Protein AF-A0AA88Y6I9-F1 (afdb_monomer)

Radius of gyration: 28.67 Å; Cα contacts (8 Å, |Δi|>4): 746; chains: 1; bounding box: 65×60×71 Å

InterPro domains:
  IPR000477 Reverse transcriptase domain [PS50878] (1-216)
  IPR001073 C1q domain [PF00386] (267-392)
  IPR001073 C1q domain [PR00007] (279-305)
  IPR001073 C1q domain [PR00007] (306-325)
  IPR001073 C1q domain [PR00007] (352-373)
  IPR001073 C1q domain [PR00007] (384-393)
  IPR001073 C1q domain [PS50871] (260-393)
  IPR001073 C1q domain [SM00110] (258-390)
  IPR008983 Tumour necrosis factor-like domain superfamily [G3DSA:2.60.120.40] (257-393)
  IPR008983 Tumour necrosis factor-like domain superfamily [SSF49842] (263-393)

Organism: Pinctada imbricata (NCBI:txid66713)

Foldseek 3Di:
DAEDPDVLVLLVLCPDPVNDFFDFKWKKFFPCLFPAAALVLLLVLVLVVLLPVQADPVRHGQFAWWADDPVDIDTHRDDDPGPRIDGSVRVSVVVSCQQFPAWDDDDPDIDTDRGGFRPDDPCRLVSSVSSLVSLVVVVLVVCVVVVVVVVNVQCSQWYDYRGMIMGTNNPCVVVCCCVRDPPSTDMDIQAPDRAWRDDHQWIWGADPRRDIDIDGHDVVVVDPDDDDQADDPPDPDDPVVRVVSVVVVVVSCVSRPPPVVPQWAKWKFFFAAKDFPVNADAFAFDQRQHTPDGRLNQADNVRQKGFAQAWDKKKKKWKWKFDAQWWWKKFKDKQSHGDDIWIWHRHNHGITMIIDMDMDTDHGGIMITMGTHDIGGMIGGPPRRGMMMMTGD

Structure (mmCIF, N/CA/C/O backbone):
data_AF-A0AA88Y6I9-F1
#
_entry.id   AF-A0AA88Y6I9-F1
#
loop_
_atom_site.group_PDB
_atom_site.id
_atom_site.type_symbol
_atom_site.label_atom_id
_atom_site.label_alt_id
_atom_site.label_comp_id
_atom_site.label_asym_id
_atom_site.label_entity_id
_atom_site.label_seq_id
_atom_site.pdbx_PDB_ins_code
_atom_site.Cartn_x
_atom_site.Cartn_y
_atom_site.Cartn_z
_atom_site.occupancy
_atom_site.B_iso_or_equiv
_atom_site.auth_seq_id
_atom_site.auth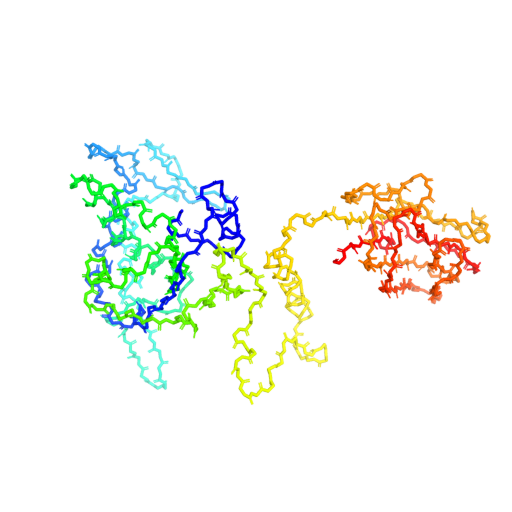_comp_id
_atom_site.auth_asym_id
_atom_site.auth_atom_id
_atom_site.pdbx_PDB_model_num
ATOM 1 N N . MET A 1 1 ? -3.203 -10.300 11.255 1.00 57.41 1 MET A N 1
ATOM 2 C CA . MET A 1 1 ? -3.041 -8.916 11.762 1.00 57.41 1 MET A CA 1
ATOM 3 C C . MET A 1 1 ? -4.293 -8.168 11.346 1.00 57.41 1 MET A C 1
ATOM 5 O O . MET A 1 1 ? -4.628 -8.262 10.177 1.00 57.41 1 MET A O 1
ATOM 9 N N . TRP A 1 2 ? -5.002 -7.513 12.271 1.00 81.56 2 TRP A N 1
ATOM 10 C CA . TRP A 1 2 ? -6.313 -6.924 11.954 1.00 81.56 2 TRP A CA 1
ATOM 11 C C . TRP A 1 2 ? -6.217 -5.627 11.144 1.00 81.56 2 TRP A C 1
ATOM 13 O O . TRP A 1 2 ? -7.098 -5.350 10.350 1.00 81.56 2 TRP A O 1
ATOM 23 N N . ILE A 1 3 ? -5.143 -4.847 11.299 1.00 89.62 3 ILE A N 1
ATOM 24 C CA . ILE A 1 3 ? -4.959 -3.562 10.604 1.00 89.62 3 ILE A CA 1
ATOM 25 C C . ILE A 1 3 ? -3.791 -3.677 9.637 1.00 89.62 3 ILE A C 1
ATOM 27 O O . ILE A 1 3 ? -2.698 -4.075 10.037 1.00 89.62 3 ILE A O 1
ATOM 31 N N . LEU A 1 4 ? -4.021 -3.310 8.383 1.00 88.94 4 LEU A N 1
ATOM 32 C CA . LEU A 1 4 ? -3.018 -3.303 7.327 1.00 88.94 4 LEU A CA 1
ATOM 33 C C . LEU A 1 4 ? -2.543 -1.880 7.045 1.00 88.94 4 LEU A C 1
ATOM 35 O O . LEU A 1 4 ? -3.308 -0.925 7.134 1.00 88.94 4 LEU A O 1
ATOM 39 N N . LYS A 1 5 ? -1.285 -1.731 6.628 1.00 85.88 5 LYS A N 1
ATOM 40 C CA . LYS A 1 5 ? -0.752 -0.448 6.137 1.00 85.88 5 LYS A CA 1
ATOM 41 C C . LYS A 1 5 ? -0.837 -0.290 4.629 1.00 85.88 5 LYS A C 1
ATOM 43 O O . LYS A 1 5 ? -0.697 0.825 4.134 1.00 85.88 5 LYS A O 1
ATOM 48 N N . ASN A 1 6 ? -0.911 -1.393 3.892 1.00 84.69 6 ASN A N 1
ATOM 49 C CA . ASN A 1 6 ? -0.972 -1.421 2.432 1.00 84.69 6 ASN A CA 1
ATOM 50 C C . ASN A 1 6 ? -1.236 -2.850 1.931 1.00 84.69 6 ASN A C 1
ATOM 52 O O . ASN A 1 6 ? -1.149 -3.824 2.679 1.00 84.69 6 ASN A O 1
ATOM 56 N N . SER A 1 7 ? -1.470 -2.969 0.629 1.00 84.44 7 SER A N 1
ATOM 57 C CA . SER A 1 7 ? -1.720 -4.226 -0.072 1.00 84.44 7 SER A CA 1
ATOM 58 C C . SER A 1 7 ? -0.565 -5.231 -0.044 1.00 84.44 7 SER A C 1
ATOM 60 O O . SER A 1 7 ? -0.796 -6.436 -0.129 1.00 84.44 7 SER A O 1
ATOM 62 N N . LYS A 1 8 ? 0.685 -4.787 0.152 1.00 84.00 8 LYS A N 1
ATOM 63 C CA . LYS A 1 8 ? 1.824 -5.706 0.295 1.00 84.00 8 LYS A CA 1
ATOM 64 C C . LYS A 1 8 ? 1.717 -6.528 1.581 1.00 84.00 8 LYS A C 1
ATOM 66 O O . LYS A 1 8 ? 1.984 -7.724 1.545 1.00 84.00 8 LYS A O 1
ATOM 71 N N . GLU A 1 9 ? 1.314 -5.909 2.691 1.00 86.12 9 GLU A N 1
ATOM 72 C CA . GLU A 1 9 ? 1.106 -6.620 3.962 1.00 86.12 9 GLU A CA 1
ATOM 73 C C . GLU A 1 9 ? -0.027 -7.648 3.847 1.00 86.12 9 GLU A C 1
ATOM 75 O O . GLU A 1 9 ? 0.106 -8.753 4.371 1.00 86.12 9 GLU A O 1
ATOM 80 N N . LEU A 1 10 ? -1.091 -7.334 3.094 1.00 87.75 10 LEU A N 1
ATOM 81 C CA . LEU A 1 10 ? -2.144 -8.303 2.777 1.00 87.75 10 LEU A CA 1
ATOM 82 C C . LEU A 1 10 ? -1.572 -9.512 2.030 1.00 87.75 10 LEU A C 1
ATOM 84 O O . LEU A 1 10 ? -1.754 -10.646 2.461 1.00 87.75 10 LEU A O 1
ATOM 88 N N . LEU A 1 11 ? -0.840 -9.283 0.937 1.00 85.06 11 LEU A N 1
ATOM 89 C CA . LEU A 1 11 ? -0.245 -10.363 0.145 1.00 85.06 11 LEU A CA 1
ATOM 90 C C . LEU A 1 11 ? 0.763 -11.202 0.947 1.00 85.06 11 LEU A C 1
ATOM 92 O O . LEU A 1 11 ? 0.875 -12.404 0.718 1.00 85.06 11 LEU A O 1
ATOM 96 N N . GLU A 1 12 ? 1.506 -10.597 1.876 1.00 83.88 12 GLU A N 1
ATOM 97 C CA . GLU A 1 12 ? 2.389 -11.319 2.801 1.00 83.88 12 GLU A CA 1
ATOM 98 C C . GLU A 1 12 ? 1.585 -12.170 3.802 1.00 83.88 12 GLU A C 1
ATOM 100 O O . GLU A 1 12 ? 1.941 -13.327 4.032 1.00 83.88 12 GLU A O 1
ATOM 105 N N . HIS A 1 13 ? 0.471 -11.650 4.332 1.00 82.62 13 HIS A N 1
ATOM 106 C CA . HIS A 1 13 ? -0.433 -12.381 5.234 1.00 82.62 13 HIS A CA 1
ATOM 107 C C . HIS A 1 13 ? -1.085 -13.592 4.546 1.00 82.62 13 HIS A C 1
ATOM 109 O O . HIS A 1 13 ? -1.125 -14.687 5.114 1.00 82.62 13 HIS A O 1
ATOM 115 N N . LEU A 1 14 ? -1.507 -13.430 3.289 1.00 80.50 14 LEU A N 1
ATOM 116 C CA . LEU A 1 14 ? -2.096 -14.493 2.461 1.00 80.50 14 LEU A CA 1
ATOM 117 C C . LEU A 1 14 ? -1.098 -15.596 2.083 1.00 80.50 14 LEU A C 1
ATOM 119 O O . LEU A 1 14 ? -1.492 -16.734 1.857 1.00 80.50 14 LEU A O 1
ATOM 123 N N . LYS A 1 15 ? 0.204 -15.289 2.046 1.00 77.44 15 LYS A N 1
ATOM 124 C CA . LYS A 1 15 ? 1.274 -16.273 1.792 1.00 77.44 15 LYS A CA 1
ATOM 125 C C . LYS A 1 15 ? 1.641 -17.113 3.021 1.00 77.44 15 LYS A C 1
ATOM 127 O O . LYS A 1 15 ? 2.515 -17.974 2.919 1.00 77.44 15 LYS A O 1
ATOM 132 N N . SER A 1 16 ? 1.042 -16.852 4.184 1.00 70.19 16 SER A N 1
ATOM 133 C CA . SER A 1 16 ? 1.348 -17.596 5.407 1.00 70.19 16 SER A CA 1
ATOM 134 C C . SER A 1 16 ? 0.954 -19.075 5.284 1.00 70.19 16 SER A C 1
ATOM 136 O O . SER A 1 16 ? -0.062 -19.425 4.692 1.00 70.19 16 SER A O 1
ATOM 138 N N . THR A 1 17 ? 1.749 -19.970 5.880 1.00 52.97 17 THR A N 1
ATOM 139 C CA . THR A 1 17 ? 1.607 -21.439 5.769 1.00 52.97 17 THR A CA 1
ATOM 140 C C . THR A 1 17 ? 0.289 -22.003 6.315 1.00 52.97 17 THR A C 1
ATOM 142 O O . THR A 1 17 ? 0.010 -23.184 6.136 1.00 52.97 17 THR A O 1
ATOM 145 N N . HIS A 1 18 ? -0.520 -21.183 6.991 1.00 61.56 18 HIS A N 1
ATOM 146 C CA . HIS A 1 18 ? -1.841 -21.555 7.503 1.00 61.56 18 HIS A CA 1
ATOM 147 C C . HIS A 1 18 ? -2.975 -21.293 6.503 1.00 61.56 18 HIS A C 1
ATOM 149 O O . HIS A 1 18 ? -4.098 -21.748 6.717 1.00 61.56 18 HIS A O 1
ATOM 155 N N . PHE A 1 19 ? -2.695 -20.586 5.409 1.00 69.06 19 PHE A N 1
ATOM 156 C CA . PHE A 1 19 ? -3.672 -20.245 4.389 1.00 69.06 19 PHE A CA 1
ATOM 157 C C . PHE A 1 19 ? -3.706 -21.339 3.312 1.00 69.06 19 PHE A C 1
ATOM 159 O O . PHE A 1 19 ? -2.934 -21.314 2.358 1.00 69.06 19 PHE A O 1
ATOM 166 N N . SER A 1 20 ? -4.531 -22.371 3.517 1.00 68.12 20 SER A N 1
ATOM 167 C CA . SER A 1 20 ? -4.510 -23.581 2.676 1.00 68.12 20 SER A CA 1
ATOM 168 C C . SER A 1 20 ? -5.623 -23.629 1.630 1.00 68.12 20 SER A C 1
ATOM 170 O O . SER A 1 20 ? -5.348 -23.991 0.489 1.00 68.12 20 SER A O 1
ATOM 172 N N . ARG A 1 21 ? -6.860 -23.257 1.983 1.00 84.69 21 ARG A N 1
ATOM 173 C CA . ARG A 1 21 ? -7.994 -23.187 1.047 1.00 84.69 21 ARG A CA 1
ATOM 174 C C . ARG A 1 21 ? -8.945 -22.059 1.399 1.00 84.69 21 ARG A C 1
ATOM 176 O O . ARG A 1 21 ? -9.199 -21.806 2.577 1.00 84.69 21 ARG A O 1
ATOM 183 N N . VAL A 1 22 ? -9.478 -21.422 0.366 1.00 88.38 22 VAL A N 1
ATOM 184 C CA . VAL A 1 22 ? -10.474 -20.362 0.465 1.00 88.38 22 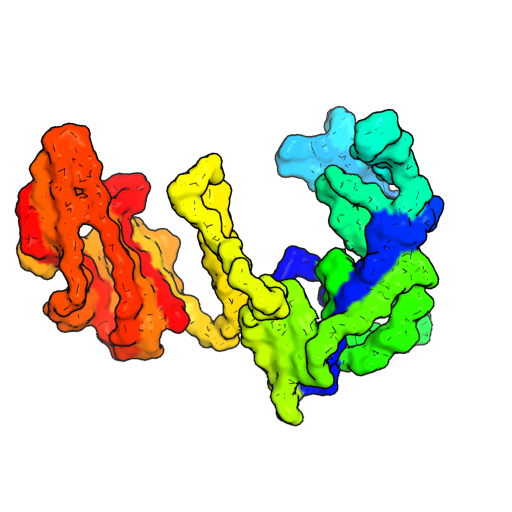VAL A CA 1
ATOM 185 C C . VAL A 1 22 ? -11.841 -20.910 0.108 1.00 88.38 22 VAL A C 1
ATOM 187 O O . VAL A 1 22 ? -12.002 -21.542 -0.927 1.00 88.38 22 VAL A O 1
ATOM 190 N N . HIS A 1 23 ? -12.826 -20.662 0.961 1.00 89.88 23 HIS A N 1
ATOM 191 C CA . HIS A 1 23 ? -14.219 -21.041 0.710 1.00 89.88 23 HIS A CA 1
ATOM 192 C C . HIS A 1 23 ? -15.189 -19.862 0.827 1.00 89.88 23 HIS A C 1
ATOM 194 O O . HIS A 1 23 ? -16.382 -20.017 0.584 1.00 89.88 23 HIS A O 1
ATOM 200 N N . SER A 1 24 ? -14.712 -18.690 1.247 1.00 92.62 24 SER A N 1
ATOM 201 C CA . SER A 1 24 ? -15.506 -17.463 1.250 1.00 92.62 24 SER A CA 1
ATOM 202 C C . SER A 1 24 ? -14.603 -16.240 1.238 1.00 92.62 24 SER A C 1
ATOM 204 O O . SER A 1 24 ? -13.604 -16.207 1.958 1.00 92.62 24 SER A O 1
ATOM 206 N N . ILE A 1 25 ? -15.006 -15.215 0.496 1.00 94.31 25 ILE A N 1
ATOM 207 C CA . ILE A 1 25 ? -14.425 -13.874 0.544 1.00 94.31 25 ILE A CA 1
ATOM 208 C C . ILE A 1 25 ? -15.583 -12.898 0.715 1.00 94.31 25 ILE A C 1
ATOM 210 O O . ILE A 1 25 ? -16.596 -13.022 0.027 1.00 94.31 25 ILE A O 1
ATOM 214 N N . LYS A 1 26 ? -15.442 -11.960 1.648 1.00 95.00 26 LYS A N 1
ATOM 215 C CA . LYS A 1 26 ? -16.406 -10.887 1.881 1.00 95.00 26 LYS A CA 1
ATOM 216 C C . LYS A 1 26 ? -15.659 -9.576 2.089 1.00 95.00 26 LYS A C 1
ATOM 218 O O . LYS A 1 26 ? -14.645 -9.557 2.790 1.00 95.00 26 LYS A O 1
ATOM 223 N N . ALA A 1 27 ? -16.159 -8.507 1.485 1.00 95.50 27 ALA A N 1
ATOM 224 C CA . ALA A 1 27 ? -15.644 -7.157 1.673 1.00 95.50 27 ALA A CA 1
ATOM 225 C C . ALA A 1 27 ? -16.741 -6.249 2.225 1.00 95.50 27 ALA A C 1
ATOM 227 O O . ALA A 1 27 ? -17.923 -6.443 1.934 1.00 95.50 27 ALA A O 1
ATOM 228 N N . PHE A 1 28 ? -16.342 -5.285 3.046 1.00 95.25 28 PHE A N 1
ATOM 229 C CA . PHE A 1 28 ? -17.234 -4.323 3.668 1.00 95.25 28 PHE A CA 1
ATOM 230 C C . PHE A 1 28 ? -16.609 -2.929 3.691 1.00 95.25 28 PHE A C 1
ATOM 232 O O . PHE A 1 28 ? -15.388 -2.801 3.711 1.00 95.25 28 PHE A O 1
ATOM 239 N N . ASP A 1 29 ? -17.458 -1.908 3.748 1.00 94.31 29 ASP A N 1
ATOM 240 C CA . ASP A 1 29 ? -17.089 -0.492 3.807 1.00 94.31 29 ASP A CA 1
ATOM 241 C C . ASP A 1 29 ? -17.876 0.238 4.908 1.00 94.31 29 ASP A C 1
ATOM 243 O O . ASP A 1 29 ? -19.082 0.015 5.081 1.00 94.31 29 ASP A O 1
ATOM 247 N N . PHE A 1 30 ? -17.211 1.135 5.642 1.00 93.69 30 PHE A N 1
ATOM 248 C CA . PHE A 1 30 ? -17.866 2.016 6.613 1.00 93.69 30 PHE A CA 1
ATOM 249 C C . PHE A 1 30 ? -18.394 3.296 5.951 1.00 93.69 30 PHE A C 1
ATOM 251 O O . PHE A 1 30 ? -17.733 4.336 5.940 1.00 93.69 30 PHE A O 1
ATOM 258 N N . SER A 1 31 ? -19.663 3.286 5.541 1.00 88.62 31 SER A N 1
ATOM 259 C CA . SER A 1 31 ? -20.293 4.431 4.865 1.00 88.62 31 SER A CA 1
ATOM 260 C C . SER A 1 31 ? -20.395 5.703 5.719 1.00 88.62 31 SER A C 1
ATOM 262 O O . SER A 1 31 ? -20.536 6.804 5.184 1.00 88.62 31 SER A O 1
ATOM 264 N N . THR A 1 32 ? -20.367 5.578 7.049 1.00 90.56 32 THR A N 1
ATOM 265 C CA . THR A 1 32 ? -20.648 6.691 7.971 1.00 90.56 32 THR A CA 1
ATOM 266 C C . THR A 1 32 ? -19.517 7.000 8.955 1.00 90.56 32 THR A C 1
ATOM 268 O O . THR A 1 32 ? -19.702 7.796 9.882 1.00 90.56 32 THR A O 1
ATOM 271 N N . LEU A 1 33 ? -18.325 6.427 8.733 1.00 91.44 33 LEU A N 1
ATOM 272 C CA . LEU A 1 33 ? -17.173 6.516 9.641 1.00 91.44 33 LEU A CA 1
ATOM 273 C C . LEU A 1 33 ? -16.838 7.951 10.061 1.00 91.44 33 LEU A C 1
ATOM 275 O O . LEU A 1 33 ? -16.549 8.217 11.224 1.00 91.44 33 LEU A O 1
ATOM 279 N N . TYR A 1 34 ? -16.899 8.893 9.124 1.00 91.06 34 TYR A N 1
ATOM 280 C CA . TYR A 1 34 ? -16.480 10.272 9.371 1.00 91.06 34 TYR A CA 1
ATOM 281 C C . TYR A 1 34 ? -17.620 11.215 9.763 1.00 91.06 34 TYR A C 1
ATOM 283 O O . TYR A 1 34 ? -17.342 12.328 10.203 1.00 91.06 34 TYR A O 1
ATOM 291 N N . SER A 1 35 ? -18.886 10.813 9.623 1.00 89.56 35 SER A N 1
ATOM 292 C CA . SER A 1 35 ? -20.010 11.759 9.601 1.00 89.56 35 SER A CA 1
ATOM 293 C C . SER A 1 35 ? -20.898 11.736 10.842 1.00 89.56 35 SER A C 1
ATOM 295 O O . SER A 1 35 ? -21.352 12.799 11.260 1.00 89.56 35 SER A O 1
ATOM 297 N N . ILE A 1 36 ? -21.152 10.570 11.446 1.00 92.50 36 ILE A N 1
ATOM 298 C CA . ILE A 1 36 ? -22.222 10.445 12.461 1.00 92.50 36 ILE A CA 1
ATOM 299 C C . ILE A 1 36 ? -21.757 10.025 13.857 1.00 92.50 36 ILE A C 1
ATOM 301 O O . ILE A 1 36 ? -22.571 9.944 14.774 1.00 92.50 36 ILE A O 1
ATOM 305 N N . ILE A 1 37 ? -20.454 9.826 14.066 1.00 93.75 37 ILE A N 1
ATOM 306 C CA . ILE A 1 37 ? -19.913 9.450 15.379 1.00 93.75 37 ILE A CA 1
ATOM 307 C C . ILE A 1 37 ? -20.047 10.618 16.375 1.00 93.75 37 ILE A C 1
ATOM 309 O O . ILE A 1 37 ? -19.462 11.679 16.151 1.00 93.75 37 ILE A O 1
ATOM 313 N N . PRO A 1 38 ? -20.726 10.451 17.524 1.00 95.00 38 PRO A N 1
ATOM 314 C CA . PRO A 1 38 ? -20.783 11.496 18.542 1.00 95.00 38 PRO A CA 1
ATOM 315 C C . PRO A 1 38 ? -19.393 11.814 19.111 1.00 95.00 38 PRO A C 1
ATOM 317 O O . PRO A 1 38 ? -18.663 10.906 19.521 1.00 95.00 38 PRO A O 1
ATOM 320 N N . HIS A 1 39 ? -19.042 13.100 19.225 1.00 94.31 39 HIS A N 1
ATOM 321 C CA . HIS A 1 39 ? -17.738 13.523 19.759 1.00 94.31 39 HIS A CA 1
ATOM 322 C C . HIS A 1 39 ? -17.473 12.981 21.172 1.00 94.31 39 HIS A C 1
ATOM 324 O O . HIS A 1 39 ? -16.341 12.625 21.489 1.00 94.31 39 HIS A O 1
ATOM 330 N N . SER A 1 40 ? -18.500 12.874 22.021 1.00 94.56 40 SER A N 1
ATOM 331 C CA . SER A 1 40 ? -18.372 12.292 23.365 1.00 94.56 40 SER A CA 1
ATOM 332 C C . SER A 1 40 ? -17.861 10.849 23.312 1.00 94.56 40 SER A C 1
ATOM 334 O O . SER A 1 40 ? -16.904 10.505 24.004 1.00 94.56 40 SER A O 1
ATOM 336 N N . LYS A 1 41 ? -18.442 10.024 22.436 1.00 94.81 41 LYS A N 1
ATOM 337 C CA . LYS A 1 41 ? -18.050 8.626 22.219 1.00 94.81 41 LYS A CA 1
ATOM 338 C C . LYS A 1 41 ? -16.649 8.525 21.614 1.00 94.81 41 LYS A C 1
ATOM 340 O O . LYS A 1 41 ? -15.843 7.731 22.098 1.00 94.81 41 LYS A O 1
ATOM 345 N N . LEU A 1 42 ? -16.342 9.354 20.613 1.00 94.69 42 LEU A N 1
ATOM 346 C CA . LEU A 1 42 ? -15.018 9.423 19.986 1.00 94.69 42 LEU A CA 1
ATOM 347 C C . LEU A 1 42 ? -13.924 9.739 21.016 1.00 94.69 42 LEU A C 1
ATOM 349 O O . LEU A 1 42 ? -12.960 8.987 21.149 1.00 94.69 42 LEU A O 1
ATOM 353 N N . LYS A 1 43 ? -14.106 10.813 21.793 1.00 95.44 43 LYS A N 1
ATOM 354 C CA . LYS A 1 43 ? -13.147 11.254 22.815 1.00 95.44 43 LYS A CA 1
ATOM 355 C C . LYS A 1 43 ? -12.924 10.201 23.890 1.00 95.44 43 LYS A C 1
ATOM 357 O O . LYS A 1 43 ? -11.776 9.923 24.219 1.00 95.44 43 LYS A O 1
ATOM 362 N N . VAL A 1 44 ? -13.996 9.595 24.410 1.00 96.00 44 VAL A N 1
ATOM 363 C CA . VAL A 1 44 ? -13.894 8.547 25.439 1.00 96.00 44 VAL A CA 1
ATOM 364 C C . VAL A 1 44 ? -13.087 7.362 24.915 1.00 96.00 44 VAL A C 1
ATOM 366 O O . VAL A 1 44 ? -12.105 6.977 25.544 1.00 96.00 44 VAL A O 1
ATOM 369 N N . ARG A 1 45 ? -13.435 6.829 23.736 1.00 95.31 45 ARG A N 1
ATOM 370 C CA . ARG A 1 45 ? -12.740 5.671 23.151 1.00 95.31 45 ARG A CA 1
ATOM 371 C C . ARG A 1 45 ? -11.259 5.948 22.902 1.00 95.31 45 ARG A C 1
ATOM 373 O O . ARG A 1 45 ? -10.409 5.149 23.293 1.00 95.31 45 ARG A O 1
ATOM 380 N N . LEU A 1 46 ? -10.935 7.094 22.306 1.00 95.25 46 LEU A N 1
ATOM 381 C CA . LEU A 1 46 ? -9.548 7.467 22.035 1.00 95.25 46 LEU A CA 1
ATOM 382 C C . LEU A 1 46 ? -8.754 7.716 23.325 1.00 95.25 46 LEU A C 1
ATOM 384 O O . LEU A 1 46 ? -7.620 7.250 23.437 1.00 95.25 46 LEU A O 1
ATOM 388 N N . ALA A 1 47 ? -9.346 8.383 24.320 1.00 95.56 47 ALA A N 1
ATOM 389 C CA . ALA A 1 47 ? -8.710 8.602 25.617 1.00 95.56 47 ALA A CA 1
ATOM 390 C C . ALA A 1 47 ? -8.404 7.278 26.333 1.00 95.56 47 ALA A C 1
ATOM 392 O O . ALA A 1 47 ? -7.310 7.122 26.870 1.00 95.56 47 ALA A O 1
ATOM 393 N N . THR A 1 48 ? -9.311 6.295 26.278 1.00 94.38 48 THR A N 1
ATOM 394 C CA . THR A 1 48 ? -9.068 4.951 26.824 1.00 94.38 48 THR A CA 1
ATOM 395 C C . THR A 1 48 ? -7.879 4.270 26.147 1.00 94.38 48 THR A C 1
ATOM 397 O O . THR A 1 48 ? -7.020 3.722 26.835 1.00 94.38 48 THR A O 1
ATOM 400 N N . ILE A 1 49 ? -7.767 4.334 24.815 1.00 93.88 49 ILE A N 1
ATOM 401 C CA . ILE A 1 49 ? -6.620 3.745 24.104 1.00 93.88 49 ILE A CA 1
ATOM 402 C C . ILE A 1 49 ? -5.311 4.453 24.457 1.00 93.88 49 ILE A C 1
ATOM 404 O O . ILE A 1 49 ? -4.301 3.785 24.694 1.00 93.88 49 ILE A O 1
ATOM 408 N N . ILE A 1 50 ? -5.327 5.785 24.541 1.00 93.75 50 ILE A N 1
ATOM 409 C CA . ILE A 1 50 ? -4.166 6.557 24.990 1.00 93.75 50 ILE A CA 1
ATOM 410 C C . ILE A 1 50 ? -3.773 6.095 26.400 1.00 93.75 50 ILE A C 1
ATOM 412 O O . ILE A 1 50 ? -2.617 5.742 26.614 1.00 93.75 50 ILE A O 1
ATOM 416 N N . SER A 1 51 ? -4.725 5.977 27.327 1.00 93.06 51 SER A N 1
ATOM 417 C CA . SER A 1 51 ? -4.473 5.500 28.693 1.00 93.06 51 SER A CA 1
ATOM 418 C C . SER A 1 51 ? -3.861 4.099 28.744 1.00 93.06 51 SER A C 1
ATOM 420 O O . SER A 1 51 ? -2.858 3.860 29.428 1.00 93.06 51 SER A O 1
ATOM 422 N N . ASN A 1 52 ? -4.389 3.181 27.934 1.00 92.06 52 ASN A N 1
ATOM 423 C CA . ASN A 1 52 ? -3.885 1.815 27.811 1.00 92.06 52 ASN A CA 1
ATOM 424 C C . ASN A 1 52 ? -2.438 1.768 27.291 1.00 92.06 52 ASN A C 1
ATOM 426 O O . ASN A 1 52 ? -1.680 0.869 27.651 1.00 92.06 52 ASN A O 1
ATOM 430 N N . ALA A 1 53 ? -2.009 2.745 26.486 1.00 92.38 53 ALA A N 1
ATOM 431 C CA . ALA A 1 53 ? -0.622 2.834 26.032 1.00 92.38 53 ALA A CA 1
ATOM 432 C C . ALA A 1 53 ? 0.353 3.228 27.161 1.00 92.38 53 ALA A C 1
ATOM 434 O O . ALA A 1 53 ? 1.520 2.822 27.137 1.00 92.38 53 ALA A O 1
ATOM 435 N N . PHE A 1 54 ? -0.108 3.990 28.161 1.00 94.06 54 PHE A N 1
ATOM 436 C CA . PHE A 1 54 ? 0.693 4.432 29.312 1.00 94.06 54 PHE A CA 1
ATOM 437 C C . PHE A 1 54 ? 0.641 3.481 30.511 1.00 94.06 54 PHE A C 1
ATOM 439 O O . PHE A 1 54 ? 1.464 3.607 31.426 1.00 94.06 54 PHE A O 1
ATOM 446 N N . THR A 1 55 ? -0.281 2.523 30.517 1.00 93.25 55 THR A N 1
ATOM 447 C CA . THR A 1 55 ? -0.483 1.555 31.599 1.00 93.25 55 THR A CA 1
ATOM 448 C C . THR A 1 55 ? -0.053 0.144 31.185 1.00 93.25 55 THR A C 1
ATOM 450 O O . THR A 1 55 ? 0.197 -0.168 30.022 1.00 93.25 55 THR A O 1
ATOM 453 N N . SER A 1 56 ? 0.180 -0.711 32.175 1.00 87.12 56 SER A N 1
ATOM 454 C CA . SER A 1 56 ? 0.455 -2.136 31.984 1.00 87.12 56 SER A CA 1
ATOM 455 C C . SER A 1 56 ? -0.828 -2.946 32.164 1.00 87.12 56 SER A C 1
ATOM 457 O O . SER A 1 56 ? -1.780 -2.461 32.770 1.00 87.12 56 SER A O 1
ATOM 459 N N . LYS A 1 57 ? -0.830 -4.212 31.721 1.00 81.19 57 LYS A N 1
ATOM 460 C CA . LYS A 1 57 ? -1.974 -5.125 31.907 1.00 81.19 57 LYS A CA 1
ATOM 461 C C . LYS A 1 57 ? -2.412 -5.268 33.374 1.00 81.19 57 LYS A C 1
ATOM 463 O O . LYS A 1 57 ? -3.577 -5.526 33.630 1.00 81.19 57 LYS A O 1
ATOM 468 N N . ASN A 1 58 ? -1.501 -5.051 34.326 1.00 81.62 58 ASN A N 1
ATOM 469 C CA . ASN A 1 58 ? -1.773 -5.151 35.763 1.00 81.62 58 ASN A CA 1
ATOM 470 C C . ASN A 1 58 ? -2.255 -3.816 36.370 1.00 81.62 58 ASN A C 1
ATOM 472 O O . ASN A 1 58 ? -2.246 -3.663 37.586 1.00 81.62 58 ASN A O 1
ATOM 476 N N . GLY A 1 59 ? -2.571 -2.809 35.547 1.00 82.25 59 GLY A N 1
ATOM 477 C CA . GLY A 1 59 ? -2.993 -1.471 35.983 1.00 82.25 59 GLY A CA 1
ATOM 478 C C . GLY A 1 59 ? -1.853 -0.532 36.399 1.00 82.25 59 GLY A C 1
ATOM 479 O O . GLY A 1 59 ? -2.052 0.674 36.514 1.00 82.25 59 GLY A O 1
ATOM 480 N N . ASN A 1 60 ? -0.626 -1.037 36.565 1.00 88.25 60 ASN A N 1
ATOM 481 C CA . ASN A 1 60 ? 0.520 -0.205 36.943 1.00 88.25 60 ASN A CA 1
ATOM 482 C C . ASN A 1 60 ? 0.953 0.727 35.806 1.00 88.25 60 ASN A C 1
ATOM 484 O O . ASN A 1 60 ? 0.947 0.332 34.636 1.00 88.25 60 ASN A O 1
ATOM 488 N N . ARG A 1 61 ? 1.415 1.935 36.152 1.00 89.38 61 ARG A N 1
ATOM 489 C CA . ARG A 1 61 ? 1.961 2.909 35.195 1.00 89.38 61 ARG A CA 1
ATOM 490 C C . ARG A 1 61 ? 3.189 2.334 34.482 1.00 89.38 61 ARG A C 1
ATOM 492 O O . ARG A 1 61 ? 4.204 2.053 35.114 1.00 89.38 61 ARG A O 1
ATOM 499 N N . LYS A 1 62 ? 3.110 2.190 33.158 1.00 92.38 62 LYS A N 1
ATOM 500 C CA . LYS A 1 62 ? 4.195 1.682 32.307 1.00 92.38 62 LYS A CA 1
ATOM 501 C C . LYS A 1 62 ? 5.125 2.800 31.841 1.00 92.38 62 LYS A C 1
ATOM 503 O O . LYS A 1 62 ? 6.339 2.610 31.824 1.00 92.38 62 LYS A O 1
ATOM 508 N N . TYR A 1 63 ? 4.564 3.953 31.481 1.00 94.06 63 TYR A N 1
ATOM 509 C CA . TYR A 1 63 ? 5.307 5.118 30.994 1.00 94.06 63 TYR A CA 1
ATOM 510 C C . TYR A 1 63 ? 4.807 6.396 31.660 1.00 94.06 63 TYR A C 1
ATOM 512 O O . TYR A 1 63 ? 3.620 6.523 31.931 1.00 94.06 63 TYR A O 1
ATOM 520 N N . LYS A 1 64 ? 5.686 7.362 31.925 1.00 92.12 64 LYS A N 1
ATOM 521 C CA . LYS A 1 64 ? 5.305 8.667 32.487 1.00 92.12 64 LYS A CA 1
ATOM 522 C C . LYS A 1 64 ? 4.969 9.681 31.397 1.00 92.12 64 LYS A C 1
ATOM 524 O O . LYS A 1 64 ? 3.979 10.394 31.533 1.00 92.12 64 LYS A O 1
ATOM 529 N N . SER A 1 65 ? 5.740 9.703 30.313 1.00 93.94 65 SER A N 1
ATOM 530 C CA . SER A 1 65 ? 5.572 10.656 29.212 1.00 93.94 65 SER A CA 1
ATOM 531 C C . SER A 1 65 ? 6.042 10.088 27.870 1.00 93.94 65 SER A C 1
ATOM 533 O O . SER A 1 65 ? 6.708 9.051 27.811 1.00 93.94 65 SER A O 1
ATOM 535 N N . ILE A 1 66 ? 5.691 10.777 26.788 1.00 95.25 66 ILE A N 1
ATOM 536 C CA . ILE A 1 66 ? 6.276 10.622 25.456 1.00 95.25 66 ILE A CA 1
ATOM 537 C C . ILE A 1 66 ? 7.152 11.838 25.188 1.00 95.25 66 ILE A C 1
ATOM 539 O O . ILE A 1 66 ? 6.733 12.966 25.434 1.00 95.25 66 ILE A O 1
ATOM 543 N N . VAL A 1 67 ? 8.355 11.608 24.672 1.00 94.31 67 VAL A N 1
ATOM 544 C CA . VAL A 1 67 ? 9.242 12.669 24.190 1.00 94.31 67 VAL A CA 1
ATOM 545 C C . VAL A 1 67 ? 9.171 12.719 22.673 1.00 94.31 67 VAL A C 1
ATOM 547 O O . VAL A 1 67 ? 9.351 11.688 22.019 1.00 94.31 67 VAL A O 1
ATOM 550 N N . VAL A 1 68 ? 8.943 13.914 22.128 1.00 93.00 68 VAL A N 1
ATOM 551 C CA . VAL A 1 68 ? 8.870 14.174 20.686 1.00 93.00 68 VAL A CA 1
ATOM 552 C C . VAL A 1 68 ? 10.027 15.087 20.290 1.00 93.00 68 VAL A C 1
ATOM 554 O O . VAL A 1 68 ? 10.043 16.272 20.603 1.00 93.00 68 VAL A O 1
ATOM 557 N N . ASN A 1 69 ? 11.009 14.536 19.582 1.00 88.50 69 ASN A N 1
ATOM 558 C CA . ASN A 1 69 ? 12.125 15.291 19.016 1.00 88.50 69 ASN A CA 1
ATOM 559 C C . ASN A 1 69 ? 12.050 15.275 17.489 1.00 88.50 69 ASN A C 1
ATOM 561 O O . ASN A 1 69 ? 11.473 14.363 16.903 1.00 88.50 69 ASN A O 1
ATOM 565 N N . TYR A 1 70 ? 12.759 16.204 16.841 1.00 86.25 70 TYR A N 1
ATOM 566 C CA . TYR A 1 70 ? 12.806 16.318 15.377 1.00 86.25 70 TYR A CA 1
ATOM 567 C C . TYR A 1 70 ? 13.110 14.993 14.647 1.00 86.25 70 TYR A C 1
ATOM 569 O O . TYR A 1 70 ? 12.580 14.743 13.572 1.00 86.25 70 TYR A O 1
ATOM 577 N N . LYS A 1 71 ? 13.955 14.128 15.233 1.00 87.31 71 LYS A N 1
ATOM 578 C CA . LYS A 1 71 ? 14.361 12.845 14.626 1.00 87.31 71 LYS A CA 1
ATOM 579 C C . LYS A 1 71 ? 13.708 11.602 15.232 1.00 87.31 71 LYS A C 1
ATOM 581 O O . LYS A 1 71 ? 13.765 10.548 14.608 1.00 87.31 71 LYS A O 1
ATOM 586 N N . LYS A 1 72 ? 13.174 11.669 16.458 1.00 88.25 72 LYS A N 1
ATOM 587 C CA . LYS A 1 72 ? 12.597 10.487 17.118 1.00 88.25 72 LYS A CA 1
ATOM 588 C C . LYS A 1 72 ? 11.505 10.831 18.115 1.00 88.25 72 LYS A C 1
ATOM 590 O O . LYS A 1 72 ? 11.615 11.808 18.853 1.00 88.25 72 LYS A O 1
ATOM 595 N N . THR A 1 73 ? 10.561 9.907 18.223 1.00 92.75 73 THR A N 1
ATOM 596 C CA . THR A 1 73 ? 9.527 9.887 19.255 1.00 92.75 73 THR A CA 1
ATOM 597 C C . THR A 1 73 ? 9.627 8.583 20.031 1.00 92.75 73 THR A C 1
ATOM 599 O O . THR A 1 73 ? 9.793 7.521 19.432 1.00 92.75 73 THR A O 1
ATOM 602 N N . TYR A 1 74 ? 9.589 8.647 21.361 1.00 93.12 74 TYR A N 1
ATOM 603 C CA . TYR A 1 74 ? 9.704 7.459 22.211 1.00 93.12 74 TYR A CA 1
ATOM 604 C C . TYR A 1 74 ? 9.026 7.656 23.567 1.00 93.12 74 TYR A C 1
ATOM 606 O O . TYR A 1 74 ? 8.957 8.765 24.097 1.00 93.12 74 TYR A O 1
ATOM 614 N N . PHE A 1 75 ? 8.549 6.551 24.138 1.00 94.38 75 PHE A N 1
ATOM 615 C CA . PHE A 1 75 ? 7.988 6.518 25.484 1.00 94.38 75 PHE A CA 1
ATOM 616 C C . PHE A 1 75 ? 9.091 6.527 26.548 1.00 94.38 75 PHE A C 1
ATOM 618 O O . PHE A 1 75 ? 10.124 5.869 26.398 1.00 94.38 75 PHE A O 1
ATOM 625 N N . VAL A 1 76 ? 8.848 7.226 27.656 1.00 93.12 76 VAL A N 1
ATOM 626 C CA . VAL A 1 76 ? 9.771 7.358 28.787 1.00 93.12 76 VAL A CA 1
ATOM 627 C C . VAL A 1 76 ? 9.142 6.752 30.039 1.00 93.12 76 VAL A C 1
ATOM 629 O O . VAL A 1 76 ? 8.026 7.103 30.420 1.00 93.12 76 VAL A O 1
ATOM 632 N N . LYS A 1 77 ? 9.854 5.825 30.692 1.00 89.62 77 LYS A N 1
ATOM 633 C CA . LYS A 1 77 ? 9.414 5.203 31.957 1.00 89.62 77 LYS A CA 1
ATOM 634 C C . LYS A 1 77 ? 9.641 6.112 33.165 1.00 89.62 77 LYS A C 1
ATOM 636 O O . LYS A 1 77 ? 8.792 6.199 34.046 1.00 89.62 77 LYS A O 1
ATOM 641 N N . GLU A 1 78 ? 10.781 6.793 33.189 1.00 85.12 78 GLU A N 1
ATOM 642 C CA . GLU A 1 78 ? 11.198 7.659 34.291 1.00 85.12 78 GLU A CA 1
ATOM 643 C C . GLU A 1 78 ? 11.249 9.133 33.870 1.00 85.12 78 GLU A C 1
ATOM 645 O O . GLU A 1 78 ? 10.393 9.590 33.114 1.00 85.12 78 GLU A O 1
ATOM 650 N N . LYS A 1 79 ? 12.196 9.911 34.404 1.00 80.50 79 LYS A N 1
ATOM 651 C CA . LYS A 1 79 ? 12.382 11.313 34.033 1.00 80.50 79 LYS A CA 1
ATOM 652 C C . LYS A 1 79 ? 13.169 11.418 32.727 1.00 80.50 79 LYS A C 1
ATOM 654 O O . LYS A 1 79 ? 14.003 10.576 32.409 1.00 80.50 79 LYS A O 1
ATOM 659 N N . SER A 1 80 ? 12.884 12.473 31.974 1.00 82.88 80 SER A N 1
ATOM 660 C CA . SER A 1 80 ? 13.680 12.897 30.829 1.00 82.88 80 SER A CA 1
ATOM 661 C C . SER A 1 80 ? 13.868 14.406 30.895 1.00 82.88 80 SER A C 1
ATOM 663 O O . SER A 1 80 ? 12.913 15.141 31.178 1.00 82.88 80 SER A O 1
ATOM 665 N N . ASP A 1 81 ? 15.085 14.839 30.584 1.00 84.38 81 ASP A N 1
ATOM 666 C CA . ASP A 1 81 ? 15.482 16.250 30.539 1.00 84.38 81 ASP A CA 1
ATOM 667 C C . ASP A 1 81 ? 15.038 16.950 29.248 1.00 84.38 81 ASP A C 1
ATOM 669 O O . ASP A 1 81 ? 15.293 18.132 29.061 1.00 84.38 81 ASP A O 1
ATOM 673 N N . SER A 1 82 ? 14.343 16.241 28.351 1.00 86.38 82 SER A N 1
ATOM 674 C CA . SER A 1 82 ? 13.767 16.853 27.156 1.00 86.38 82 SER A CA 1
ATOM 675 C C . SER A 1 82 ? 12.664 17.852 27.523 1.00 86.38 82 SER A C 1
ATOM 677 O O . SER A 1 82 ? 11.840 17.601 28.416 1.00 86.38 82 SER A O 1
ATOM 679 N N . GLU A 1 83 ? 12.655 18.972 26.801 1.00 84.81 83 GLU A N 1
ATOM 680 C CA . GLU A 1 83 ? 11.646 20.030 26.900 1.00 84.81 83 GLU A CA 1
ATOM 681 C C . GLU A 1 83 ? 10.317 19.605 26.256 1.00 84.81 83 GLU A C 1
ATOM 683 O O . GLU A 1 83 ? 9.253 19.827 26.828 1.00 84.81 83 GLU A O 1
ATOM 688 N N . ASN A 1 84 ? 10.366 18.888 25.129 1.00 91.56 84 ASN A N 1
ATOM 689 C CA . ASN A 1 84 ? 9.185 18.441 24.381 1.00 91.56 84 ASN A CA 1
ATOM 690 C C . ASN A 1 84 ? 8.681 17.081 24.879 1.00 91.56 84 ASN A C 1
ATOM 692 O O . ASN A 1 84 ? 8.745 16.068 24.171 1.00 91.56 84 ASN A O 1
ATOM 696 N N . LYS A 1 85 ? 8.210 17.051 26.128 1.00 93.12 85 LYS A N 1
ATOM 697 C CA . LYS A 1 85 ? 7.610 15.864 26.746 1.00 93.12 85 LYS A CA 1
ATOM 698 C C . LYS A 1 85 ? 6.137 16.082 27.061 1.00 93.12 85 LYS A C 1
ATOM 700 O O . LYS A 1 85 ? 5.767 17.114 27.605 1.00 93.12 85 LYS A O 1
ATOM 705 N N . TYR A 1 86 ? 5.330 15.066 26.786 1.00 95.12 86 TYR A N 1
ATOM 706 C CA . TYR A 1 86 ? 3.885 15.103 26.983 1.00 95.12 86 TYR A CA 1
ATOM 707 C C . TYR A 1 86 ? 3.438 13.900 27.801 1.00 95.12 86 TYR A C 1
ATOM 709 O O . TYR A 1 86 ? 3.822 12.759 27.527 1.00 95.12 86 TYR A O 1
ATOM 717 N N . THR A 1 87 ? 2.656 14.156 28.838 1.00 94.50 87 THR A N 1
ATOM 718 C CA . THR A 1 87 ? 1.981 13.124 29.619 1.00 94.50 87 THR A CA 1
ATOM 719 C C . THR A 1 87 ? 0.751 12.610 28.874 1.00 94.50 87 THR A C 1
ATOM 721 O O . THR A 1 87 ? 0.312 13.174 27.875 1.00 94.50 87 THR A O 1
ATOM 724 N N . GLU A 1 88 ? 0.167 11.530 29.382 1.00 94.75 88 GLU A N 1
ATOM 725 C CA . GLU A 1 88 ? -1.132 11.041 28.912 1.00 94.75 88 GLU A CA 1
ATOM 726 C C . GLU A 1 88 ? -2.211 12.133 28.949 1.00 94.75 88 GLU A C 1
ATOM 728 O O . GLU A 1 88 ? -2.973 12.271 27.997 1.00 94.75 88 GLU A O 1
ATOM 733 N N . ILE A 1 89 ? -2.238 12.930 30.023 1.00 95.38 89 ILE A N 1
ATOM 734 C CA . ILE A 1 89 ? -3.230 13.992 30.221 1.00 95.38 89 ILE A CA 1
ATOM 735 C C . ILE A 1 89 ? -3.061 15.066 29.146 1.00 95.38 89 ILE A C 1
ATOM 737 O O . ILE A 1 89 ? -4.046 15.460 28.525 1.00 95.38 89 ILE A O 1
ATOM 741 N N . ASP A 1 90 ? -1.820 15.476 28.872 1.00 95.88 90 ASP A N 1
ATOM 742 C CA . ASP A 1 90 ? -1.526 16.482 27.845 1.00 95.88 90 ASP A CA 1
ATOM 743 C C . ASP A 1 90 ? -1.992 16.004 26.462 1.00 95.88 90 ASP A C 1
ATOM 745 O O . ASP A 1 90 ? -2.604 16.756 25.707 1.00 95.88 90 ASP A O 1
ATOM 749 N N . ILE A 1 91 ? -1.753 14.729 26.133 1.00 94.75 91 ILE A N 1
ATOM 750 C CA . ILE A 1 91 ? -2.161 14.132 24.851 1.00 94.75 91 ILE A CA 1
ATOM 751 C C . ILE A 1 91 ? -3.684 14.080 24.727 1.00 94.75 91 ILE A C 1
ATOM 753 O O . ILE A 1 91 ? -4.219 14.436 23.678 1.00 94.75 91 ILE A O 1
ATOM 757 N N . VAL A 1 92 ? -4.394 13.688 25.787 1.00 95.88 92 VAL A N 1
ATOM 758 C CA . VAL A 1 92 ? -5.865 13.676 25.791 1.00 95.88 92 VAL A CA 1
ATOM 759 C C . VAL A 1 92 ? -6.428 15.094 25.657 1.00 95.88 92 VAL A C 1
ATOM 761 O O . VAL A 1 92 ? -7.389 15.301 24.918 1.00 95.88 92 VAL A O 1
ATOM 764 N N . GLN A 1 93 ? -5.823 16.091 26.307 1.00 96.50 93 GLN A N 1
ATOM 765 C CA . GLN A 1 93 ? -6.231 17.492 26.163 1.00 96.50 93 GLN A CA 1
ATOM 766 C C . GLN A 1 93 ? -6.014 18.010 24.738 1.00 96.50 93 GLN A C 1
ATOM 768 O O . GLN A 1 93 ? -6.927 18.605 24.166 1.00 96.50 93 GLN A O 1
ATOM 773 N N . MET A 1 94 ? -4.850 17.737 24.140 1.00 93.50 94 MET A N 1
ATOM 774 C CA . MET A 1 94 ? -4.564 18.085 22.744 1.00 93.50 94 MET A CA 1
ATOM 775 C C . MET A 1 94 ? -5.544 17.413 21.777 1.00 93.50 94 MET A C 1
ATOM 777 O O . MET A 1 94 ? -6.036 18.054 20.850 1.00 93.50 94 MET A O 1
ATOM 781 N N . LEU A 1 95 ? -5.872 16.140 22.006 1.00 93.31 95 LEU A N 1
ATOM 782 C CA . LEU A 1 95 ? -6.860 15.420 21.209 1.00 93.31 95 LEU A CA 1
ATOM 783 C C . LEU A 1 95 ? -8.252 16.056 21.322 1.00 93.31 95 LEU A C 1
ATOM 785 O O . LEU A 1 95 ? -8.906 16.284 20.307 1.00 93.31 95 LEU A O 1
ATOM 789 N N . ASN A 1 96 ? -8.701 16.353 22.543 1.00 94.56 96 ASN A N 1
ATOM 790 C CA . ASN A 1 96 ? -10.001 16.980 22.771 1.00 94.56 96 ASN A CA 1
ATOM 791 C C . ASN A 1 96 ? -10.083 18.340 22.082 1.00 94.56 96 ASN A C 1
ATOM 793 O O . ASN A 1 96 ? -11.065 18.605 21.396 1.00 94.56 96 ASN A O 1
ATOM 797 N N . PHE A 1 97 ? -9.027 19.148 22.190 1.00 92.94 97 PHE A N 1
ATOM 798 C CA . PHE A 1 97 ? -8.918 20.424 21.492 1.00 92.94 97 PHE A CA 1
ATOM 799 C C . PHE A 1 97 ? -9.052 20.256 19.973 1.00 92.94 97 PHE A C 1
ATOM 801 O O . PHE A 1 97 ? -9.838 20.962 19.349 1.00 92.94 97 PHE A O 1
ATOM 808 N N . LEU A 1 98 ? -8.348 19.289 19.375 1.00 91.12 98 LEU A N 1
ATOM 809 C CA . LEU A 1 98 ? -8.444 19.020 17.935 1.00 91.12 98 LEU A CA 1
ATOM 810 C C . LEU A 1 98 ? -9.848 18.585 17.498 1.00 91.12 98 LEU A C 1
ATOM 812 O O . LEU A 1 98 ? -10.269 18.940 16.403 1.00 91.12 98 LEU A O 1
ATOM 816 N N . ILE A 1 99 ? -10.562 17.823 18.329 1.00 91.81 99 ILE A N 1
ATOM 817 C CA . ILE A 1 99 ? -11.935 17.379 18.044 1.00 91.81 99 ILE A CA 1
ATOM 818 C C . ILE A 1 99 ? -12.948 18.516 18.254 1.00 91.81 99 ILE A C 1
ATOM 820 O O . ILE A 1 99 ? -13.969 18.558 17.579 1.00 91.81 99 ILE A O 1
ATOM 824 N N . ASP A 1 100 ? -12.694 19.442 19.178 1.00 91.75 100 ASP A N 1
ATOM 825 C CA . ASP A 1 100 ? -13.612 20.550 19.464 1.00 91.75 100 ASP A CA 1
ATOM 826 C C . ASP A 1 100 ? -13.458 21.726 18.498 1.00 91.75 100 ASP A C 1
ATOM 828 O O . ASP A 1 100 ? -14.432 22.421 18.204 1.00 91.75 100 ASP A O 1
ATOM 832 N N . ILE A 1 101 ? -12.246 21.965 17.999 1.00 88.81 101 ILE A N 1
ATOM 833 C CA . ILE A 1 101 ? -11.909 23.164 17.222 1.00 88.81 101 ILE A CA 1
ATOM 834 C C . ILE A 1 101 ? -11.806 22.813 15.737 1.00 88.81 101 ILE A C 1
ATOM 836 O O . ILE A 1 101 ? -10.749 22.905 15.114 1.00 88.81 101 ILE A O 1
ATOM 840 N N . ILE A 1 102 ? -12.940 22.420 15.156 1.00 88.25 102 ILE A N 1
ATOM 841 C CA . ILE A 1 102 ? -13.067 22.180 13.715 1.00 88.25 102 ILE A CA 1
ATOM 842 C C . ILE A 1 102 ? -14.130 23.111 13.171 1.00 88.25 102 ILE A C 1
ATOM 844 O O . ILE A 1 102 ? -15.326 22.943 13.417 1.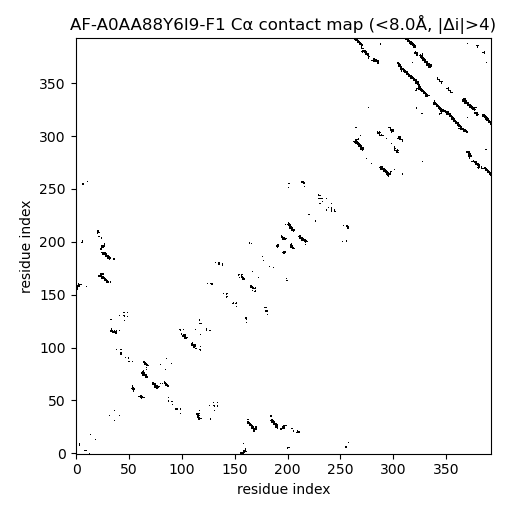00 88.25 102 ILE A O 1
ATOM 848 N N . PHE A 1 103 ? -13.669 24.096 12.413 1.00 90.06 103 PHE A N 1
ATOM 849 C CA . PHE A 1 103 ? -14.524 25.084 11.787 1.00 90.06 103 PHE A CA 1
ATOM 850 C C . PHE A 1 103 ? -14.390 24.994 10.273 1.00 90.06 103 PHE A C 1
ATOM 852 O O . PHE A 1 103 ? -13.284 24.981 9.735 1.00 90.06 103 PHE A O 1
ATOM 859 N N . VAL A 1 104 ? -15.527 24.961 9.589 1.00 89.31 104 VAL A N 1
ATOM 860 C CA . VAL A 1 104 ? -15.614 24.982 8.131 1.00 89.31 104 VAL A CA 1
ATOM 861 C C . VAL A 1 104 ? -16.270 26.287 7.712 1.00 89.31 104 VAL A C 1
ATOM 863 O O . VAL A 1 104 ? -17.323 26.671 8.227 1.00 89.31 104 VAL A O 1
ATOM 866 N N . VAL A 1 105 ? -15.645 26.982 6.766 1.00 92.75 105 VAL A N 1
ATOM 867 C CA . VAL A 1 105 ? -16.207 28.190 6.162 1.00 92.75 105 VAL A CA 1
ATOM 868 C C . VAL A 1 105 ? -16.896 27.801 4.863 1.00 92.75 105 VAL A C 1
ATOM 870 O O . VAL A 1 105 ? -16.265 27.252 3.964 1.00 92.75 105 VAL A O 1
ATOM 873 N N . PHE A 1 106 ? -18.187 28.105 4.752 1.00 92.62 106 PHE A N 1
ATOM 874 C CA . PHE A 1 106 ? -18.946 27.911 3.520 1.00 92.62 106 PHE A CA 1
ATOM 875 C C . PHE A 1 106 ? -19.683 29.199 3.152 1.00 92.62 106 PHE A C 1
ATOM 877 O O . PHE A 1 106 ? -20.566 29.680 3.873 1.00 92.62 106 PHE A O 1
ATOM 884 N N . GLY A 1 107 ? -19.278 29.799 2.030 1.00 94.44 107 GLY A N 1
ATOM 885 C CA . GLY A 1 107 ? -19.711 31.139 1.644 1.00 94.44 107 GLY A CA 1
ATOM 886 C C . GLY A 1 107 ? -19.291 32.177 2.689 1.00 94.44 107 GLY A C 1
ATOM 887 O O . GLY A 1 107 ? -18.108 32.354 2.955 1.00 94.44 107 GLY A O 1
ATOM 888 N N . ARG A 1 108 ? -20.269 32.866 3.288 1.00 95.12 108 ARG A N 1
ATOM 889 C CA . ARG A 1 108 ? -20.052 33.870 4.351 1.00 95.12 108 ARG A CA 1
ATOM 890 C C . ARG A 1 108 ? -20.383 33.354 5.757 1.00 95.12 108 ARG A C 1
ATOM 892 O O . ARG A 1 108 ? -20.541 34.154 6.673 1.00 95.12 108 ARG A O 1
ATOM 899 N N . LYS A 1 109 ? -20.562 32.042 5.924 1.00 96.75 109 LYS A N 1
ATOM 900 C CA . LYS A 1 109 ? -20.933 31.418 7.200 1.00 96.75 109 LYS A CA 1
ATOM 901 C C . LYS A 1 109 ? -19.797 30.541 7.719 1.00 96.75 109 LYS A C 1
ATOM 903 O O . LYS A 1 109 ? -19.092 29.908 6.935 1.00 96.75 109 LYS A O 1
ATOM 908 N N . VAL A 1 110 ? -19.663 30.500 9.041 1.00 95.25 110 VAL A N 1
ATOM 909 C CA . VAL A 1 110 ? -18.741 29.620 9.763 1.00 95.25 110 VAL A CA 1
ATOM 910 C C . VAL A 1 110 ? -19.572 28.562 10.476 1.00 95.25 110 VAL A C 1
ATOM 912 O O . VAL A 1 110 ? -20.517 28.899 11.188 1.00 95.25 110 VAL A O 1
ATOM 915 N N . PHE A 1 111 ? -19.229 27.297 10.270 1.00 93.06 111 PHE A N 1
ATOM 916 C CA . PHE A 1 111 ? -19.879 26.151 10.893 1.00 93.06 111 PHE A CA 1
ATOM 917 C C . PHE A 1 111 ? -18.868 25.424 11.766 1.00 93.06 111 PHE A C 1
ATOM 919 O O . PHE A 1 111 ? -17.746 25.190 11.327 1.00 93.06 111 PHE A O 1
ATOM 926 N N . GLN A 1 112 ? -19.263 25.057 12.981 1.00 92.62 112 GLN A N 1
ATOM 927 C CA . GLN A 1 112 ? -18.476 24.168 13.827 1.00 92.62 112 GLN A CA 1
ATOM 928 C C . GLN A 1 112 ? -18.964 22.735 13.627 1.00 92.62 112 GLN A C 1
ATOM 930 O O . GLN A 1 112 ? -20.169 22.479 13.685 1.00 92.62 112 GLN A O 1
ATOM 935 N N . GLN A 1 113 ? -18.043 21.804 13.402 1.00 91.38 113 GLN A N 1
ATOM 936 C CA . GLN A 1 113 ? -18.378 20.386 13.386 1.00 91.38 113 GLN A CA 1
ATOM 937 C C . GLN A 1 113 ? -18.622 19.914 14.827 1.00 91.38 113 GLN A C 1
ATOM 939 O O . GLN A 1 113 ? -17.759 20.063 15.687 1.00 91.38 113 GLN A O 1
ATOM 944 N N . ILE A 1 114 ? -19.809 19.362 15.090 1.00 92.31 114 ILE A N 1
ATOM 945 C CA . ILE A 1 114 ? -20.223 18.876 16.423 1.00 92.31 114 ILE A CA 1
ATOM 946 C C . ILE A 1 114 ? -20.409 17.349 16.482 1.00 92.31 114 ILE A C 1
ATOM 948 O O . ILE A 1 114 ? -20.695 16.791 17.542 1.00 92.31 114 ILE A O 1
ATOM 952 N N . VAL A 1 115 ? -20.291 16.681 15.333 1.00 93.31 115 VAL A N 1
ATOM 953 C CA . VAL A 1 115 ? -20.461 15.239 15.149 1.00 93.31 115 VAL A CA 1
ATOM 954 C C . VAL A 1 115 ? -19.551 14.760 14.017 1.00 93.31 115 VAL A C 1
ATOM 956 O O . VAL A 1 115 ? -19.248 15.512 13.086 1.00 93.31 115 VAL A O 1
ATOM 959 N N . GLY A 1 116 ? -19.126 13.506 14.099 1.00 91.44 116 GLY A N 1
ATOM 960 C CA . GLY A 1 116 ? -18.197 12.881 13.175 1.00 91.44 116 GLY A CA 1
ATOM 961 C C . GLY A 1 116 ? -16.753 12.944 13.662 1.00 91.44 116 GLY A C 1
ATOM 962 O O . GLY A 1 116 ? -16.447 13.414 14.756 1.00 91.44 116 GLY A O 1
ATOM 963 N N . ILE A 1 117 ? -15.851 12.437 12.833 1.00 91.12 117 ILE A N 1
ATOM 964 C CA . ILE A 1 117 ? -14.416 12.611 13.046 1.00 91.12 117 ILE A CA 1
ATOM 965 C C . ILE A 1 117 ? -14.023 13.909 12.328 1.00 91.12 117 ILE A C 1
ATOM 967 O O . ILE A 1 117 ? -14.508 14.126 11.212 1.00 91.12 117 ILE A O 1
ATOM 971 N N . PRO A 1 118 ? -13.173 14.774 12.924 1.00 87.19 118 PRO A N 1
ATOM 972 C CA . PRO A 1 118 ? -12.600 15.922 12.227 1.00 87.19 118 PRO A CA 1
ATOM 973 C C . PRO A 1 118 ? -12.180 15.545 10.823 1.00 87.19 118 PRO A C 1
ATOM 975 O O . PRO A 1 118 ? -11.427 14.600 10.687 1.00 87.19 118 PRO A O 1
ATOM 978 N N . MET A 1 119 ? -12.616 16.250 9.787 1.00 83.44 119 MET A N 1
ATOM 979 C CA . MET A 1 119 ? -12.076 16.054 8.439 1.00 83.44 119 MET A CA 1
ATOM 980 C C . MET A 1 119 ? -11.155 17.221 8.082 1.00 83.44 119 MET A C 1
ATOM 982 O O . MET A 1 119 ? -11.403 18.361 8.468 1.00 83.44 119 MET A O 1
ATOM 986 N N . GLY A 1 120 ? -10.076 16.942 7.345 1.00 77.44 120 GLY A N 1
ATOM 987 C CA . GLY A 1 120 ? -9.173 17.975 6.820 1.00 77.44 120 GLY A CA 1
ATOM 988 C C . GLY A 1 120 ? -7.873 18.203 7.599 1.00 77.44 120 GLY A C 1
ATOM 989 O O . GLY A 1 120 ? -7.064 19.024 7.173 1.00 77.44 120 GLY A O 1
ATOM 990 N N . THR A 1 121 ? -7.616 17.466 8.685 1.00 81.94 121 THR A N 1
ATOM 991 C CA . THR A 1 121 ? -6.293 17.443 9.336 1.00 81.94 121 THR A CA 1
ATOM 992 C C . THR A 1 121 ? -5.554 16.134 9.042 1.00 81.94 121 THR A C 1
ATOM 994 O O . THR A 1 121 ? -6.156 15.103 8.741 1.00 81.94 121 THR A O 1
ATOM 997 N N . SER A 1 122 ? -4.221 16.155 9.090 1.00 84.06 122 SER A N 1
ATOM 998 C CA . SER A 1 122 ? -3.387 15.011 8.685 1.00 84.06 122 SER A CA 1
ATOM 999 C C . SER A 1 122 ? -3.477 13.799 9.621 1.00 84.06 122 SER A C 1
ATOM 1001 O O . SER A 1 122 ? -3.126 12.693 9.218 1.00 84.06 122 SER A O 1
ATOM 1003 N N . CYS A 1 123 ? -3.943 13.976 10.861 1.00 86.25 123 CYS A N 1
ATOM 1004 C CA . CYS A 1 123 ? -4.059 12.896 11.845 1.00 86.25 123 CYS A CA 1
ATOM 1005 C C . CYS A 1 123 ? -5.380 12.116 11.758 1.00 86.25 123 CYS A C 1
ATOM 1007 O O . CYS A 1 123 ? -5.512 11.070 12.385 1.00 86.25 123 CYS A O 1
ATOM 1009 N N . VAL A 1 124 ? -6.346 12.593 10.976 1.00 88.00 124 VAL A N 1
ATOM 1010 C CA . VAL A 1 124 ? -7.719 12.070 10.917 1.00 88.00 124 VAL A CA 1
ATOM 1011 C C . VAL A 1 124 ? -7.803 10.594 10.540 1.00 88.00 124 VAL A C 1
ATOM 1013 O O . VAL A 1 124 ? -8.502 9.865 11.246 1.00 88.00 124 VAL A O 1
ATOM 1016 N N . PRO A 1 125 ? -7.079 10.103 9.511 1.00 89.25 125 PRO A N 1
ATOM 1017 C CA . PRO A 1 125 ? -7.092 8.677 9.194 1.00 89.25 125 PRO A CA 1
ATOM 1018 C C . PRO A 1 125 ? -6.631 7.816 10.374 1.00 89.25 125 PRO A C 1
ATOM 1020 O O . PRO A 1 125 ? -7.217 6.772 10.636 1.00 89.25 125 PRO A O 1
ATOM 1023 N N . LEU A 1 126 ? -5.640 8.287 11.143 1.00 89.56 126 LEU A N 1
ATOM 1024 C CA . LEU A 1 126 ? -5.159 7.588 12.337 1.00 89.56 126 LEU A CA 1
ATOM 1025 C C . LEU A 1 126 ? -6.194 7.613 13.466 1.00 89.56 126 LEU A C 1
ATOM 1027 O O . LEU A 1 126 ? -6.336 6.623 14.174 1.00 89.56 126 LEU A O 1
ATOM 1031 N N . LEU A 1 127 ? -6.925 8.719 13.645 1.00 91.62 127 LEU A N 1
ATOM 1032 C CA . LEU A 1 127 ? -7.992 8.790 14.649 1.00 91.62 127 LEU A CA 1
ATOM 1033 C C . LEU A 1 127 ? -9.124 7.810 14.332 1.00 91.62 127 LEU A C 1
ATOM 1035 O O . LEU A 1 127 ? -9.589 7.120 15.236 1.00 91.62 127 LEU A O 1
ATOM 1039 N N . ALA A 1 128 ? -9.530 7.724 13.065 1.00 92.50 128 ALA A N 1
ATOM 1040 C CA . ALA A 1 128 ? -10.535 6.766 12.612 1.00 92.50 128 ALA A CA 1
ATOM 1041 C C . ALA A 1 128 ? -10.069 5.319 12.816 1.00 92.50 128 ALA A C 1
ATOM 1043 O O . ALA A 1 128 ? -10.789 4.510 13.399 1.00 92.50 128 ALA A O 1
ATOM 1044 N N . ASP A 1 129 ? -8.827 5.025 12.429 1.00 92.19 129 ASP A N 1
ATOM 1045 C CA . ASP A 1 129 ? -8.230 3.701 12.573 1.00 92.19 129 ASP A CA 1
ATOM 1046 C C . ASP A 1 129 ? -8.128 3.257 14.045 1.00 92.19 129 ASP A C 1
ATOM 1048 O O . ASP A 1 129 ? -8.523 2.143 14.393 1.00 92.19 129 ASP A O 1
ATOM 1052 N N . ILE A 1 130 ? -7.681 4.148 14.939 1.00 92.31 130 ILE A N 1
ATOM 1053 C CA . ILE A 1 130 ? -7.596 3.878 16.385 1.00 92.31 130 ILE A CA 1
ATOM 1054 C C . ILE A 1 130 ? -8.991 3.746 17.012 1.00 92.31 130 ILE A C 1
ATOM 1056 O O . ILE A 1 130 ? -9.191 2.922 17.908 1.00 92.31 130 ILE A O 1
ATOM 1060 N N . PHE A 1 131 ? -9.959 4.550 16.565 1.00 94.56 131 PHE A N 1
ATOM 1061 C CA . PHE A 1 131 ? -11.332 4.460 17.049 1.00 94.56 131 PHE A CA 1
ATOM 1062 C C . PHE A 1 131 ? -11.936 3.089 16.733 1.00 94.56 131 PHE A C 1
ATOM 1064 O O . PHE A 1 131 ? -12.434 2.431 17.647 1.00 94.56 131 PHE A O 1
ATOM 1071 N N . LEU A 1 132 ? -11.831 2.621 15.487 1.00 94.62 132 LEU A N 1
ATOM 1072 C CA . LEU A 1 132 ? -12.304 1.293 15.088 1.00 94.62 132 LEU A CA 1
ATOM 1073 C C . LEU A 1 132 ? -11.544 0.179 15.813 1.00 94.62 132 LEU A C 1
ATOM 1075 O O . LEU A 1 132 ? -12.171 -0.713 16.385 1.00 94.62 132 LEU A O 1
ATOM 1079 N N . TYR A 1 133 ? -10.215 0.294 15.907 1.00 94.06 133 TYR A N 1
ATOM 1080 C CA . TYR A 1 133 ? -9.382 -0.641 16.664 1.00 94.06 133 TYR A CA 1
ATOM 1081 C C . TYR A 1 133 ? -9.859 -0.822 18.108 1.00 94.06 133 TYR A C 1
ATOM 1083 O O . TYR A 1 133 ? -9.793 -1.927 18.641 1.00 94.06 133 TYR A O 1
ATOM 1091 N N . SER A 1 134 ? -10.345 0.242 18.756 1.00 94.12 134 SER A N 1
ATOM 1092 C CA . SER A 1 134 ? -10.804 0.156 20.145 1.00 94.12 134 SER A CA 1
ATOM 1093 C C . SER A 1 134 ? -11.969 -0.821 20.336 1.00 94.12 134 SER A C 1
ATOM 1095 O O . SER A 1 134 ? -12.002 -1.524 21.343 1.00 94.12 134 SER A O 1
ATOM 1097 N N . TYR A 1 135 ? -12.870 -0.909 19.356 1.00 94.50 135 TYR A N 1
ATOM 1098 C CA . TYR A 1 135 ? -13.990 -1.850 19.347 1.00 94.50 135 TYR A CA 1
ATOM 1099 C C . TYR A 1 135 ? -13.544 -3.260 18.953 1.00 94.50 135 TYR A C 1
ATOM 1101 O O . TYR A 1 135 ? -13.902 -4.241 19.599 1.00 94.50 135 TYR A O 1
ATOM 1109 N N . GLU A 1 136 ? -12.702 -3.361 17.927 1.00 93.81 136 GLU A N 1
ATOM 1110 C CA . GLU A 1 136 ? -12.183 -4.635 17.419 1.00 93.81 136 GLU A CA 1
ATOM 1111 C C . GLU A 1 136 ? -11.343 -5.362 18.475 1.00 93.81 136 GLU A C 1
ATOM 1113 O O . GLU A 1 136 ? -11.503 -6.560 18.702 1.00 93.81 136 GLU A O 1
ATOM 1118 N N . ALA A 1 137 ? -10.478 -4.626 19.176 1.00 91.50 137 ALA A N 1
ATOM 1119 C CA . ALA A 1 137 ? -9.657 -5.168 20.248 1.00 91.50 137 ALA A CA 1
ATOM 1120 C C . ALA A 1 137 ? -10.502 -5.634 21.442 1.00 91.50 137 ALA A C 1
ATOM 1122 O O . ALA A 1 137 ? -10.186 -6.668 22.030 1.00 91.50 137 ALA A O 1
ATOM 1123 N N . GLU A 1 138 ? -11.558 -4.896 21.795 1.00 92.69 138 GLU A N 1
ATOM 1124 C CA . GLU A 1 138 ? -12.494 -5.273 22.859 1.00 92.69 138 GLU A CA 1
ATOM 1125 C C . GLU A 1 138 ? -13.255 -6.556 22.496 1.00 92.69 138 GLU A C 1
ATOM 1127 O O . GLU A 1 138 ? -13.328 -7.474 23.311 1.00 92.69 138 GLU A O 1
ATOM 1132 N N . PHE A 1 139 ? -13.729 -6.670 21.253 1.00 92.94 139 PHE A N 1
ATOM 1133 C CA . PHE A 1 139 ? -14.399 -7.870 20.751 1.00 92.94 139 PHE A CA 1
ATOM 1134 C C . PHE A 1 139 ? -13.490 -9.108 20.757 1.00 92.94 139 PHE A C 1
ATOM 1136 O O . PHE A 1 139 ? -13.886 -10.179 21.206 1.00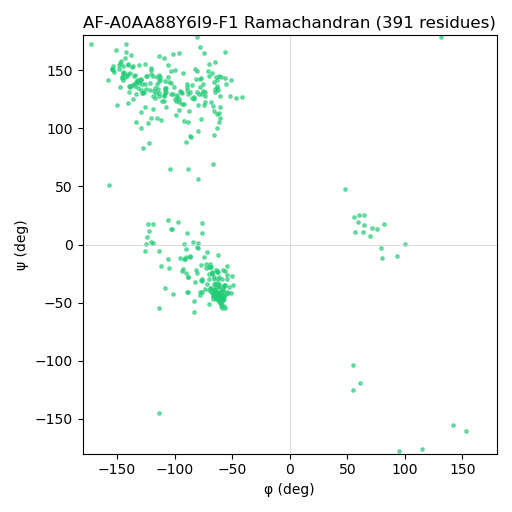 92.94 139 PHE A O 1
ATOM 1143 N N . ILE A 1 140 ? -12.242 -8.987 20.301 1.00 90.81 140 ILE A N 1
ATOM 1144 C CA . ILE A 1 140 ? -11.311 -10.127 20.314 1.00 90.81 140 ILE A CA 1
ATOM 1145 C C . ILE A 1 140 ? -10.987 -10.547 21.757 1.00 90.81 140 ILE A C 1
ATOM 1147 O O . ILE A 1 140 ? -10.933 -11.740 22.059 1.00 90.81 140 ILE A O 1
ATOM 1151 N N . GLN A 1 141 ? -10.799 -9.579 22.661 1.00 90.50 141 GLN A N 1
ATOM 1152 C CA . GLN A 1 141 ? -10.548 -9.855 24.079 1.00 90.50 141 GLN A CA 1
ATOM 1153 C C . GLN A 1 141 ? -11.750 -10.520 24.757 1.00 90.50 141 GLN A C 1
ATOM 1155 O O . GLN A 1 141 ? -11.556 -11.438 25.558 1.00 90.50 141 GLN A O 1
ATOM 1160 N N . SER A 1 142 ? -12.980 -10.110 24.426 1.00 92.81 142 SER A N 1
ATOM 1161 C CA . SER A 1 142 ? -14.184 -10.752 24.958 1.00 92.81 142 SER A CA 1
ATOM 1162 C C . SER A 1 142 ? -14.276 -12.212 24.505 1.00 92.81 142 SER A C 1
ATOM 1164 O O . SER A 1 142 ? -14.424 -13.090 25.355 1.00 92.81 142 SER A O 1
ATOM 1166 N N . LEU A 1 143 ? -14.038 -12.507 23.219 1.00 91.25 143 LEU A N 1
ATOM 1167 C CA . LEU A 1 143 ? -13.992 -13.881 22.702 1.00 91.25 143 LEU A CA 1
ATOM 1168 C C . LEU A 1 143 ? -12.945 -14.753 23.412 1.00 91.25 143 LEU A C 1
ATOM 1170 O O . LEU A 1 143 ? -13.214 -15.922 23.705 1.00 91.25 143 LEU A O 1
ATOM 1174 N N . GLU A 1 144 ? -11.762 -14.202 23.697 1.00 89.62 144 GLU A N 1
ATOM 1175 C CA . GLU A 1 144 ? -10.705 -14.912 24.423 1.00 89.62 144 GLU A CA 1
ATOM 1176 C C . GLU A 1 144 ? -11.119 -15.201 25.873 1.00 89.62 144 GLU A C 1
ATOM 1178 O O . GLU A 1 144 ? -10.999 -16.341 26.328 1.00 89.62 144 GLU A O 1
ATOM 1183 N N . SER A 1 145 ? -11.658 -14.199 26.578 1.00 91.06 145 SER A N 1
ATOM 1184 C CA . SER A 1 145 ? -12.104 -14.340 27.972 1.00 91.06 145 SER A CA 1
ATOM 1185 C C . SER A 1 145 ? -13.277 -15.310 28.144 1.00 91.06 145 SER A C 1
ATOM 1187 O O . SER A 1 145 ? -13.328 -16.044 29.129 1.00 91.06 145 SER A O 1
ATOM 1189 N N . GLU A 1 146 ? -14.177 -15.380 27.161 1.00 93.19 146 GLU A N 1
ATOM 1190 C CA . GLU A 1 146 ? -15.303 -16.318 27.132 1.00 93.19 146 GLU A CA 1
ATOM 1191 C C . GLU A 1 146 ? -14.896 -17.727 26.662 1.00 93.19 146 GLU A C 1
ATOM 1193 O O . GLU A 1 146 ? -15.726 -18.634 26.596 1.00 93.19 146 GLU A O 1
ATOM 1198 N N . GLY A 1 147 ? -13.624 -17.934 26.300 1.00 90.69 147 GLY A N 1
ATOM 1199 C CA . GLY A 1 147 ? -13.106 -19.218 25.827 1.00 90.69 147 GLY A CA 1
ATOM 1200 C C . GLY A 1 147 ? -13.579 -19.613 24.422 1.00 90.69 147 GLY A C 1
ATOM 1201 O O . GLY A 1 147 ? -13.384 -20.758 24.007 1.00 90.69 147 GLY A O 1
ATOM 1202 N N . LYS A 1 148 ? -14.155 -18.683 23.650 1.00 90.44 148 LYS A N 1
ATOM 1203 C CA . LYS A 1 148 ? -14.688 -18.900 22.292 1.00 90.44 148 LYS A CA 1
ATOM 1204 C C . LYS A 1 148 ? -13.575 -18.899 21.235 1.00 90.44 148 LYS A C 1
ATOM 1206 O O . LYS A 1 148 ? -13.609 -18.156 20.257 1.00 90.44 148 LYS A O 1
ATOM 1211 N N . ARG A 1 149 ? -12.577 -19.773 21.413 1.00 86.38 149 ARG A N 1
ATOM 1212 C CA . ARG A 1 149 ? -11.372 -19.845 20.560 1.00 86.38 149 ARG A CA 1
ATOM 1213 C C . ARG A 1 149 ? -11.666 -20.114 19.083 1.00 86.38 149 ARG A C 1
ATOM 1215 O O . ARG A 1 149 ? -10.902 -19.660 18.243 1.00 86.38 149 ARG A O 1
ATOM 1222 N N . TYR A 1 150 ? -12.752 -20.824 18.775 1.00 85.94 150 TYR A N 1
ATOM 1223 C CA . TYR A 1 150 ? -13.151 -21.107 17.393 1.00 85.94 150 TYR A CA 1
ATOM 1224 C C . TYR A 1 150 ? -13.564 -19.827 16.641 1.00 85.94 150 TYR A C 1
ATOM 1226 O O . TYR A 1 150 ? -13.075 -19.571 15.548 1.00 85.94 150 TYR A O 1
ATOM 1234 N N . LEU A 1 151 ? -14.351 -18.946 17.271 1.00 85.75 151 LEU A N 1
ATOM 1235 C CA . LEU A 1 151 ? -14.705 -17.648 16.682 1.00 85.75 151 LEU A CA 1
ATOM 1236 C C . LEU A 1 151 ? -13.482 -16.747 16.540 1.00 85.75 151 LEU A C 1
ATOM 1238 O O . LEU A 1 151 ? -13.330 -16.051 15.541 1.00 85.75 151 LEU A O 1
ATOM 1242 N N . ALA A 1 152 ? -12.584 -16.788 17.529 1.00 85.19 152 ALA A N 1
ATOM 1243 C CA . ALA A 1 152 ? -11.328 -16.053 17.460 1.00 85.19 152 ALA A CA 1
ATOM 1244 C C . ALA A 1 152 ? -10.439 -16.543 16.299 1.00 85.19 152 ALA A C 1
ATOM 1246 O O . ALA A 1 152 ? -9.742 -15.737 15.687 1.00 85.19 152 ALA A O 1
ATOM 1247 N N . SER A 1 153 ? -10.475 -17.838 15.953 1.00 84.88 153 SER A N 1
ATOM 1248 C CA . SER A 1 153 ? -9.759 -18.336 14.775 1.00 84.88 153 SER A CA 1
ATOM 1249 C C . SER A 1 153 ? -10.395 -17.907 13.455 1.00 84.88 153 SER A C 1
ATOM 1251 O O . SER A 1 153 ? -9.653 -17.624 12.515 1.00 84.88 153 SER A O 1
ATOM 1253 N N . ASP A 1 154 ? -11.723 -17.787 13.394 1.00 86.00 154 ASP A N 1
ATOM 1254 C CA . ASP A 1 154 ? -12.444 -17.394 12.173 1.00 86.00 154 ASP A CA 1
ATOM 1255 C C . ASP A 1 154 ? -12.156 -15.941 11.766 1.00 86.00 154 ASP A C 1
ATOM 1257 O O . ASP A 1 154 ? -12.246 -15.578 10.596 1.00 86.00 154 ASP A O 1
ATOM 1261 N N . VAL A 1 155 ? -11.761 -15.090 12.714 1.00 88.12 155 VAL A N 1
ATOM 1262 C CA . VAL A 1 155 ? -11.408 -13.688 12.445 1.00 88.12 155 VAL A CA 1
ATOM 1263 C C . VAL A 1 155 ? -9.917 -13.464 12.151 1.00 88.12 155 VAL A C 1
ATOM 1265 O O . VAL A 1 155 ? -9.503 -12.341 11.873 1.00 88.12 155 VAL A O 1
ATOM 1268 N N . ASN A 1 156 ? -9.084 -14.514 12.150 1.00 86.44 156 ASN A N 1
ATOM 1269 C CA . ASN A 1 156 ? -7.640 -14.392 11.877 1.00 86.44 156 ASN A CA 1
ATOM 1270 C C . ASN A 1 156 ? -7.316 -13.853 10.475 1.00 86.44 156 ASN A C 1
ATOM 1272 O O . ASN A 1 156 ? -6.253 -13.253 10.264 1.00 86.44 156 ASN A O 1
ATOM 1276 N N . PHE A 1 157 ? -8.215 -14.092 9.520 1.00 88.19 157 PHE A N 1
ATOM 1277 C CA . PHE A 1 157 ? -8.120 -13.601 8.146 1.00 88.19 157 PHE A CA 1
ATOM 1278 C C . PHE A 1 157 ? -9.100 -12.455 7.869 1.00 88.19 157 PHE A C 1
ATOM 1280 O O . PHE A 1 157 ? -9.397 -12.166 6.712 1.00 88.19 157 PHE A O 1
ATOM 1287 N N . THR A 1 158 ? -9.563 -11.782 8.926 1.00 92.12 158 THR A N 1
ATOM 1288 C CA . THR A 1 158 ? -10.173 -10.457 8.833 1.00 92.12 158 THR A CA 1
ATOM 1289 C C . THR A 1 158 ? -9.082 -9.399 8.935 1.00 92.12 158 THR A C 1
ATOM 1291 O O . THR A 1 158 ? -8.230 -9.425 9.828 1.00 92.12 158 THR A O 1
ATOM 1294 N N . CYS A 1 159 ? -9.097 -8.470 7.993 1.00 92.50 159 CYS A N 1
ATOM 1295 C CA . CYS A 1 159 ? -8.159 -7.371 7.911 1.00 92.50 159 CYS A CA 1
ATOM 1296 C C . CYS A 1 159 ? -8.880 -6.096 7.479 1.00 92.50 159 CYS A C 1
ATOM 1298 O O . CYS A 1 159 ? -9.851 -6.143 6.732 1.00 92.50 159 CYS A O 1
ATOM 1300 N N . ARG A 1 160 ? -8.405 -4.961 7.980 1.00 93.94 160 ARG A N 1
ATOM 1301 C CA . ARG A 1 160 ? -8.977 -3.642 7.752 1.00 93.94 160 ARG A CA 1
ATOM 1302 C C . ARG A 1 160 ? -7.900 -2.675 7.295 1.00 93.94 160 ARG A C 1
ATOM 1304 O O . ARG A 1 160 ? -6.764 -2.714 7.776 1.00 93.94 160 ARG A O 1
ATOM 1311 N N . TYR A 1 161 ? -8.269 -1.794 6.383 1.00 92.19 161 TYR A N 1
ATOM 1312 C CA . TYR A 1 161 ? -7.490 -0.648 5.963 1.00 92.19 161 TYR A CA 1
ATOM 1313 C C . TYR A 1 161 ? -8.400 0.566 6.055 1.00 92.19 161 TYR A C 1
ATOM 1315 O O . TYR A 1 161 ? -9.221 0.791 5.178 1.00 92.19 161 TYR A O 1
ATOM 1323 N N . ILE A 1 162 ? -8.254 1.331 7.138 1.00 89.88 162 ILE A N 1
ATOM 1324 C CA . ILE A 1 162 ? -9.120 2.478 7.434 1.00 89.88 162 ILE A CA 1
ATOM 1325 C C . ILE A 1 162 ? -10.600 2.045 7.452 1.00 89.88 162 ILE A C 1
ATOM 1327 O O . ILE A 1 162 ? -11.009 1.430 8.439 1.00 89.88 162 ILE A O 1
ATOM 1331 N N . ASP A 1 163 ? -11.352 2.363 6.400 1.00 90.75 163 ASP A N 1
ATOM 1332 C CA . ASP A 1 163 ? -12.778 2.147 6.164 1.00 90.75 163 ASP A CA 1
ATOM 1333 C C . ASP A 1 163 ? -13.096 0.841 5.415 1.00 90.75 163 ASP A C 1
ATOM 1335 O O . ASP A 1 163 ? -14.196 0.312 5.558 1.00 90.75 163 ASP A O 1
ATOM 1339 N N . ASP A 1 164 ? -12.133 0.263 4.700 1.00 93.12 164 ASP A N 1
ATOM 1340 C CA . ASP A 1 164 ? -12.319 -1.011 4.007 1.00 93.12 164 ASP A CA 1
ATOM 1341 C C . ASP A 1 164 ? -12.019 -2.193 4.941 1.00 93.12 164 ASP A C 1
ATOM 1343 O O . ASP A 1 164 ? -10.946 -2.268 5.549 1.00 93.12 164 ASP A O 1
ATOM 1347 N N . VAL A 1 165 ? -12.917 -3.178 5.001 1.00 95.00 165 VAL A N 1
ATOM 1348 C CA . VAL A 1 165 ? -12.732 -4.450 5.718 1.00 95.00 165 VAL A CA 1
ATOM 1349 C C . VAL A 1 165 ? -12.803 -5.609 4.734 1.00 95.00 165 VAL A C 1
ATOM 1351 O O . VAL A 1 165 ? -13.777 -5.768 4.009 1.00 95.00 165 VAL A O 1
ATOM 1354 N N . LEU A 1 166 ? -11.802 -6.479 4.758 1.00 95.19 166 LEU A N 1
ATOM 1355 C CA . LEU A 1 166 ? -11.768 -7.735 4.019 1.00 95.19 166 LEU A CA 1
ATOM 1356 C C . LEU A 1 166 ? -11.738 -8.896 5.003 1.00 95.19 166 LEU A C 1
ATOM 1358 O O . LEU A 1 166 ? -10.894 -8.944 5.898 1.00 95.19 166 LEU A O 1
ATOM 1362 N N . THR A 1 167 ? -12.614 -9.871 4.800 1.00 93.69 167 THR A N 1
ATOM 1363 C CA . THR A 1 167 ? -12.609 -11.115 5.565 1.00 93.69 167 THR A CA 1
ATOM 1364 C C . THR A 1 167 ? -12.624 -12.326 4.648 1.00 93.69 167 THR A C 1
ATOM 1366 O O . THR A 1 167 ? -13.309 -12.371 3.622 1.00 93.69 167 THR A O 1
ATOM 1369 N N . ILE A 1 168 ? -11.815 -13.314 5.013 1.00 91.44 168 ILE A N 1
ATOM 1370 C CA . ILE A 1 168 ? -11.604 -14.526 4.234 1.00 91.44 168 ILE A CA 1
ATOM 1371 C C . ILE A 1 168 ? -11.873 -15.725 5.126 1.00 91.44 168 ILE A C 1
ATOM 1373 O O . ILE A 1 168 ? -11.479 -15.742 6.288 1.00 91.44 168 ILE A O 1
ATOM 1377 N N . ASN A 1 169 ? -12.556 -16.727 4.577 1.00 91.44 169 ASN A N 1
ATOM 1378 C CA . ASN A 1 169 ? -13.007 -17.920 5.296 1.00 91.44 169 ASN A CA 1
ATOM 1379 C C . ASN A 1 169 ? -13.949 -17.649 6.482 1.00 91.44 169 ASN A C 1
ATOM 1381 O O . ASN A 1 169 ? -14.151 -18.524 7.317 1.00 91.44 169 ASN A O 1
ATOM 1385 N N . ASN A 1 170 ? -14.588 -16.477 6.524 1.00 91.50 170 ASN A N 1
ATOM 1386 C CA . ASN A 1 170 ? -15.604 -16.146 7.515 1.00 91.50 170 ASN A CA 1
ATOM 1387 C C . ASN A 1 170 ? -16.899 -15.652 6.841 1.00 91.50 170 ASN A C 1
ATOM 1389 O O . ASN A 1 170 ? -17.126 -14.446 6.718 1.00 91.50 170 ASN A O 1
ATOM 1393 N N . PRO A 1 171 ? -17.779 -16.565 6.391 1.00 90.69 171 PRO A N 1
ATOM 1394 C CA . PRO A 1 171 ? -19.015 -16.189 5.704 1.00 90.69 171 PRO A CA 1
ATOM 1395 C C . PRO A 1 171 ? -20.041 -15.517 6.629 1.00 90.69 171 PRO A C 1
ATOM 1397 O O . PRO A 1 171 ? -20.976 -14.894 6.137 1.00 90.69 171 PRO A O 1
ATOM 1400 N N . LYS A 1 172 ? -19.876 -15.643 7.952 1.00 91.38 172 LYS A N 1
ATOM 1401 C CA . LYS A 1 172 ? -20.794 -15.119 8.975 1.00 91.38 172 LYS A CA 1
ATOM 1402 C C . LYS A 1 172 ? -20.296 -13.833 9.626 1.00 91.38 172 LYS A C 1
ATOM 1404 O O . LYS A 1 172 ? -20.837 -13.411 10.640 1.00 91.38 172 LYS A O 1
ATOM 1409 N N . PHE A 1 173 ? -19.279 -13.185 9.055 1.00 92.44 173 PHE A N 1
ATOM 1410 C CA . PHE A 1 173 ? -18.727 -11.962 9.634 1.00 92.44 173 PHE A CA 1
ATOM 1411 C C . PHE A 1 173 ? -19.782 -10.859 9.820 1.00 92.44 173 PHE A C 1
ATOM 1413 O O . PHE A 1 173 ? -19.757 -10.151 10.826 1.00 92.44 173 PHE A O 1
ATOM 1420 N N . ALA A 1 174 ? -20.747 -10.777 8.897 1.00 93.19 174 ALA A N 1
ATOM 1421 C CA . ALA A 1 174 ? -21.864 -9.838 8.964 1.00 93.19 174 ALA A CA 1
ATOM 1422 C C . ALA A 1 174 ? -22.680 -9.960 10.268 1.00 93.19 174 ALA A C 1
ATOM 1424 O O . ALA A 1 174 ? -23.103 -8.945 10.818 1.00 93.19 174 ALA A O 1
ATOM 1425 N N . ASP A 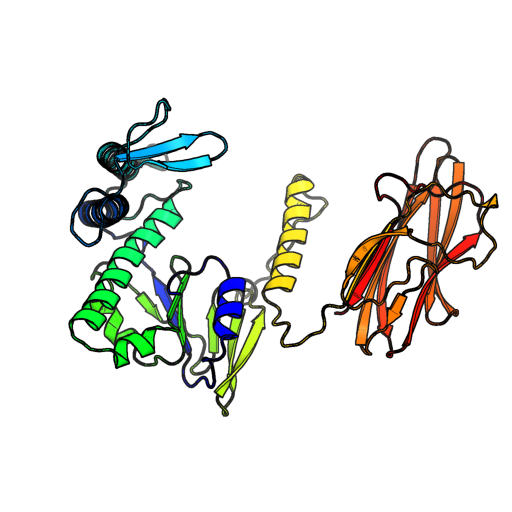1 175 ? -22.824 -11.176 10.809 1.00 93.00 175 ASP A N 1
ATOM 1426 C CA . ASP A 1 175 ? -23.582 -11.444 12.038 1.00 93.00 175 ASP A CA 1
ATOM 1427 C C . ASP A 1 175 ? -22.913 -10.822 13.277 1.00 93.00 175 ASP A C 1
ATOM 1429 O O . ASP A 1 175 ? -23.571 -10.559 14.283 1.00 93.00 175 ASP A O 1
ATOM 1433 N N . TYR A 1 176 ? -21.600 -10.571 13.216 1.00 90.94 176 TYR A N 1
ATOM 1434 C CA . TYR A 1 176 ? -20.832 -9.993 14.320 1.00 90.94 176 TYR A CA 1
ATOM 1435 C C . TYR A 1 176 ? -20.740 -8.467 14.257 1.00 90.94 176 TYR A C 1
ATOM 1437 O O . TYR A 1 176 ? -20.344 -7.854 15.247 1.00 90.94 176 TYR A O 1
ATOM 1445 N N . LEU A 1 177 ? -21.118 -7.827 13.143 1.00 93.06 177 LEU A N 1
ATOM 1446 C CA . LEU A 1 177 ? -20.916 -6.386 12.942 1.00 93.06 177 LEU A CA 1
ATOM 1447 C C . LEU A 1 177 ? -21.567 -5.543 14.042 1.00 93.06 177 LEU A C 1
ATOM 1449 O O . LEU A 1 177 ? -20.917 -4.654 14.585 1.00 93.06 177 LEU A O 1
ATOM 1453 N N . SER A 1 178 ? -22.803 -5.866 14.434 1.00 92.50 178 SER A N 1
ATOM 1454 C CA . SER A 1 178 ? -23.519 -5.168 15.513 1.00 92.50 178 SER A CA 1
ATOM 1455 C C . SER A 1 178 ? -22.956 -5.435 16.911 1.00 92.50 178 SER A C 1
ATOM 1457 O O . SER A 1 178 ? -23.260 -4.703 17.849 1.00 92.50 178 SER A O 1
ATOM 1459 N N . SER A 1 179 ? -22.185 -6.512 17.076 1.00 91.88 179 SER A N 1
ATOM 1460 C CA . SER A 1 179 ? -21.502 -6.839 18.332 1.00 91.88 179 SER A CA 1
ATOM 1461 C C . SER A 1 179 ? -20.122 -6.197 18.421 1.00 91.88 179 SER A C 1
ATOM 1463 O O . SER A 1 179 ? -19.649 -5.937 19.524 1.00 91.88 179 SER A O 1
ATOM 1465 N N . ILE A 1 180 ? -19.477 -5.958 17.277 1.00 93.62 180 ILE A N 1
ATOM 1466 C CA . ILE A 1 180 ? -18.170 -5.309 17.201 1.00 93.62 180 ILE A CA 1
ATOM 1467 C C . ILE A 1 180 ? -18.358 -3.793 17.243 1.00 93.62 180 ILE A C 1
ATOM 1469 O O . ILE A 1 180 ? -17.819 -3.124 18.118 1.00 93.62 180 ILE A O 1
ATOM 1473 N N . TYR A 1 181 ? -19.125 -3.242 16.305 1.00 94.88 181 TYR A N 1
ATOM 1474 C CA . TYR A 1 181 ? -19.185 -1.809 16.050 1.00 94.88 181 TYR A CA 1
ATOM 1475 C C . TYR A 1 181 ? -20.418 -1.161 16.693 1.00 94.88 181 TYR A C 1
ATOM 1477 O O . TYR A 1 181 ? -21.462 -1.795 16.850 1.00 94.88 181 TYR A O 1
ATOM 1485 N N . PRO A 1 182 ? -20.323 0.120 17.086 1.00 93.88 182 PRO A N 1
ATOM 1486 C CA . PRO A 1 182 ? -21.448 0.837 17.665 1.00 93.88 182 PRO A CA 1
ATOM 1487 C C . PRO A 1 182 ? -22.537 1.112 16.612 1.00 93.88 182 PRO A C 1
ATOM 1489 O O . PRO A 1 182 ? -22.245 1.220 15.425 1.00 93.88 182 PRO A O 1
ATOM 1492 N N . LEU A 1 183 ? -23.786 1.290 17.060 1.00 91.75 183 LEU A N 1
ATOM 1493 C CA . LEU A 1 183 ? -24.972 1.472 16.201 1.00 91.75 183 LEU A CA 1
ATOM 1494 C C . LEU A 1 183 ? -24.888 2.672 15.244 1.00 91.75 183 LEU A C 1
ATOM 1496 O O . LEU A 1 183 ? -25.608 2.717 14.253 1.00 91.75 183 LEU A O 1
ATOM 1500 N N . GLU A 1 184 ? -24.042 3.658 15.543 1.00 92.06 184 GLU A N 1
ATOM 1501 C CA . GLU A 1 184 ? -23.802 4.794 14.657 1.00 92.06 184 GLU A CA 1
ATOM 1502 C C . GLU A 1 184 ? -22.939 4.438 13.439 1.00 92.06 184 GLU A C 1
ATOM 1504 O O . GLU A 1 184 ? -22.805 5.260 12.545 1.00 92.06 184 GLU A O 1
ATOM 1509 N N . LEU A 1 185 ? -22.313 3.265 13.367 1.00 93.06 185 LEU A N 1
ATOM 1510 C CA . LEU A 1 185 ? -21.545 2.872 12.188 1.00 93.06 185 LEU A CA 1
ATOM 1511 C C . LEU A 1 185 ? -22.389 2.007 11.258 1.00 93.06 185 LEU A C 1
ATOM 1513 O O . LEU A 1 185 ? -22.764 0.887 11.594 1.00 93.06 185 LEU A O 1
ATOM 1517 N N . GLU A 1 186 ? -22.646 2.528 10.060 1.00 93.19 186 GLU A N 1
ATOM 1518 C CA . GLU A 1 186 ? -23.242 1.763 8.975 1.00 93.19 186 GLU A CA 1
ATOM 1519 C C . GLU A 1 186 ? -22.125 1.061 8.200 1.00 93.19 186 GLU A C 1
ATOM 1521 O O . GLU A 1 186 ? -21.279 1.711 7.580 1.00 93.19 186 GLU A O 1
ATOM 1526 N N . VAL A 1 187 ? -22.133 -0.270 8.250 1.00 93.69 187 VAL A N 1
ATOM 1527 C CA . VAL A 1 187 ? -21.194 -1.129 7.525 1.00 93.69 187 VAL A CA 1
ATOM 1528 C C . VAL A 1 187 ? -21.941 -1.792 6.379 1.00 93.69 187 VAL A C 1
ATOM 1530 O O . VAL A 1 187 ? -22.899 -2.531 6.614 1.00 93.69 187 VAL A O 1
ATOM 1533 N N . LYS A 1 188 ? -21.522 -1.526 5.143 1.00 93.88 188 LYS A N 1
ATOM 1534 C CA . LYS A 1 188 ? -22.137 -2.096 3.938 1.00 93.88 188 LYS A CA 1
ATOM 1535 C C . LYS A 1 188 ? -21.262 -3.183 3.368 1.00 93.88 188 LYS A C 1
ATOM 1537 O O . LYS A 1 188 ? -20.051 -3.031 3.321 1.00 93.88 188 LYS A O 1
ATOM 1542 N N . GLU A 1 189 ? -21.882 -4.261 2.905 1.00 94.25 189 GLU A N 1
ATOM 1543 C CA . GLU A 1 189 ? -21.170 -5.271 2.134 1.00 94.25 189 GLU A CA 1
ATOM 1544 C C . GLU A 1 189 ? -20.869 -4.731 0.728 1.00 94.25 189 GLU A C 1
ATOM 1546 O O . GLU A 1 189 ? -21.762 -4.248 0.033 1.00 94.25 189 GLU A O 1
ATOM 1551 N N . THR A 1 190 ? -19.604 -4.817 0.328 1.00 91.88 190 THR A N 1
ATOM 1552 C CA . THR A 1 190 ? -19.060 -4.360 -0.962 1.00 91.88 190 THR A CA 1
ATOM 1553 C C . THR A 1 190 ? -18.456 -5.514 -1.764 1.00 91.88 190 THR A C 1
ATOM 1555 O O . THR A 1 190 ? -17.682 -5.308 -2.693 1.00 91.88 190 THR A O 1
ATOM 1558 N N . THR A 1 191 ? -18.802 -6.753 -1.411 1.00 91.94 191 THR A N 1
ATOM 1559 C CA . THR A 1 191 ? -18.384 -7.949 -2.147 1.00 91.94 191 THR A CA 1
ATOM 1560 C C . THR A 1 191 ? -18.896 -7.899 -3.594 1.00 91.94 191 THR A C 1
ATOM 1562 O O . THR A 1 191 ? -20.094 -7.746 -3.820 1.00 91.94 191 THR A O 1
ATOM 1565 N N . GLU A 1 192 ? -18.001 -8.089 -4.566 1.00 87.38 192 GLU A N 1
ATOM 1566 C CA . GLU A 1 192 ? -18.324 -8.030 -6.002 1.00 87.38 192 GLU A CA 1
ATOM 1567 C C . GLU A 1 192 ? -19.175 -9.230 -6.445 1.00 87.38 192 GLU A C 1
ATOM 1569 O O . GLU A 1 192 ? -20.219 -9.091 -7.080 1.00 87.38 192 GLU A O 1
ATOM 1574 N N . THR A 1 193 ? -18.728 -10.444 -6.107 1.00 89.38 193 THR A N 1
ATOM 1575 C CA . THR A 1 193 ? -19.438 -11.696 -6.402 1.00 89.38 193 THR A CA 1
ATOM 1576 C C . THR A 1 193 ? -19.280 -12.682 -5.246 1.00 89.38 193 THR A C 1
ATOM 1578 O O . THR A 1 193 ? -18.470 -12.480 -4.348 1.00 89.38 193 THR A O 1
ATOM 1581 N N . ASN A 1 194 ? -19.980 -13.819 -5.277 1.00 86.94 194 ASN A N 1
ATOM 1582 C CA . ASN A 1 194 ? -19.828 -14.860 -4.246 1.00 86.94 194 ASN A CA 1
ATOM 1583 C C . ASN A 1 194 ? -18.381 -15.372 -4.078 1.00 86.94 194 ASN A C 1
ATOM 1585 O O . ASN A 1 194 ? -18.026 -15.900 -3.018 1.00 86.94 194 ASN A O 1
ATOM 1589 N N . ASN A 1 195 ? -17.551 -15.219 -5.117 1.00 91.19 195 ASN A N 1
ATOM 1590 C CA . ASN A 1 195 ? -16.199 -15.761 -5.164 1.00 91.19 195 ASN A CA 1
ATOM 1591 C C . ASN A 1 195 ? -15.114 -14.697 -5.349 1.00 91.19 195 ASN A C 1
ATOM 1593 O O . ASN A 1 195 ? -13.942 -15.057 -5.453 1.00 91.19 195 ASN A O 1
ATOM 1597 N N . SER A 1 196 ? -15.471 -13.411 -5.400 1.00 92.94 196 SER A N 1
ATOM 1598 C CA . SER A 1 196 ? -14.510 -12.334 -5.621 1.00 92.94 196 SER A CA 1
ATOM 1599 C C . SER A 1 196 ? -14.854 -11.067 -4.854 1.00 92.94 196 SER A C 1
ATOM 1601 O O . SER A 1 196 ? -16.022 -10.718 -4.696 1.00 92.94 196 SER A O 1
ATOM 1603 N N . ALA A 1 197 ? -13.822 -10.344 -4.434 1.00 94.25 197 ALA A N 1
ATOM 1604 C CA . ALA A 1 197 ? -13.964 -9.012 -3.872 1.00 94.25 197 ALA A CA 1
ATOM 1605 C C . ALA A 1 197 ? -12.767 -8.142 -4.246 1.00 94.25 197 ALA A C 1
ATOM 1607 O O . ALA A 1 197 ? -11.628 -8.622 -4.301 1.00 94.25 197 ALA A O 1
ATOM 1608 N N . SER A 1 198 ? -13.031 -6.860 -4.475 1.00 92.94 198 SER A N 1
ATOM 1609 C CA . SER A 1 198 ? -11.996 -5.847 -4.604 1.00 92.94 198 SER A CA 1
ATOM 1610 C C . SER A 1 198 ? -11.597 -5.341 -3.211 1.00 92.94 198 SER A C 1
ATOM 1612 O O . SER A 1 198 ? -12.433 -5.176 -2.325 1.00 92.94 198 SER A O 1
ATOM 1614 N N . TYR A 1 199 ? -10.296 -5.163 -2.978 1.00 92.62 199 TYR A N 1
ATOM 1615 C CA . TYR A 1 199 ? -9.768 -4.601 -1.736 1.00 92.62 199 TYR A CA 1
ATOM 1616 C C . TYR A 1 199 ? -8.458 -3.866 -2.015 1.00 92.62 199 TYR A C 1
ATOM 1618 O O . TYR A 1 199 ? -7.479 -4.462 -2.478 1.00 92.62 199 TYR A O 1
ATOM 1626 N N . LEU A 1 200 ? -8.425 -2.564 -1.718 1.00 90.62 200 LEU A N 1
ATOM 1627 C CA . LEU A 1 200 ? -7.344 -1.659 -2.124 1.00 90.62 200 LEU A CA 1
ATOM 1628 C C . LEU A 1 200 ? -7.123 -1.692 -3.650 1.00 90.62 200 LEU A C 1
ATOM 1630 O O . LEU A 1 200 ? -8.044 -1.454 -4.425 1.00 90.62 200 LEU A O 1
ATOM 1634 N N . ASP A 1 201 ? -5.896 -1.967 -4.087 1.00 88.06 201 ASP A N 1
ATOM 1635 C CA . ASP A 1 201 ? -5.475 -2.102 -5.482 1.00 88.06 201 ASP A CA 1
ATOM 1636 C C . ASP A 1 201 ? -5.428 -3.569 -5.955 1.00 88.06 201 ASP A C 1
ATOM 1638 O O . ASP A 1 201 ? -4.750 -3.885 -6.937 1.00 88.06 201 ASP A O 1
ATOM 1642 N N . ILE A 1 202 ? -6.123 -4.480 -5.261 1.00 90.12 202 ILE A N 1
ATOM 1643 C CA . ILE A 1 202 ? -6.137 -5.917 -5.559 1.00 90.12 202 ILE A CA 1
ATOM 1644 C C . ILE A 1 202 ? -7.572 -6.414 -5.763 1.00 90.12 202 ILE A C 1
ATOM 1646 O O . ILE A 1 202 ? -8.454 -6.168 -4.945 1.00 90.12 202 ILE A O 1
ATOM 1650 N N . MET A 1 203 ? -7.784 -7.191 -6.825 1.00 91.12 203 MET A N 1
ATOM 1651 C CA . MET A 1 203 ? -8.953 -8.052 -6.988 1.00 91.12 203 MET A CA 1
ATOM 1652 C C . MET A 1 203 ? -8.598 -9.442 -6.469 1.00 91.12 203 MET A C 1
ATOM 1654 O O . MET A 1 203 ? -7.650 -10.066 -6.954 1.00 91.12 203 MET A O 1
ATOM 1658 N N . LEU A 1 204 ? -9.342 -9.925 -5.479 1.00 91.75 204 LEU A N 1
ATOM 1659 C CA . LEU A 1 204 ? -9.206 -11.268 -4.927 1.00 91.75 204 LEU A CA 1
ATOM 1660 C C . LEU A 1 204 ? -10.302 -12.150 -5.510 1.00 91.75 204 LEU A C 1
ATOM 1662 O O . LEU A 1 204 ? -11.463 -11.754 -5.546 1.00 91.75 204 LEU A O 1
ATOM 1666 N N . SER A 1 205 ? -9.947 -13.360 -5.925 1.00 91.56 205 SER A N 1
ATOM 1667 C CA . SER A 1 205 ? -10.907 -14.384 -6.335 1.00 91.56 205 SER A CA 1
ATOM 1668 C C . SER A 1 205 ? -10.440 -15.766 -5.896 1.00 91.56 205 SER A C 1
ATOM 1670 O O . SER A 1 205 ? -9.258 -15.952 -5.608 1.00 91.56 205 SER A O 1
ATOM 1672 N N . TYR A 1 206 ? -11.342 -16.741 -5.826 1.00 91.19 206 TYR A N 1
ATOM 1673 C CA . TYR A 1 206 ? -10.964 -18.140 -5.626 1.00 91.19 206 TYR A CA 1
ATOM 1674 C C . TYR A 1 206 ? -11.707 -19.078 -6.576 1.00 91.19 206 TYR A C 1
ATOM 1676 O O . TYR A 1 206 ? -12.854 -18.824 -6.955 1.00 91.19 206 TYR A O 1
ATOM 1684 N N . ASP A 1 207 ? -11.022 -20.146 -6.983 1.00 87.62 207 ASP A N 1
ATOM 1685 C CA . ASP A 1 207 ? -11.568 -21.177 -7.865 1.00 87.62 207 ASP A CA 1
ATOM 1686 C C . ASP A 1 207 ? -12.445 -22.196 -7.110 1.00 87.62 207 ASP A C 1
ATOM 1688 O O . ASP A 1 207 ? -12.624 -22.127 -5.892 1.00 87.62 207 ASP A O 1
ATOM 1692 N N . THR A 1 208 ? -13.012 -23.162 -7.837 1.00 87.00 208 THR A N 1
ATOM 1693 C CA . THR A 1 208 ? -13.842 -24.234 -7.259 1.00 87.00 208 THR A CA 1
ATOM 1694 C C . THR A 1 208 ? -13.080 -25.154 -6.305 1.00 87.00 208 THR A C 1
ATOM 1696 O O . THR A 1 208 ? -13.701 -25.793 -5.459 1.00 87.00 208 THR A O 1
ATOM 1699 N N . ASP A 1 209 ? -11.754 -25.215 -6.423 1.00 84.94 209 ASP A N 1
ATOM 1700 C CA . ASP A 1 209 ? -10.874 -26.020 -5.573 1.00 84.94 209 ASP A CA 1
ATOM 1701 C C . ASP A 1 209 ? -10.399 -25.242 -4.326 1.00 84.94 209 ASP A C 1
ATOM 1703 O O . ASP A 1 209 ? -9.736 -25.799 -3.442 1.00 84.94 209 ASP A O 1
ATOM 1707 N N . GLY A 1 210 ? -10.773 -23.962 -4.229 1.00 84.06 210 GLY A N 1
ATOM 1708 C CA . GLY A 1 210 ? -10.429 -23.055 -3.143 1.00 84.06 210 GLY A CA 1
ATOM 1709 C C . GLY A 1 210 ? -9.039 -22.430 -3.260 1.00 84.06 210 GLY A C 1
ATOM 1710 O O . GLY A 1 210 ? -8.520 -21.932 -2.256 1.00 84.06 210 GLY A O 1
ATOM 1711 N N . HIS A 1 211 ? -8.411 -22.444 -4.439 1.00 85.69 211 HIS A N 1
ATOM 1712 C CA . HIS A 1 211 ? -7.168 -21.714 -4.676 1.00 85.69 211 HIS A CA 1
ATOM 1713 C C . HIS A 1 211 ? -7.458 -20.238 -4.910 1.00 85.69 211 HIS A C 1
ATOM 1715 O O . HIS A 1 211 ? -8.281 -19.865 -5.746 1.00 85.69 211 HIS A O 1
ATOM 1721 N N . MET A 1 212 ? -6.742 -19.390 -4.176 1.00 86.88 212 MET A N 1
ATOM 1722 C CA . MET A 1 212 ? -6.843 -17.945 -4.306 1.00 86.88 212 MET A CA 1
ATOM 1723 C C . MET A 1 212 ? -6.019 -17.435 -5.487 1.00 86.88 212 MET A C 1
ATOM 1725 O O . MET A 1 212 ? -4.819 -17.692 -5.581 1.00 86.88 212 MET A O 1
ATOM 1729 N N . ASN A 1 213 ? -6.653 -16.606 -6.305 1.00 85.38 213 ASN A N 1
ATOM 1730 C CA . ASN A 1 213 ? -6.032 -15.808 -7.344 1.00 85.38 213 ASN A CA 1
ATOM 1731 C C . ASN A 1 213 ? -6.134 -14.328 -6.979 1.00 85.38 213 ASN A C 1
ATOM 1733 O O . ASN A 1 213 ? -7.159 -13.864 -6.474 1.00 85.38 213 ASN A O 1
ATOM 1737 N N . THR A 1 214 ? -5.077 -13.576 -7.265 1.00 86.44 214 THR A N 1
ATOM 1738 C CA . THR A 1 214 ? -5.090 -12.120 -7.139 1.00 86.44 214 THR A CA 1
ATOM 1739 C C . THR A 1 214 ? -4.699 -11.465 -8.454 1.00 86.44 214 THR A C 1
ATOM 1741 O O . THR A 1 214 ? -3.867 -11.979 -9.202 1.00 86.44 214 THR A O 1
ATOM 1744 N N . SER A 1 215 ? -5.304 -10.325 -8.755 1.00 84.75 215 SER A N 1
ATOM 1745 C CA . SER A 1 215 ? -4.924 -9.482 -9.886 1.00 84.75 215 SER A CA 1
ATOM 1746 C C . SER A 1 215 ? -4.941 -8.019 -9.475 1.00 84.75 215 SER A C 1
ATOM 1748 O O . SER A 1 215 ? -5.513 -7.658 -8.447 1.00 84.75 215 SER A O 1
ATOM 1750 N N . LEU A 1 216 ? -4.299 -7.166 -10.269 1.00 86.69 216 LEU A N 1
ATOM 1751 C CA . LEU A 1 216 ? -4.384 -5.726 -10.067 1.00 86.69 216 LEU A CA 1
ATOM 1752 C C . LEU A 1 216 ? -5.836 -5.269 -10.263 1.00 86.69 216 LEU A C 1
ATOM 1754 O O . LEU A 1 216 ? -6.487 -5.686 -11.221 1.00 86.69 216 LEU A O 1
ATOM 1758 N N . TYR A 1 217 ? -6.302 -4.401 -9.373 1.00 87.69 217 TYR A N 1
ATOM 1759 C CA . TYR A 1 217 ? -7.586 -3.727 -9.484 1.00 87.69 217 TYR A CA 1
ATOM 1760 C C . TYR A 1 217 ? -7.399 -2.215 -9.485 1.00 87.69 217 TYR A C 1
ATOM 1762 O O . TYR A 1 217 ? -6.592 -1.667 -8.728 1.00 87.69 217 TYR A O 1
ATOM 1770 N N . ASP A 1 218 ? -8.156 -1.534 -10.335 1.00 85.94 218 ASP A N 1
ATOM 1771 C CA . ASP A 1 218 ? -8.213 -0.085 -10.379 1.00 85.94 218 ASP A CA 1
ATOM 1772 C C . ASP A 1 218 ? -9.676 0.336 -10.451 1.00 85.94 218 ASP A C 1
ATOM 1774 O O . ASP A 1 218 ? -10.296 0.250 -11.501 1.00 85.94 218 ASP A O 1
ATOM 1778 N N . LYS A 1 219 ? -10.220 0.838 -9.338 1.00 85.12 219 LYS A N 1
ATOM 1779 C CA . LYS A 1 219 ? -11.612 1.318 -9.243 1.00 85.12 219 LYS A CA 1
ATOM 1780 C C . LYS A 1 219 ? -11.968 2.373 -10.302 1.00 85.12 219 LYS A C 1
ATOM 1782 O O . LYS A 1 219 ? -13.130 2.666 -10.559 1.00 85.12 219 LYS A O 1
ATOM 1787 N N . ARG A 1 220 ? -10.958 3.004 -10.910 1.00 84.44 220 ARG A N 1
ATOM 1788 C CA . ARG A 1 220 ? -11.153 3.930 -12.030 1.00 84.44 220 ARG A CA 1
ATOM 1789 C C . ARG A 1 220 ? -11.694 3.239 -13.283 1.00 84.44 220 ARG A C 1
ATOM 1791 O O . ARG A 1 220 ? -12.378 3.889 -14.066 1.00 84.44 220 ARG A O 1
ATOM 1798 N N . ASP A 1 221 ? -11.408 1.956 -13.456 1.00 85.00 221 ASP A N 1
ATOM 1799 C CA . ASP A 1 221 ? -11.857 1.174 -14.606 1.00 85.00 221 ASP A CA 1
ATOM 1800 C C . ASP A 1 221 ? -13.367 0.867 -14.535 1.00 85.00 221 ASP A C 1
ATOM 1802 O O . ASP A 1 221 ? -13.977 0.572 -15.561 1.00 85.00 221 ASP A O 1
ATOM 1806 N N . ASP A 1 222 ? -13.992 1.021 -13.359 1.00 86.88 222 ASP A N 1
ATOM 1807 C CA . ASP A 1 222 ? -15.436 0.821 -13.165 1.00 86.88 222 ASP A CA 1
ATOM 1808 C C . ASP A 1 222 ? -16.277 1.998 -13.675 1.00 86.88 222 ASP A C 1
ATOM 1810 O O . ASP A 1 222 ? -17.494 1.886 -13.857 1.00 86.88 222 ASP A O 1
ATOM 1814 N N . PHE A 1 223 ? -15.658 3.163 -13.884 1.00 87.75 223 PHE A N 1
ATOM 1815 C CA . PHE A 1 223 ? -16.373 4.320 -14.400 1.00 87.75 223 PHE A CA 1
ATOM 1816 C C . PHE A 1 223 ? -16.633 4.162 -15.896 1.00 87.75 223 PHE A C 1
ATOM 1818 O O . PHE A 1 223 ? -15.761 3.817 -16.688 1.00 87.75 223 PHE A O 1
ATOM 1825 N N . ASN A 1 224 ? -17.839 4.528 -16.322 1.00 91.19 224 ASN A N 1
ATOM 1826 C CA . ASN A 1 224 ? -18.256 4.482 -17.725 1.00 91.19 224 ASN A CA 1
ATOM 1827 C C . ASN A 1 224 ? -17.687 5.629 -18.589 1.00 91.19 224 ASN A C 1
ATOM 1829 O O . ASN A 1 224 ? -18.224 5.924 -19.659 1.00 91.19 224 ASN A O 1
ATOM 1833 N N . PHE A 1 225 ? -16.624 6.295 -18.136 1.00 90.56 225 PHE A N 1
ATOM 1834 C CA . PHE A 1 225 ? -15.968 7.391 -18.840 1.00 90.56 225 PHE A CA 1
ATOM 1835 C C . PHE A 1 225 ? -14.447 7.255 -18.771 1.00 90.56 225 PHE A C 1
ATOM 1837 O O . PHE A 1 225 ? -13.890 6.702 -17.829 1.00 90.56 225 PHE A O 1
ATOM 1844 N N . SER A 1 226 ? -13.756 7.794 -19.778 1.00 84.31 226 SER A N 1
ATOM 1845 C CA . SER A 1 226 ? -12.294 7.736 -19.842 1.00 84.31 226 SER A CA 1
ATOM 1846 C C . SER A 1 226 ? -11.663 8.566 -18.724 1.00 84.31 226 SER A C 1
ATOM 1848 O O . SER A 1 226 ? -11.801 9.791 -18.704 1.00 84.31 226 SER A O 1
ATOM 1850 N N . ILE A 1 227 ? -10.898 7.917 -17.847 1.00 84.69 227 ILE A N 1
ATOM 1851 C CA . ILE A 1 227 ? -10.127 8.584 -16.797 1.00 84.69 227 ILE A CA 1
ATOM 1852 C C . ILE A 1 227 ? -8.676 8.758 -17.244 1.00 84.69 227 ILE A C 1
ATOM 1854 O O . ILE A 1 227 ? -8.003 7.824 -17.676 1.00 84.69 227 ILE A O 1
ATOM 1858 N N . ILE A 1 228 ? -8.173 9.988 -17.138 1.00 81.69 228 ILE A N 1
ATOM 1859 C CA . ILE A 1 228 ? -6.783 10.308 -17.462 1.00 81.69 228 ILE A CA 1
ATOM 1860 C C . ILE A 1 228 ? -5.894 9.832 -16.308 1.00 81.69 228 ILE A C 1
ATOM 1862 O O . ILE A 1 228 ? -5.886 10.415 -15.226 1.00 81.69 228 ILE A O 1
ATOM 1866 N N . ASN A 1 229 ? -5.133 8.765 -16.549 1.00 73.06 229 ASN A N 1
ATOM 1867 C CA . ASN A 1 229 ? -4.309 8.114 -15.526 1.00 73.06 229 ASN A CA 1
ATOM 1868 C C . ASN A 1 229 ? -2.962 8.798 -15.263 1.00 73.06 229 ASN A C 1
ATOM 1870 O O . ASN A 1 229 ? -2.379 8.603 -14.195 1.00 73.06 229 ASN A O 1
ATOM 1874 N N . PHE A 1 230 ? -2.468 9.583 -16.221 1.00 83.00 230 PHE A N 1
ATOM 1875 C CA . PHE A 1 230 ? -1.180 10.263 -16.133 1.00 83.00 230 PHE A CA 1
ATOM 1876 C C . PHE A 1 230 ? -1.325 11.737 -16.506 1.00 83.00 230 PHE A C 1
ATOM 1878 O O . PHE A 1 230 ? -2.030 12.053 -17.467 1.00 83.00 230 PHE A O 1
ATOM 1885 N N . PRO A 1 231 ? -0.650 12.645 -15.786 1.00 81.19 231 PRO A N 1
ATOM 1886 C CA . PRO A 1 231 ? -0.639 14.049 -16.157 1.00 81.19 231 PRO A CA 1
ATOM 1887 C C . PRO A 1 231 ? 0.026 14.229 -17.525 1.00 81.19 231 PRO A C 1
ATOM 1889 O O . PRO A 1 231 ? 1.035 13.593 -17.832 1.00 81.19 231 PRO A O 1
ATOM 1892 N N . PHE A 1 232 ? -0.512 15.135 -18.339 1.00 82.06 232 PHE A N 1
ATOM 1893 C CA . PHE A 1 232 ? 0.145 15.531 -19.579 1.00 82.06 232 PHE A CA 1
ATOM 1894 C C . PHE A 1 232 ? 1.466 16.235 -19.259 1.00 82.06 232 PHE A C 1
ATOM 1896 O O . PHE A 1 232 ? 1.493 17.173 -18.460 1.00 82.06 232 PHE A O 1
ATOM 1903 N N . LEU A 1 233 ? 2.557 15.832 -19.915 1.00 74.88 233 LEU A N 1
ATOM 1904 C CA . LEU A 1 233 ? 3.869 16.472 -19.738 1.00 74.88 233 LEU A CA 1
ATOM 1905 C C . LEU A 1 233 ? 3.875 17.944 -20.177 1.00 74.88 233 LEU A C 1
ATOM 1907 O O . LEU A 1 233 ? 4.685 18.723 -19.693 1.00 74.88 233 LEU A O 1
ATOM 1911 N N . SER A 1 234 ? 2.957 18.323 -21.068 1.00 82.12 234 SER A N 1
ATOM 1912 C CA . SER A 1 234 ? 2.732 19.702 -21.509 1.00 82.12 234 SER A CA 1
ATOM 1913 C C . SER A 1 234 ? 1.826 20.512 -20.573 1.00 82.12 234 SER A C 1
ATOM 1915 O O . SER A 1 234 ? 1.480 21.645 -20.898 1.00 82.12 234 SER A O 1
ATOM 1917 N N . SER A 1 235 ? 1.370 19.936 -19.458 1.00 82.50 235 SER A N 1
ATOM 1918 C CA . SER A 1 235 ? 0.553 20.658 -18.482 1.00 82.50 235 SER A CA 1
ATOM 1919 C C . SER A 1 235 ? 1.395 21.631 -17.654 1.00 82.50 235 SER A C 1
ATOM 1921 O O . SER A 1 235 ? 2.615 21.520 -17.573 1.00 82.50 235 SER A O 1
ATOM 1923 N N . ASN A 1 236 ? 0.726 22.550 -16.958 1.00 86.94 236 ASN A N 1
ATOM 1924 C CA . ASN A 1 236 ? 1.370 23.460 -16.007 1.00 86.94 236 ASN A CA 1
ATOM 1925 C C . ASN A 1 236 ? 1.739 22.780 -14.669 1.00 86.94 236 ASN A C 1
ATOM 1927 O O . ASN A 1 236 ? 2.071 23.465 -13.701 1.00 86.94 236 ASN A O 1
ATOM 1931 N N . ILE A 1 237 ? 1.646 21.447 -14.573 1.00 80.81 237 ILE A N 1
ATOM 1932 C CA . ILE A 1 237 ? 2.019 20.701 -13.369 1.00 80.81 237 ILE A CA 1
ATOM 1933 C C . ILE A 1 237 ? 3.553 20.651 -13.289 1.00 80.81 237 ILE A C 1
ATOM 1935 O O . ILE A 1 237 ? 4.200 20.303 -14.279 1.00 80.81 237 ILE A O 1
ATOM 1939 N N . PRO A 1 238 ? 4.166 20.950 -12.127 1.00 78.56 238 PRO A N 1
ATOM 1940 C CA . PRO A 1 238 ? 5.607 20.812 -11.971 1.00 78.56 238 PRO A CA 1
ATOM 1941 C C . PRO A 1 238 ? 6.079 19.385 -12.300 1.00 78.56 238 PRO A C 1
ATOM 1943 O O . PRO A 1 238 ? 5.412 18.399 -11.981 1.00 78.56 238 PRO A O 1
ATOM 1946 N N . SER A 1 239 ? 7.259 19.265 -12.912 1.00 76.88 239 SER A N 1
ATOM 1947 C CA . SER A 1 239 ? 7.783 17.985 -13.411 1.00 76.88 239 SER A CA 1
ATOM 1948 C C . SER A 1 239 ? 7.911 16.917 -12.321 1.00 76.88 239 SER A C 1
ATOM 1950 O O . SER A 1 239 ? 7.585 15.757 -12.555 1.00 76.88 239 SER A O 1
ATOM 1952 N N . SER A 1 240 ? 8.335 17.302 -11.115 1.00 73.31 240 SER A N 1
ATOM 1953 C CA . SER A 1 240 ? 8.511 16.381 -9.985 1.00 73.31 240 SER A CA 1
ATOM 1954 C C . SER A 1 240 ? 7.212 15.634 -9.607 1.00 73.31 240 SER A C 1
ATOM 1956 O O . SER A 1 240 ? 7.222 14.404 -9.660 1.00 73.31 240 SER A O 1
ATOM 1958 N N . PRO A 1 241 ? 6.072 16.305 -9.331 1.00 75.81 241 PRO A N 1
ATOM 1959 C CA . PRO A 1 241 ? 4.769 15.650 -9.186 1.00 75.81 241 PRO A CA 1
ATOM 1960 C C . PRO A 1 241 ? 4.361 14.773 -10.376 1.00 75.81 241 PRO A C 1
ATOM 1962 O O . PRO A 1 241 ? 3.853 13.673 -10.163 1.00 75.81 241 PRO A O 1
ATOM 1965 N N . ALA A 1 242 ? 4.604 15.215 -11.616 1.00 73.44 242 ALA A N 1
ATOM 1966 C CA . ALA A 1 242 ? 4.229 14.452 -12.808 1.00 73.44 242 ALA A CA 1
ATOM 1967 C C . ALA A 1 242 ? 4.982 13.113 -12.908 1.00 73.44 242 ALA A C 1
ATOM 1969 O O . ALA A 1 242 ? 4.365 12.059 -13.083 1.00 73.44 242 ALA A O 1
ATOM 1970 N N . TYR A 1 243 ? 6.302 13.134 -12.704 1.00 75.31 243 TYR A N 1
ATOM 1971 C CA . TYR A 1 243 ? 7.104 11.914 -12.593 1.00 75.31 243 TYR A CA 1
ATOM 1972 C C . TYR A 1 243 ? 6.746 11.106 -11.342 1.00 75.31 243 TYR A C 1
ATOM 1974 O O . TYR A 1 243 ? 6.739 9.879 -11.392 1.00 75.31 243 TYR A O 1
ATOM 1982 N N . GLY A 1 244 ? 6.389 11.771 -10.242 1.00 72.06 244 GLY A N 1
ATOM 1983 C CA . GLY A 1 244 ? 5.906 11.131 -9.020 1.00 72.06 244 GLY A CA 1
ATOM 1984 C C . GLY A 1 244 ? 4.701 10.222 -9.269 1.00 72.06 244 GLY A C 1
ATOM 1985 O O . GLY A 1 244 ? 4.696 9.089 -8.789 1.00 72.06 244 GLY A O 1
ATOM 1986 N N . VAL A 1 245 ? 3.734 10.661 -10.086 1.00 79.69 245 VAL A N 1
ATOM 1987 C CA . VAL A 1 245 ? 2.592 9.824 -10.501 1.00 79.69 245 VAL A CA 1
ATOM 1988 C C . VAL A 1 245 ? 3.084 8.580 -11.237 1.00 79.69 245 VAL A C 1
ATOM 1990 O O . VAL A 1 245 ? 2.731 7.466 -10.854 1.00 79.69 245 VAL A O 1
ATOM 1993 N N . PHE A 1 246 ? 3.956 8.735 -12.232 1.00 77.00 246 PHE A N 1
ATOM 1994 C CA . PHE A 1 246 ? 4.495 7.600 -12.982 1.00 77.00 246 PHE A CA 1
ATOM 1995 C C . PHE A 1 246 ? 5.228 6.588 -12.085 1.00 77.00 246 PHE A C 1
ATOM 1997 O O . PHE A 1 246 ? 4.932 5.393 -12.122 1.00 77.00 246 PHE A O 1
ATOM 2004 N N . ILE A 1 247 ? 6.128 7.065 -11.219 1.00 78.25 247 ILE A N 1
ATOM 2005 C CA . ILE A 1 247 ? 6.868 6.218 -10.274 1.00 78.25 247 ILE A CA 1
ATOM 2006 C C . ILE A 1 247 ? 5.917 5.517 -9.297 1.00 78.25 247 ILE A C 1
ATOM 2008 O O . ILE A 1 247 ? 6.082 4.326 -9.035 1.00 78.25 247 ILE A O 1
ATOM 2012 N N . SER A 1 248 ? 4.899 6.216 -8.786 1.00 73.19 248 SER A N 1
ATOM 2013 C CA . SER A 1 248 ? 3.913 5.619 -7.878 1.00 73.19 248 SER A CA 1
ATOM 2014 C C . SER A 1 248 ? 3.150 4.462 -8.530 1.00 73.19 248 SER A C 1
ATOM 2016 O O . SER A 1 248 ? 2.963 3.429 -7.889 1.00 73.19 248 SER A O 1
ATOM 2018 N N . GLN A 1 249 ? 2.815 4.577 -9.820 1.00 80.12 249 GLN A N 1
ATOM 2019 C CA . GLN A 1 249 ? 2.134 3.518 -10.564 1.00 80.12 249 GLN A CA 1
ATOM 2020 C C . GLN A 1 249 ? 3.037 2.312 -10.813 1.00 80.12 249 GLN A C 1
ATOM 2022 O O . GLN A 1 249 ? 2.595 1.179 -10.647 1.00 80.12 249 GLN A O 1
ATOM 2027 N N . LEU A 1 250 ? 4.320 2.527 -11.119 1.00 78.62 250 LEU A N 1
ATOM 2028 C CA . LEU A 1 250 ? 5.283 1.427 -11.213 1.00 78.62 250 LEU A CA 1
ATOM 2029 C C . LEU A 1 250 ? 5.435 0.688 -9.878 1.00 78.62 250 LEU A C 1
ATOM 2031 O O . LEU A 1 250 ? 5.449 -0.541 -9.851 1.00 78.62 250 LEU A O 1
ATOM 2035 N N . ILE A 1 251 ? 5.506 1.425 -8.764 1.00 73.88 251 ILE A N 1
ATOM 2036 C CA . ILE A 1 251 ? 5.557 0.831 -7.422 1.00 73.88 251 ILE A CA 1
ATOM 2037 C C . ILE A 1 251 ? 4.271 0.049 -7.129 1.00 73.88 251 ILE A C 1
ATOM 2039 O O . ILE A 1 251 ? 4.355 -1.053 -6.586 1.00 73.88 251 ILE A O 1
ATOM 2043 N N . ARG A 1 252 ? 3.101 0.589 -7.496 1.00 75.31 252 ARG A N 1
ATOM 2044 C CA . ARG A 1 252 ? 1.801 -0.088 -7.375 1.00 75.31 252 ARG A CA 1
ATOM 2045 C C . ARG A 1 252 ? 1.817 -1.423 -8.115 1.00 75.31 252 ARG A C 1
ATOM 2047 O O . ARG A 1 252 ? 1.609 -2.462 -7.498 1.00 75.31 252 ARG A O 1
ATOM 2054 N N . TYR A 1 253 ? 2.174 -1.414 -9.399 1.00 78.38 253 TYR A N 1
ATOM 2055 C CA . TYR A 1 253 ? 2.252 -2.627 -10.216 1.00 78.38 253 TYR A CA 1
ATOM 2056 C C . TYR A 1 253 ? 3.245 -3.642 -9.651 1.00 78.38 253 TYR A C 1
ATOM 2058 O O . TYR A 1 253 ? 2.925 -4.825 -9.568 1.00 78.38 253 TYR A O 1
ATOM 2066 N N . ALA A 1 254 ? 4.410 -3.192 -9.183 1.00 73.12 254 ALA A N 1
ATOM 2067 C CA . ALA A 1 254 ? 5.408 -4.067 -8.575 1.00 73.12 254 ALA A CA 1
ATOM 2068 C C . ALA A 1 254 ? 4.943 -4.702 -7.249 1.00 73.12 254 ALA A C 1
ATOM 2070 O O . ALA A 1 254 ? 5.392 -5.796 -6.908 1.00 73.12 254 ALA A O 1
ATOM 2071 N N . ARG A 1 255 ? 4.077 -4.025 -6.481 1.00 70.94 255 ARG A N 1
ATOM 2072 C CA . ARG A 1 255 ? 3.539 -4.526 -5.203 1.00 70.94 255 ARG A CA 1
ATOM 2073 C C . ARG A 1 255 ? 2.345 -5.453 -5.392 1.00 70.94 255 ARG A C 1
ATOM 2075 O O . ARG A 1 255 ? 2.320 -6.507 -4.766 1.00 70.94 255 ARG A O 1
ATOM 2082 N N . ALA A 1 256 ? 1.379 -5.035 -6.207 1.00 67.75 256 ALA A N 1
ATOM 2083 C CA . ALA A 1 256 ? 0.097 -5.709 -6.381 1.00 67.75 256 ALA A CA 1
ATOM 2084 C C . ALA A 1 256 ? 0.178 -6.911 -7.321 1.00 67.75 256 ALA A C 1
ATOM 2086 O O . ALA A 1 256 ? -0.631 -7.822 -7.194 1.00 67.75 256 ALA A O 1
ATOM 2087 N N . SER A 1 257 ? 1.161 -6.951 -8.230 1.00 66.06 257 SER A N 1
ATOM 2088 C CA . SER A 1 257 ? 1.402 -8.151 -9.027 1.00 66.06 257 SER A CA 1
ATOM 2089 C C . SER A 1 257 ? 1.794 -9.276 -8.073 1.00 66.06 257 SER A C 1
ATOM 2091 O O . SER A 1 257 ? 2.875 -9.199 -7.469 1.00 66.06 257 SER A O 1
ATOM 2093 N N . PRO A 1 258 ? 0.963 -10.326 -7.907 1.00 54.97 258 PRO A N 1
ATOM 2094 C CA . PRO A 1 258 ? 1.390 -11.512 -7.208 1.00 54.97 258 PRO A CA 1
ATOM 2095 C C . PRO A 1 258 ? 2.484 -12.117 -8.066 1.00 54.97 258 PRO A C 1
ATOM 2097 O O . PRO A 1 258 ? 2.272 -12.913 -8.974 1.00 54.97 258 PRO A O 1
ATOM 2100 N N . CYS A 1 259 ? 3.709 -11.755 -7.734 1.00 50.34 259 CYS A N 1
ATOM 2101 C CA . CYS A 1 259 ? 4.871 -12.553 -8.012 1.00 50.34 259 CYS A CA 1
ATOM 2102 C C . CYS A 1 259 ? 4.717 -13.822 -7.147 1.00 50.34 259 CYS A C 1
ATOM 2104 O O . CYS A 1 259 ? 5.343 -13.999 -6.099 1.00 50.34 259 CYS A O 1
ATOM 2106 N N . SER A 1 260 ? 3.738 -14.645 -7.526 1.00 46.41 260 SER A N 1
ATOM 2107 C CA . SER A 1 260 ? 3.581 -16.037 -7.165 1.00 46.41 260 SER A CA 1
ATOM 2108 C C . SER A 1 260 ? 4.801 -16.706 -7.770 1.00 46.41 260 SER A C 1
ATOM 2110 O O . SER A 1 260 ? 4.887 -16.872 -8.981 1.00 46.41 260 SER A O 1
ATOM 2112 N N . SER A 1 261 ? 5.822 -16.971 -6.953 1.00 49.81 261 SER A N 1
ATOM 2113 C CA . SER A 1 261 ? 7.026 -17.723 -7.347 1.00 49.81 261 SER A CA 1
ATOM 2114 C C . SER A 1 261 ? 7.836 -17.195 -8.550 1.00 49.81 261 SER A C 1
ATOM 2116 O O . SER A 1 261 ? 8.752 -17.867 -9.026 1.00 49.81 261 SER A O 1
ATOM 2118 N N . THR A 1 262 ? 7.544 -15.991 -9.038 1.00 53.44 262 THR A N 1
ATOM 2119 C CA . THR A 1 262 ? 8.203 -15.415 -10.208 1.00 53.44 262 THR A CA 1
ATOM 2120 C C . THR A 1 262 ? 9.614 -14.966 -9.797 1.00 53.44 262 THR A C 1
ATOM 2122 O O . THR A 1 262 ? 9.841 -14.253 -8.818 1.00 53.44 262 THR A O 1
ATOM 2125 N N . ARG A 1 263 ? 10.627 -15.542 -10.449 1.00 65.81 263 ARG A N 1
ATOM 2126 C CA . ARG A 1 263 ? 12.034 -15.316 -10.102 1.00 65.81 263 ARG A CA 1
ATOM 2127 C C . ARG A 1 263 ? 12.355 -13.855 -10.396 1.00 65.81 263 ARG A C 1
ATOM 2129 O O . ARG A 1 263 ? 12.330 -13.450 -11.553 1.00 65.81 263 ARG A O 1
ATOM 2136 N N . ARG A 1 264 ? 12.671 -13.076 -9.358 1.00 75.56 264 ARG A N 1
ATOM 2137 C CA . ARG A 1 264 ? 13.141 -11.693 -9.507 1.00 75.56 264 ARG A CA 1
ATOM 2138 C C . ARG A 1 264 ? 14.440 -11.713 -10.306 1.00 75.56 264 ARG A C 1
ATOM 2140 O O . ARG A 1 264 ? 15.471 -12.133 -9.790 1.00 75.56 264 ARG A O 1
ATOM 2147 N N . ILE A 1 265 ? 14.366 -11.310 -11.569 1.00 88.00 265 ILE A N 1
ATOM 2148 C CA . ILE A 1 265 ? 15.529 -11.185 -12.444 1.00 88.00 265 ILE A CA 1
ATOM 2149 C C . ILE A 1 265 ? 15.562 -9.749 -12.931 1.00 88.00 265 ILE A C 1
ATOM 2151 O O . ILE A 1 265 ? 14.770 -9.353 -13.784 1.00 88.00 265 ILE A O 1
ATOM 2155 N N . TY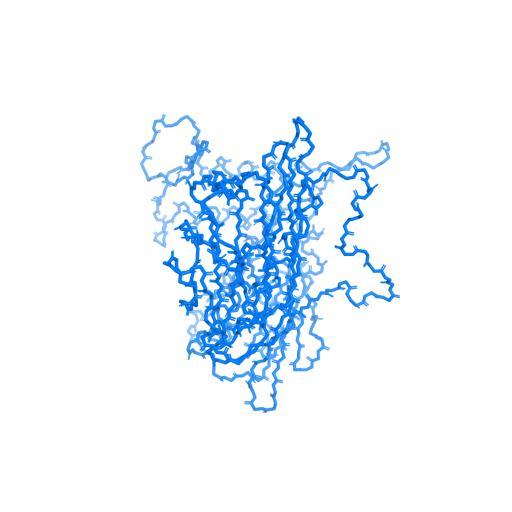R A 1 266 ? 16.469 -8.967 -12.365 1.00 92.69 266 TYR A N 1
ATOM 2156 C CA . TYR A 1 266 ? 16.730 -7.613 -12.821 1.00 92.69 266 TYR A CA 1
ATOM 2157 C C . TYR A 1 266 ? 18.150 -7.200 -12.473 1.00 92.69 266 TYR A C 1
ATOM 2159 O O . TYR A 1 266 ? 18.725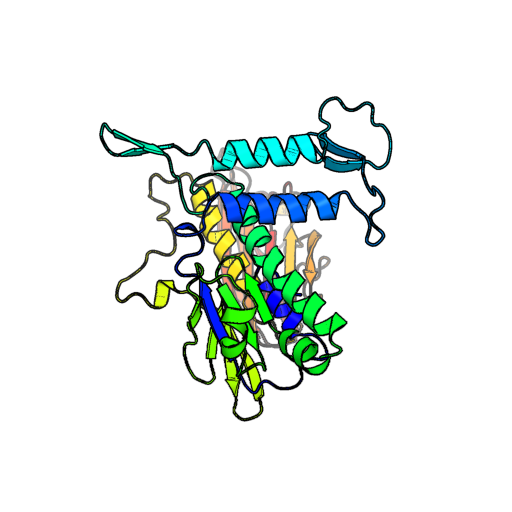 -7.645 -11.479 1.00 92.69 266 TYR A O 1
ATOM 2167 N N . PHE A 1 267 ? 18.711 -6.313 -13.279 1.00 95.69 267 PHE A N 1
ATOM 2168 C CA . PHE A 1 267 ? 20.002 -5.712 -12.997 1.00 95.69 267 PHE A CA 1
ATOM 2169 C C . PHE A 1 267 ? 20.003 -4.237 -13.373 1.00 95.69 267 PHE A C 1
ATOM 2171 O O . PHE A 1 267 ? 19.258 -3.799 -14.252 1.00 95.69 267 PHE A O 1
ATOM 2178 N N . SER A 1 268 ? 20.878 -3.488 -12.716 1.00 95.25 268 SER A N 1
ATOM 2179 C CA . SER A 1 268 ? 21.235 -2.133 -13.110 1.00 95.25 268 SER A CA 1
ATOM 2180 C C . SER A 1 268 ? 22.727 -1.944 -12.898 1.00 95.25 268 SER A C 1
ATOM 2182 O O . SER A 1 268 ? 23.222 -2.149 -11.783 1.00 95.25 268 SER A O 1
ATOM 2184 N N . ALA A 1 269 ? 23.433 -1.596 -13.968 1.00 96.81 269 ALA A N 1
ATOM 2185 C CA . ALA A 1 269 ? 24.871 -1.408 -13.968 1.00 96.81 269 ALA A CA 1
ATOM 2186 C C . ALA A 1 269 ? 25.251 -0.103 -14.675 1.00 96.81 269 ALA A C 1
ATOM 2188 O O . ALA A 1 269 ? 24.670 0.257 -15.697 1.00 96.81 269 ALA A O 1
ATOM 2189 N N . TYR A 1 270 ? 26.257 0.588 -14.144 1.00 97.00 270 TYR A N 1
ATOM 2190 C CA . TYR A 1 270 ? 26.705 1.892 -14.623 1.00 97.00 270 TYR A CA 1
ATOM 2191 C C . TYR A 1 270 ? 28.199 1.886 -14.946 1.00 97.00 270 TYR A C 1
ATOM 2193 O O . TYR A 1 270 ? 28.974 1.083 -14.419 1.00 97.00 270 TYR A O 1
ATOM 2201 N N . LEU A 1 271 ? 28.623 2.793 -15.826 1.00 95.81 271 LEU A N 1
ATOM 2202 C CA . LEU A 1 271 ? 30.050 3.073 -15.984 1.00 95.81 271 LEU A CA 1
ATOM 2203 C C . LEU A 1 271 ? 30.594 3.740 -14.712 1.00 95.81 271 LEU A C 1
ATOM 2205 O O . LEU A 1 271 ? 29.881 4.495 -14.056 1.00 95.81 271 LEU A O 1
ATOM 2209 N N . THR A 1 272 ? 31.862 3.466 -14.386 1.00 93.00 272 THR A N 1
ATOM 2210 C CA . THR A 1 272 ? 32.594 4.118 -13.278 1.00 93.00 272 THR A CA 1
ATOM 2211 C C . THR A 1 272 ? 33.633 5.131 -13.742 1.00 93.00 272 THR A C 1
ATOM 2213 O O . THR A 1 272 ? 34.205 5.851 -12.926 1.00 93.00 272 THR A O 1
ATOM 2216 N N . ARG A 1 273 ? 33.948 5.141 -15.040 1.00 94.88 273 ARG A N 1
ATOM 2217 C CA . ARG A 1 273 ? 34.947 6.027 -15.631 1.00 94.88 273 ARG A CA 1
ATOM 2218 C C . ARG A 1 273 ? 34.526 6.448 -17.021 1.00 94.88 273 ARG A C 1
ATOM 2220 O O . ARG A 1 273 ? 33.845 5.711 -17.731 1.00 94.88 273 ARG A O 1
ATOM 2227 N N . HIS A 1 274 ? 35.003 7.611 -17.438 1.00 96.00 274 HIS A N 1
ATOM 2228 C CA . HIS A 1 274 ? 34.880 8.017 -18.828 1.00 96.00 274 HIS A CA 1
ATOM 2229 C C . HIS A 1 274 ? 35.617 7.037 -19.756 1.00 96.00 274 HIS A C 1
ATOM 2231 O O . HIS A 1 274 ? 36.689 6.534 -19.403 1.00 96.00 274 HIS A O 1
ATOM 2237 N N . VAL A 1 275 ? 35.066 6.816 -20.948 1.00 95.88 275 VAL A N 1
ATOM 2238 C CA . VAL A 1 275 ? 35.628 5.909 -21.959 1.00 95.88 275 VAL A CA 1
ATOM 2239 C C . VAL A 1 275 ? 35.807 6.675 -23.262 1.00 95.88 275 VAL A C 1
ATOM 2241 O O . VAL A 1 275 ? 34.836 7.197 -23.810 1.00 95.88 275 VAL A O 1
ATOM 2244 N N . SER A 1 276 ? 37.044 6.787 -23.745 1.00 96.00 276 SER A N 1
ATOM 2245 C CA . SER A 1 276 ? 37.315 7.393 -25.049 1.00 96.00 276 SER A CA 1
ATOM 2246 C C . SER A 1 276 ? 36.982 6.424 -26.184 1.00 96.00 276 SER A C 1
ATOM 2248 O O . SER A 1 276 ? 37.270 5.233 -26.095 1.00 96.00 276 SER A O 1
ATOM 2250 N N . SER A 1 277 ? 36.448 6.941 -27.289 1.00 94.31 277 SER A N 1
ATOM 2251 C CA . SER A 1 277 ? 36.293 6.195 -28.550 1.00 94.31 277 SER A CA 1
ATOM 2252 C C . SER A 1 277 ? 37.609 5.580 -29.044 1.00 94.31 277 SER A C 1
ATOM 2254 O O . SER A 1 277 ? 37.589 4.508 -29.634 1.00 94.31 277 SER A O 1
ATOM 2256 N N . SER A 1 278 ? 38.758 6.196 -28.742 1.00 93.81 278 SER A N 1
ATOM 2257 C CA . SER A 1 278 ? 40.087 5.658 -29.072 1.00 93.81 278 SER A CA 1
ATOM 2258 C C . SER A 1 278 ? 40.468 4.396 -28.282 1.00 93.81 278 SER A C 1
ATOM 2260 O O . SER A 1 278 ? 41.356 3.661 -28.703 1.00 93.81 278 SER A O 1
ATOM 2262 N N . GLU A 1 279 ? 39.814 4.134 -27.146 1.00 93.94 279 GLU A N 1
ATOM 2263 C CA . GLU A 1 279 ? 40.003 2.917 -26.341 1.00 93.94 279 GLU A CA 1
ATOM 2264 C C . GLU A 1 279 ? 39.103 1.761 -26.811 1.00 93.94 279 GLU A C 1
ATOM 2266 O O . GLU A 1 279 ? 39.257 0.628 -26.348 1.00 93.94 279 GLU A O 1
ATOM 2271 N N . LEU A 1 280 ? 38.139 2.042 -27.695 1.00 94.50 280 LEU A N 1
ATOM 2272 C CA . LEU A 1 280 ? 37.100 1.108 -28.106 1.00 94.50 280 LEU A CA 1
ATOM 2273 C C . LEU A 1 280 ? 37.316 0.649 -29.547 1.00 94.50 280 LEU A C 1
ATOM 2275 O O . LEU A 1 280 ? 37.423 1.442 -30.479 1.00 94.50 280 LEU A O 1
ATOM 2279 N N . LYS A 1 281 ? 37.308 -0.667 -29.748 1.00 95.06 281 LYS A N 1
ATOM 2280 C CA . LYS A 1 281 ? 37.212 -1.267 -31.079 1.00 95.06 281 LYS A CA 1
ATOM 2281 C C . LYS A 1 281 ? 35.754 -1.319 -31.518 1.00 95.06 281 LYS A C 1
ATOM 2283 O O . LYS A 1 281 ? 34.847 -1.463 -30.697 1.00 95.06 281 LYS A O 1
ATOM 2288 N N . ASN A 1 282 ? 35.525 -1.252 -32.826 1.00 94.12 282 ASN A N 1
ATOM 2289 C CA . ASN A 1 282 ? 34.193 -1.482 -33.369 1.00 94.12 282 ASN A CA 1
ATOM 2290 C C . ASN A 1 282 ? 33.666 -2.858 -32.916 1.00 94.12 282 ASN A C 1
ATOM 2292 O O . ASN A 1 282 ? 34.416 -3.837 -32.908 1.00 94.12 282 ASN A O 1
ATOM 2296 N N . ASN A 1 283 ? 32.389 -2.925 -32.541 1.00 95.50 283 ASN A N 1
ATOM 2297 C CA . ASN A 1 283 ? 31.715 -4.097 -31.974 1.00 95.50 283 ASN A CA 1
ATOM 2298 C C . ASN A 1 283 ? 32.248 -4.565 -30.596 1.00 95.50 283 ASN A C 1
ATOM 2300 O O . ASN A 1 283 ? 31.981 -5.695 -30.173 1.00 95.50 283 ASN A O 1
ATOM 2304 N N . GLN A 1 284 ? 32.999 -3.721 -29.879 1.00 95.94 284 GLN A N 1
ATOM 2305 C CA . GLN A 1 284 ? 33.437 -3.995 -28.508 1.00 95.94 284 GLN A CA 1
ATOM 2306 C C . GLN A 1 284 ? 32.305 -3.739 -27.507 1.00 95.94 284 GLN A C 1
ATOM 2308 O O . GLN A 1 284 ? 31.626 -2.716 -27.572 1.00 95.94 284 GLN A O 1
ATOM 2313 N N . SER A 1 285 ? 32.133 -4.661 -26.557 1.00 96.62 285 SER A N 1
ATOM 2314 C CA . SER A 1 285 ? 31.165 -4.535 -25.461 1.00 96.62 285 SER A CA 1
ATOM 2315 C C . SER A 1 285 ? 31.523 -3.371 -24.535 1.00 96.62 285 SER A C 1
ATOM 2317 O O . SER A 1 285 ? 32.677 -3.244 -24.115 1.00 96.62 285 SER A O 1
ATOM 2319 N N . ILE A 1 286 ? 30.533 -2.549 -24.192 1.00 97.19 286 ILE A N 1
ATOM 2320 C CA . ILE A 1 286 ? 30.645 -1.564 -23.119 1.00 97.19 286 ILE A CA 1
ATOM 2321 C C . ILE A 1 286 ? 30.443 -2.296 -21.791 1.00 97.19 286 ILE A C 1
ATOM 2323 O O . ILE A 1 286 ? 29.408 -2.918 -21.554 1.00 97.19 286 ILE A O 1
ATOM 2327 N N . VAL A 1 287 ? 31.452 -2.240 -20.924 1.00 97.00 287 VAL A N 1
ATOM 2328 C CA . VAL A 1 287 ? 31.449 -2.952 -19.641 1.00 97.00 287 VAL A CA 1
ATOM 2329 C C . VAL A 1 287 ? 31.058 -1.987 -18.526 1.00 97.00 287 VAL A C 1
ATOM 2331 O O . VAL A 1 287 ? 31.824 -1.085 -18.195 1.00 97.00 287 VAL A O 1
ATOM 2334 N N . PHE A 1 288 ? 29.872 -2.182 -17.947 1.00 96.44 288 PHE A N 1
ATOM 2335 C CA . PHE A 1 288 ? 29.342 -1.358 -16.862 1.00 96.44 288 PHE A CA 1
ATOM 2336 C C . PHE A 1 288 ? 29.739 -1.984 -15.520 1.00 96.44 288 PHE A C 1
ATOM 2338 O O . PHE A 1 288 ? 29.252 -3.045 -15.129 1.00 96.44 288 PHE A O 1
ATOM 2345 N N . THR A 1 289 ? 30.701 -1.361 -14.850 1.00 95.38 289 THR A N 1
ATOM 2346 C CA . THR A 1 289 ? 31.420 -1.928 -13.703 1.00 95.38 289 THR A CA 1
ATOM 2347 C C . THR A 1 289 ? 30.782 -1.624 -12.343 1.00 95.38 289 THR A C 1
ATOM 2349 O O . THR A 1 289 ? 30.985 -2.410 -11.419 1.00 95.38 289 THR A O 1
ATOM 2352 N N . ASP A 1 290 ? 30.004 -0.542 -12.196 1.00 95.06 290 ASP A N 1
ATOM 2353 C CA . ASP A 1 290 ? 29.236 -0.239 -10.971 1.00 95.06 290 ASP A CA 1
ATOM 2354 C C . ASP A 1 290 ? 27.885 -0.957 -11.015 1.00 95.06 290 ASP A C 1
ATOM 2356 O O . ASP A 1 290 ? 26.923 -0.451 -11.591 1.00 95.06 290 ASP A O 1
ATOM 2360 N N . VAL A 1 291 ? 27.816 -2.159 -10.444 1.00 95.69 291 VAL A N 1
ATOM 2361 C CA . VAL A 1 291 ? 26.587 -2.962 -10.400 1.00 95.69 291 VAL A CA 1
ATOM 2362 C C . VAL A 1 291 ? 25.789 -2.604 -9.150 1.00 95.69 291 VAL A C 1
ATOM 2364 O O . VAL A 1 291 ? 26.127 -3.027 -8.047 1.00 95.69 291 VAL A O 1
ATOM 2367 N N . GLN A 1 292 ? 24.698 -1.858 -9.324 1.00 90.50 292 GLN A N 1
ATOM 2368 C CA . GLN A 1 292 ? 23.805 -1.497 -8.223 1.00 90.50 292 GLN A CA 1
ATOM 2369 C C . GLN A 1 292 ? 22.910 -2.672 -7.810 1.00 90.50 292 GLN A C 1
ATOM 2371 O O . GLN A 1 292 ? 22.657 -2.872 -6.626 1.00 90.50 292 GLN A O 1
ATOM 2376 N N . THR A 1 293 ? 22.399 -3.426 -8.785 1.00 89.38 293 THR A N 1
ATOM 2377 C CA . THR A 1 293 ? 21.557 -4.614 -8.562 1.00 89.38 293 THR A CA 1
ATOM 2378 C C . THR A 1 293 ? 21.844 -5.663 -9.629 1.00 89.38 293 THR A C 1
ATOM 2380 O O . THR A 1 293 ? 22.198 -5.308 -10.754 1.00 89.38 293 THR A O 1
ATOM 2383 N N . ASN A 1 294 ? 21.712 -6.946 -9.282 1.00 93.94 294 ASN A N 1
ATOM 2384 C CA . ASN A 1 294 ? 21.877 -8.077 -10.205 1.00 93.94 294 ASN A CA 1
ATOM 2385 C C . ASN A 1 294 ? 21.122 -9.316 -9.692 1.00 93.94 294 ASN A C 1
ATOM 2387 O O . ASN A 1 294 ? 21.686 -10.403 -9.540 1.00 93.94 294 ASN A O 1
ATOM 2391 N N . GLU A 1 295 ? 19.847 -9.129 -9.360 1.00 89.31 295 GLU A N 1
ATOM 2392 C CA . GLU A 1 295 ? 18.978 -10.212 -8.909 1.00 89.31 295 GLU A CA 1
ATOM 2393 C C . GLU A 1 295 ? 18.805 -11.247 -10.026 1.00 89.31 295 GLU A C 1
ATOM 2395 O O . GLU A 1 295 ? 18.623 -10.906 -11.198 1.00 89.31 295 GLU A O 1
ATOM 2400 N N . GLY A 1 296 ? 18.914 -12.528 -9.678 1.00 88.38 296 GLY A N 1
ATOM 2401 C CA . GLY A 1 296 ? 18.934 -13.625 -10.648 1.00 88.38 296 GLY A CA 1
ATOM 2402 C C . GLY A 1 296 ? 20.280 -13.840 -11.354 1.00 88.38 296 GLY A C 1
ATOM 2403 O O . GLY A 1 296 ? 20.395 -14.793 -12.123 1.00 88.38 296 GLY A O 1
ATOM 2404 N N . GLY A 1 297 ? 21.293 -13.003 -11.091 1.00 91.62 297 GLY A N 1
ATOM 2405 C CA . GLY A 1 297 ? 22.683 -13.225 -11.512 1.00 91.62 297 GLY A CA 1
ATOM 2406 C C . GLY A 1 297 ? 22.916 -13.237 -13.026 1.00 91.62 297 GLY A C 1
ATOM 2407 O O . GLY A 1 297 ? 23.859 -13.874 -13.489 1.00 91.62 297 GLY A O 1
ATOM 2408 N N . GLY A 1 298 ? 22.054 -12.576 -13.804 1.00 94.88 298 GLY A N 1
ATOM 2409 C CA . GLY A 1 298 ? 22.133 -12.591 -15.267 1.00 94.88 298 GLY A CA 1
ATOM 2410 C C . GLY A 1 298 ? 23.233 -11.696 -15.844 1.00 94.88 298 GLY A C 1
ATOM 2411 O O . GLY A 1 298 ? 23.778 -12.016 -16.897 1.00 94.88 298 GLY A O 1
ATOM 2412 N N . TYR A 1 299 ? 23.587 -10.587 -15.185 1.00 98.06 299 TYR A N 1
ATOM 2413 C CA . TYR A 1 299 ? 24.580 -9.637 -15.699 1.00 98.06 299 TYR A CA 1
ATOM 2414 C C . TYR A 1 299 ? 26.013 -9.979 -15.276 1.00 98.06 299 TYR A C 1
ATOM 2416 O O . TYR A 1 299 ? 26.278 -10.253 -14.104 1.00 98.06 299 TYR A O 1
ATOM 2424 N N . ASN A 1 300 ? 26.958 -9.904 -16.216 1.00 97.69 300 ASN A N 1
ATOM 2425 C CA . ASN A 1 300 ? 28.381 -10.119 -15.977 1.00 97.69 300 ASN A CA 1
ATOM 2426 C C . ASN A 1 300 ? 29.176 -8.811 -16.135 1.00 97.69 300 ASN A C 1
ATOM 2428 O O . ASN A 1 300 ? 29.445 -8.351 -17.246 1.00 97.69 300 ASN A O 1
ATOM 2432 N N . SER A 1 301 ? 29.632 -8.253 -15.011 1.00 96.25 301 SER A N 1
ATOM 2433 C CA . SER A 1 301 ? 30.387 -6.992 -14.952 1.00 96.25 301 SER A CA 1
ATOM 2434 C C . SER A 1 301 ? 31.819 -7.068 -15.487 1.00 96.25 301 SER A C 1
ATOM 2436 O O . SER A 1 301 ? 32.481 -6.040 -15.587 1.00 96.25 301 SER A O 1
ATOM 2438 N N . LYS A 1 302 ? 32.319 -8.259 -15.843 1.00 96.81 302 LYS A N 1
ATOM 2439 C CA . LYS A 1 302 ? 33.617 -8.416 -16.519 1.00 96.81 302 LYS A CA 1
ATOM 2440 C C . LYS A 1 302 ? 33.484 -8.340 -18.039 1.00 96.81 302 LYS A C 1
ATOM 2442 O O . LYS A 1 302 ? 34.439 -7.963 -18.708 1.00 96.81 302 LYS A O 1
ATOM 2447 N N . THR A 1 303 ? 32.325 -8.711 -18.586 1.00 96.50 303 THR A N 1
ATOM 2448 C CA . THR A 1 303 ? 32.094 -8.793 -20.040 1.00 96.50 303 THR A CA 1
ATOM 2449 C C . THR A 1 303 ? 31.109 -7.747 -20.562 1.00 96.50 303 THR A C 1
ATOM 2451 O O . THR A 1 303 ? 31.079 -7.483 -21.765 1.00 96.50 303 THR A O 1
ATOM 2454 N N . GLY A 1 304 ? 30.301 -7.145 -19.687 1.00 96.56 304 GLY A N 1
ATOM 2455 C CA . GLY A 1 304 ? 29.219 -6.241 -20.073 1.00 96.56 304 GLY A CA 1
ATOM 2456 C C . GLY A 1 304 ? 27.983 -6.956 -20.633 1.00 96.56 304 GLY A C 1
ATOM 2457 O O . GLY A 1 304 ? 27.133 -6.318 -21.249 1.00 96.56 304 GLY A O 1
ATOM 2458 N N . GLU A 1 305 ? 27.893 -8.277 -20.462 1.00 97.88 305 GLU A N 1
ATOM 2459 C CA . GLU A 1 305 ? 26.877 -9.130 -21.086 1.00 97.88 305 GLU A CA 1
ATOM 2460 C C . GLU A 1 305 ? 25.860 -9.624 -20.050 1.00 97.88 305 GLU A C 1
ATOM 2462 O O . GLU A 1 305 ? 26.226 -10.099 -18.975 1.00 97.88 305 GLU A O 1
ATOM 2467 N N . PHE A 1 306 ? 24.579 -9.545 -20.395 1.00 98.38 306 PHE A N 1
ATOM 2468 C CA . PHE A 1 306 ? 23.490 -10.200 -19.686 1.00 98.38 306 PHE A CA 1
ATOM 2469 C C . PHE A 1 306 ? 23.197 -11.559 -20.327 1.00 98.38 306 PHE A C 1
ATOM 2471 O O . PHE A 1 306 ? 23.015 -11.634 -21.538 1.00 98.38 306 PHE A O 1
ATOM 2478 N N . THR A 1 307 ? 23.117 -12.623 -19.531 1.00 98.38 307 THR A N 1
ATOM 2479 C CA . THR A 1 307 ? 22.685 -13.962 -19.956 1.00 98.38 307 THR A CA 1
ATOM 2480 C C . THR A 1 307 ? 21.338 -14.282 -19.321 1.00 98.38 307 THR A C 1
ATOM 2482 O O . THR A 1 307 ? 21.226 -14.273 -18.097 1.00 98.38 307 THR A O 1
ATOM 2485 N N . ALA A 1 308 ? 20.327 -14.591 -20.134 1.00 96.75 308 ALA A N 1
ATOM 2486 C CA . ALA A 1 308 ? 18.975 -14.893 -19.675 1.00 96.75 308 ALA A CA 1
ATOM 2487 C C . ALA A 1 308 ? 18.962 -16.138 -18.762 1.00 96.75 308 ALA A C 1
ATOM 2489 O O . ALA A 1 308 ? 19.212 -17.249 -19.245 1.00 96.75 308 ALA A O 1
ATOM 2490 N N . PRO A 1 309 ? 18.651 -16.009 -17.457 1.00 94.56 309 PRO A N 1
ATOM 2491 C CA . PRO A 1 309 ? 18.643 -17.156 -16.545 1.00 94.56 309 PRO A CA 1
ATOM 2492 C C . PRO A 1 309 ? 17.486 -18.130 -16.815 1.00 94.56 309 PRO A C 1
ATOM 2494 O O . PRO A 1 309 ? 17.573 -19.318 -16.487 1.00 94.56 309 PRO A O 1
ATOM 2497 N N . ILE A 1 310 ? 16.402 -17.627 -17.410 1.00 90.62 310 ILE A N 1
ATOM 2498 C CA . ILE A 1 310 ? 15.194 -18.361 -17.797 1.00 90.62 310 ILE A CA 1
ATOM 2499 C C . ILE A 1 310 ? 14.671 -17.835 -19.139 1.00 90.62 310 ILE A C 1
ATOM 2501 O O . ILE A 1 310 ? 15.088 -16.777 -19.603 1.00 90.62 310 ILE A O 1
ATOM 2505 N N . SER A 1 311 ? 13.764 -18.586 -19.760 1.00 91.38 311 SER A N 1
ATOM 2506 C CA . SER A 1 311 ? 13.051 -18.128 -20.952 1.00 91.38 311 SER A CA 1
ATOM 2507 C C . SER A 1 311 ? 11.880 -17.222 -20.568 1.00 91.38 311 SER A C 1
ATOM 2509 O O . SER A 1 311 ? 11.184 -17.507 -19.596 1.00 91.38 311 SER A O 1
ATOM 2511 N N . GLY A 1 312 ? 11.633 -16.179 -21.356 1.00 86.12 312 GLY A N 1
ATOM 2512 C CA . GLY A 1 312 ? 10.458 -15.313 -21.251 1.00 86.12 312 GLY A CA 1
ATOM 2513 C C . GLY A 1 312 ? 10.730 -13.904 -21.770 1.00 86.12 312 GLY A C 1
ATOM 2514 O O . GLY A 1 312 ? 11.654 -13.693 -22.561 1.00 86.12 312 GLY A O 1
ATOM 2515 N N . THR A 1 313 ? 9.904 -12.947 -21.362 1.00 86.50 313 THR A N 1
ATOM 2516 C CA . THR A 1 313 ? 9.949 -11.574 -21.875 1.00 86.50 313 THR A CA 1
ATOM 2517 C C . THR A 1 313 ? 10.772 -10.678 -20.956 1.00 86.50 313 THR A C 1
ATOM 2519 O O . THR A 1 313 ? 10.596 -10.672 -19.742 1.00 86.50 313 THR A O 1
ATOM 2522 N N . TYR A 1 314 ? 11.682 -9.906 -21.543 1.00 91.12 314 TYR A N 1
ATOM 2523 C CA . TYR A 1 314 ? 12.564 -8.986 -20.834 1.00 91.12 314 TYR A CA 1
ATOM 2524 C C . TYR A 1 314 ? 12.434 -7.579 -21.401 1.00 91.12 314 TYR A C 1
ATOM 2526 O O . TYR A 1 314 ? 12.306 -7.404 -22.614 1.00 91.12 314 TYR A O 1
ATOM 2534 N N . THR A 1 315 ? 12.541 -6.578 -20.531 1.00 92.25 315 THR A N 1
ATOM 2535 C CA . THR A 1 315 ? 12.717 -5.177 -20.927 1.00 92.25 315 THR A CA 1
ATOM 2536 C C . THR A 1 315 ? 14.136 -4.733 -20.617 1.00 92.25 315 THR A C 1
ATOM 2538 O O . THR A 1 315 ? 14.618 -4.968 -19.512 1.00 92.25 315 THR A O 1
ATOM 2541 N N . PHE A 1 316 ? 14.793 -4.074 -21.570 1.00 94.44 316 PHE A N 1
ATOM 2542 C CA . PHE A 1 316 ? 16.123 -3.489 -21.403 1.00 94.44 316 PHE A CA 1
ATOM 2543 C C . PHE A 1 316 ? 16.092 -1.980 -21.612 1.00 94.44 316 PHE A C 1
ATOM 2545 O O . PHE A 1 316 ? 15.384 -1.485 -22.489 1.00 94.44 316 PHE A O 1
ATOM 2552 N N . PHE A 1 317 ? 16.922 -1.280 -20.846 1.00 94.12 317 PHE A N 1
ATOM 2553 C CA . PHE A 1 317 ? 17.153 0.157 -20.916 1.00 94.12 317 PHE A CA 1
ATOM 2554 C C . PHE A 1 317 ? 18.651 0.384 -21.039 1.00 94.12 317 PHE A C 1
ATOM 2556 O O . PHE A 1 317 ? 19.420 -0.185 -20.264 1.00 94.12 317 PHE A O 1
ATOM 2563 N N . TRP A 1 318 ? 19.079 1.196 -21.999 1.00 94.19 318 TRP A N 1
ATOM 2564 C CA . TRP A 1 318 ? 20.466 1.631 -22.064 1.00 94.19 318 TRP A CA 1
ATOM 2565 C C . TRP A 1 318 ? 20.534 3.098 -22.439 1.00 94.19 318 TRP A C 1
ATOM 2567 O O . TRP A 1 318 ? 19.856 3.574 -23.355 1.00 94.19 318 TRP A O 1
ATOM 2577 N N . GLU A 1 319 ? 21.391 3.799 -21.719 1.00 94.69 319 GLU A N 1
ATOM 2578 C CA . GLU A 1 319 ? 21.585 5.226 -21.861 1.00 94.69 319 GLU A CA 1
ATOM 2579 C C . GLU A 1 319 ? 23.055 5.567 -21.711 1.00 94.69 319 GLU A C 1
ATOM 2581 O O . GLU A 1 319 ? 23.788 4.916 -20.966 1.00 94.69 319 GLU A O 1
ATOM 2586 N N . PHE A 1 320 ? 23.502 6.558 -22.468 1.00 95.44 320 PHE A N 1
ATOM 2587 C CA . PHE A 1 320 ? 24.883 6.998 -22.449 1.00 95.44 320 PHE A CA 1
ATOM 2588 C C . PHE A 1 320 ? 24.966 8.494 -22.705 1.00 95.44 320 PHE A C 1
ATOM 2590 O O . PHE A 1 320 ? 24.312 9.028 -23.599 1.00 95.44 320 PHE A O 1
ATOM 2597 N N . LEU A 1 321 ? 25.794 9.163 -21.910 1.00 95.56 321 LEU A N 1
ATOM 2598 C CA . LEU A 1 321 ? 26.053 10.592 -22.019 1.00 95.56 321 LEU A CA 1
ATOM 2599 C C . LEU A 1 321 ? 27.351 10.813 -22.802 1.00 95.56 321 LEU A C 1
ATOM 2601 O O . LEU A 1 321 ? 28.398 10.264 -22.455 1.00 95.56 321 LEU A O 1
ATOM 2605 N N . VAL A 1 322 ? 27.291 11.628 -23.847 1.00 96.31 322 VAL A N 1
ATOM 2606 C CA . VAL A 1 322 ? 28.423 11.968 -24.715 1.00 96.31 322 VAL A CA 1
ATOM 2607 C C . VAL A 1 322 ? 28.934 13.366 -24.374 1.00 96.31 322 VAL A C 1
ATOM 2609 O O . VAL A 1 322 ? 28.148 14.273 -24.104 1.00 96.31 322 VAL A O 1
ATOM 2612 N N . PHE A 1 323 ? 30.259 13.534 -24.347 1.00 95.81 323 PHE A N 1
ATOM 2613 C CA . PHE A 1 323 ? 30.899 14.839 -24.137 1.00 95.81 323 PHE A CA 1
ATOM 2614 C C . PHE A 1 323 ? 30.618 15.827 -25.290 1.00 95.81 323 PHE A C 1
ATOM 2616 O O . PHE A 1 323 ? 30.368 15.384 -26.412 1.00 95.81 323 PHE 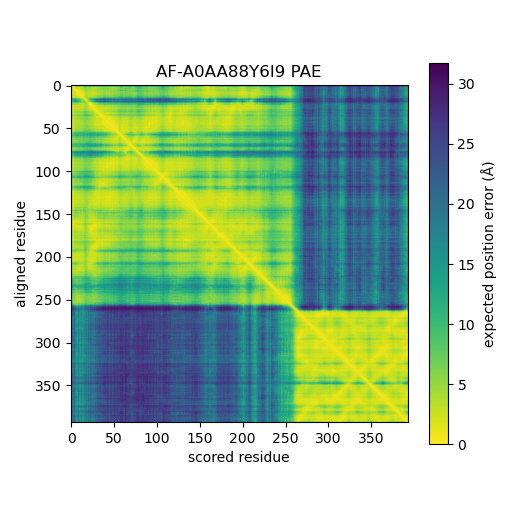A O 1
ATOM 2623 N N . PRO A 1 324 ? 30.716 17.150 -25.043 1.00 95.62 324 PRO A N 1
ATOM 2624 C CA . PRO A 1 324 ? 30.656 18.164 -26.097 1.00 95.62 324 PRO A CA 1
ATOM 2625 C C . PRO A 1 324 ? 31.629 17.886 -27.252 1.00 95.62 324 PRO A C 1
ATOM 2627 O O . PRO A 1 324 ? 32.744 17.410 -27.023 1.00 95.62 324 PRO A O 1
ATOM 2630 N N . GLY A 1 325 ? 31.196 18.163 -28.483 1.00 92.38 325 GLY A N 1
ATOM 2631 C CA . GLY A 1 325 ? 31.921 17.850 -29.724 1.00 92.38 325 GLY A CA 1
ATOM 2632 C C . GLY A 1 325 ? 31.994 16.351 -30.059 1.00 92.38 325 GLY A C 1
ATOM 2633 O O . GLY A 1 325 ? 32.721 15.951 -30.967 1.00 92.38 325 GLY A O 1
ATOM 2634 N N . GLY A 1 326 ? 31.291 15.503 -29.300 1.00 94.19 326 GLY A N 1
ATOM 2635 C CA . GLY A 1 326 ? 31.364 14.051 -29.380 1.00 94.19 326 GLY A CA 1
ATOM 2636 C C . GLY A 1 326 ? 30.280 13.415 -30.254 1.00 94.19 326 GLY A C 1
ATOM 2637 O O . GLY A 1 326 ? 29.086 13.583 -30.046 1.00 94.19 326 GLY A O 1
ATOM 2638 N N . THR A 1 327 ? 30.758 12.637 -31.214 1.00 95.06 327 THR A N 1
ATOM 2639 C CA . THR A 1 327 ? 30.177 11.549 -32.012 1.00 95.06 327 THR A CA 1
ATOM 2640 C C . THR A 1 327 ? 30.074 10.156 -31.370 1.00 95.06 327 THR A C 1
ATOM 2642 O O . THR A 1 327 ? 31.100 9.502 -31.448 1.00 95.06 327 THR A O 1
ATOM 2645 N N . ILE A 1 328 ? 28.997 9.608 -30.777 1.00 96.94 328 ILE A N 1
ATOM 2646 C CA . ILE A 1 328 ? 29.021 8.175 -30.353 1.00 96.94 328 ILE A CA 1
ATOM 2647 C C . ILE A 1 328 ? 27.761 7.403 -30.758 1.00 96.94 328 ILE A C 1
ATOM 2649 O O . ILE A 1 328 ? 26.642 7.794 -30.431 1.00 96.94 328 ILE A O 1
ATOM 2653 N N . GLY A 1 329 ? 27.965 6.246 -31.397 1.00 96.38 329 GLY A N 1
ATOM 2654 C CA . GLY A 1 329 ? 26.939 5.240 -31.664 1.00 96.38 329 GLY A CA 1
ATOM 2655 C C . GLY A 1 329 ? 27.111 3.985 -30.809 1.00 96.38 329 GLY A C 1
ATOM 2656 O O . GLY A 1 329 ? 28.194 3.391 -30.777 1.00 96.38 329 GLY A O 1
ATOM 2657 N N . LEU A 1 330 ? 26.023 3.548 -30.170 1.00 96.75 330 LEU A N 1
ATOM 2658 C CA . LEU A 1 330 ? 25.927 2.282 -29.442 1.00 96.75 330 LEU A CA 1
ATOM 2659 C C . LEU A 1 330 ? 24.825 1.391 -30.026 1.00 96.75 330 LEU A C 1
ATOM 2661 O O . LEU A 1 330 ? 23.818 1.858 -30.557 1.00 96.75 330 LEU A O 1
ATOM 2665 N N . GLU A 1 331 ? 24.988 0.083 -29.893 1.00 96.06 331 GLU A N 1
ATOM 2666 C CA . GLU A 1 331 ? 24.032 -0.907 -30.380 1.00 96.06 331 GLU A CA 1
ATOM 2667 C C . GLU A 1 331 ? 23.727 -1.948 -29.308 1.00 96.06 331 GLU A C 1
ATOM 2669 O O . GLU A 1 331 ? 24.633 -2.479 -28.671 1.00 96.06 331 GLU A O 1
ATOM 2674 N N . LEU A 1 332 ? 22.447 -2.271 -29.139 1.00 97.62 332 LEU A N 1
ATOM 2675 C CA . LEU A 1 332 ? 22.014 -3.431 -28.379 1.00 97.62 332 LEU A CA 1
ATOM 2676 C C . LEU A 1 332 ? 22.023 -4.655 -29.298 1.00 97.62 332 LEU A C 1
ATOM 2678 O O . LEU A 1 332 ? 21.380 -4.657 -30.354 1.00 97.62 332 LEU A O 1
ATOM 2682 N N . GLN A 1 333 ? 22.722 -5.704 -28.879 1.00 98.00 333 GLN A N 1
ATOM 2683 C CA . GLN A 1 333 ? 22.795 -6.974 -29.594 1.00 98.00 333 GLN A CA 1
ATOM 2684 C C . GLN A 1 333 ? 22.131 -8.093 -28.804 1.00 98.00 333 GLN A C 1
ATOM 2686 O O . GLN A 1 333 ? 22.334 -8.193 -27.596 1.00 98.00 333 GLN A O 1
ATOM 2691 N N . LYS A 1 334 ? 21.418 -8.974 -29.514 1.00 97.62 334 LYS A N 1
ATOM 2692 C CA . LYS A 1 334 ? 20.947 -10.271 -29.016 1.00 97.62 334 LYS A CA 1
ATOM 2693 C C . LYS A 1 334 ? 21.747 -11.370 -29.709 1.00 97.62 334 LYS A C 1
ATOM 2695 O O . LYS A 1 334 ? 21.767 -11.429 -30.936 1.00 97.62 334 LYS A O 1
ATOM 2700 N N . ASN A 1 335 ? 22.403 -12.241 -28.945 1.00 97.12 335 ASN A N 1
ATOM 2701 C CA . ASN A 1 335 ? 23.229 -13.340 -29.459 1.00 97.12 335 ASN A CA 1
ATOM 2702 C C . ASN A 1 335 ? 24.207 -12.876 -30.551 1.00 97.12 335 ASN A C 1
ATOM 2704 O O . ASN A 1 335 ? 24.288 -13.474 -31.624 1.00 97.12 335 ASN A O 1
ATOM 2708 N N . TYR A 1 336 ? 24.919 -11.775 -30.281 1.00 96.19 336 TYR A N 1
ATOM 2709 C CA . TYR A 1 336 ? 25.915 -11.179 -31.183 1.00 96.19 336 TYR A CA 1
ATOM 2710 C C . TYR A 1 336 ? 25.357 -10.655 -32.518 1.00 96.19 336 TYR A C 1
ATOM 2712 O O . TYR A 1 336 ? 26.126 -10.297 -33.408 1.00 96.19 336 TYR A O 1
ATOM 2720 N N . LYS A 1 337 ? 24.029 -10.575 -32.660 1.00 95.75 337 LYS A N 1
ATOM 2721 C CA . LYS A 1 337 ? 23.351 -9.965 -33.804 1.00 95.75 337 LYS A CA 1
ATOM 2722 C C . LYS A 1 337 ? 22.721 -8.642 -33.396 1.00 95.75 337 LYS A C 1
ATOM 2724 O O . LYS A 1 337 ? 22.151 -8.526 -32.308 1.00 95.75 337 LYS A O 1
ATOM 2729 N N . LYS A 1 338 ? 22.799 -7.663 -34.295 1.00 95.12 338 LYS A N 1
ATOM 2730 C CA . LYS A 1 338 ? 22.162 -6.354 -34.149 1.00 95.12 338 LYS A CA 1
ATOM 2731 C C . LYS A 1 338 ? 20.680 -6.498 -33.830 1.00 95.12 338 LYS A C 1
ATOM 2733 O O . LYS A 1 338 ? 19.959 -7.166 -34.567 1.00 95.12 338 LYS A O 1
ATOM 2738 N N . PHE A 1 339 ? 20.238 -5.835 -32.765 1.00 92.38 339 PHE A N 1
ATOM 2739 C CA . PHE A 1 339 ? 18.825 -5.737 -32.416 1.00 92.38 339 PHE A CA 1
ATOM 2740 C C . PHE A 1 339 ? 18.328 -4.295 -32.540 1.00 92.38 339 PHE A C 1
ATOM 2742 O O . PHE A 1 339 ? 17.394 -4.027 -33.289 1.00 92.38 339 PHE A O 1
ATOM 2749 N N . GLN A 1 340 ? 18.988 -3.345 -31.873 1.00 91.88 340 GLN A N 1
ATOM 2750 C CA . GLN A 1 340 ? 18.649 -1.924 -31.972 1.00 91.88 340 GLN A CA 1
ATOM 2751 C C . GLN A 1 340 ? 19.879 -1.027 -31.926 1.00 91.88 340 GLN A C 1
ATOM 2753 O O . GLN A 1 340 ? 20.842 -1.315 -31.230 1.00 91.88 340 GLN A O 1
ATOM 2758 N N . HIS A 1 341 ? 19.809 0.100 -32.631 1.00 91.06 341 HIS A N 1
ATOM 2759 C CA . HIS A 1 341 ? 20.872 1.100 -32.704 1.00 91.06 341 HIS A CA 1
ATOM 2760 C C . HIS A 1 341 ? 20.455 2.409 -32.021 1.00 91.06 341 HIS A C 1
ATOM 2762 O O . HIS A 1 341 ? 19.283 2.799 -32.101 1.00 91.06 341 HIS A O 1
ATOM 2768 N N . ASN A 1 342 ? 21.410 3.077 -31.377 1.00 90.44 342 ASN A N 1
ATOM 2769 C CA . ASN A 1 342 ? 21.260 4.376 -30.732 1.00 90.44 342 ASN A CA 1
ATOM 2770 C C . ASN A 1 342 ? 22.489 5.262 -31.008 1.00 90.44 342 ASN A C 1
ATOM 2772 O O . ASN A 1 342 ? 23.604 4.757 -31.123 1.00 90.44 342 ASN A O 1
ATOM 2776 N N . TYR A 1 343 ? 22.292 6.574 -31.097 1.00 91.38 343 TYR A N 1
ATOM 2777 C CA . TYR A 1 343 ? 23.329 7.543 -31.450 1.00 91.38 343 TYR A CA 1
ATOM 2778 C C . TYR A 1 343 ? 23.112 8.841 -30.670 1.00 91.38 343 TYR A C 1
ATOM 2780 O O . TYR A 1 343 ? 21.966 9.243 -30.485 1.00 91.38 343 TYR A O 1
ATOM 2788 N N . ALA A 1 344 ? 24.191 9.480 -30.222 1.00 92.62 344 ALA A N 1
ATOM 2789 C CA . ALA A 1 344 ? 24.146 10.774 -29.541 1.00 92.62 344 ALA A CA 1
ATOM 2790 C C . ALA A 1 344 ? 25.284 11.678 -30.024 1.00 92.62 344 ALA A C 1
ATOM 2792 O O . ALA A 1 344 ? 26.420 11.214 -30.155 1.00 92.62 344 ALA A O 1
ATOM 2793 N N . HIS A 1 345 ? 24.952 12.946 -30.272 1.00 93.06 345 HIS A N 1
ATOM 2794 C CA . HIS A 1 345 ? 25.763 14.018 -30.839 1.00 93.06 345 HIS A CA 1
ATOM 2795 C C . HIS A 1 345 ? 25.862 15.236 -29.912 1.00 93.06 345 HIS A C 1
ATOM 2797 O O . HIS A 1 345 ? 25.152 16.236 -30.032 1.00 93.06 345 HIS A O 1
ATOM 2803 N N . GLY A 1 346 ? 26.846 15.187 -29.014 1.00 86.69 346 GLY A N 1
ATOM 2804 C CA . GLY A 1 346 ? 27.181 16.338 -28.189 1.00 86.69 346 GLY A CA 1
ATOM 2805 C C . GLY A 1 346 ? 27.600 17.516 -29.066 1.00 86.69 346 GLY A C 1
ATOM 2806 O O . GLY A 1 346 ? 28.689 17.498 -29.635 1.00 86.69 346 GLY A O 1
ATOM 2807 N N . SER A 1 347 ? 26.753 18.545 -29.159 1.00 86.25 347 SER A N 1
ATOM 2808 C CA . SER A 1 347 ? 27.108 19.821 -29.800 1.00 86.25 347 SER A CA 1
ATOM 2809 C C . SER A 1 347 ? 28.365 20.433 -29.164 1.00 86.25 347 SER A C 1
ATOM 2811 O O . SER A 1 347 ? 28.741 20.060 -28.051 1.00 86.25 347 SER A O 1
ATOM 2813 N N . ASP A 1 348 ? 28.984 21.419 -29.813 1.00 83.94 348 ASP A N 1
ATOM 2814 C CA . ASP A 1 348 ? 30.302 21.967 -29.439 1.00 83.94 348 ASP A CA 1
ATOM 2815 C C . ASP A 1 348 ? 30.471 22.363 -27.960 1.00 83.94 348 ASP A C 1
ATOM 2817 O O . ASP A 1 348 ? 31.578 22.329 -27.429 1.00 83.94 348 ASP A O 1
ATOM 2821 N N . SER A 1 349 ? 29.384 22.719 -27.266 1.00 88.56 349 SER A N 1
ATOM 2822 C CA . SER A 1 349 ? 29.414 23.159 -25.862 1.00 88.56 349 SER A CA 1
ATOM 2823 C C . SER A 1 349 ? 28.509 22.368 -24.914 1.00 88.56 349 SER A C 1
ATOM 2825 O O . SER A 1 349 ? 28.462 22.684 -23.724 1.00 88.56 349 SER A O 1
ATOM 2827 N N . LYS A 1 350 ? 27.782 21.348 -25.393 1.00 90.69 350 LYS A N 1
ATOM 2828 C CA . LYS A 1 350 ? 26.786 20.635 -24.575 1.00 90.69 350 LYS A CA 1
ATOM 2829 C C . LYS A 1 350 ? 26.948 19.128 -24.652 1.00 90.69 350 LYS A C 1
ATOM 2831 O O . LYS A 1 350 ? 27.200 18.568 -25.713 1.00 90.69 350 LYS A O 1
ATOM 2836 N N . TYR A 1 351 ? 26.742 18.488 -23.508 1.00 92.75 351 TYR A N 1
ATOM 2837 C CA . TYR A 1 351 ? 26.589 17.045 -23.437 1.00 92.75 351 TYR A CA 1
ATOM 2838 C C . TYR A 1 351 ? 25.245 16.628 -24.042 1.00 92.75 351 TYR A C 1
ATOM 2840 O O . TYR A 1 351 ? 24.265 17.365 -23.922 1.00 92.75 351 TYR A O 1
ATOM 2848 N N . GLU A 1 352 ? 25.183 15.434 -24.624 1.00 93.50 352 GLU A N 1
ATOM 2849 C CA . GLU A 1 352 ? 23.928 14.837 -25.091 1.00 93.50 352 GLU A CA 1
ATOM 2850 C C . GLU A 1 352 ? 23.775 13.409 -24.566 1.00 93.50 352 GLU A C 1
ATOM 2852 O O . GLU A 1 352 ? 24.749 12.659 -24.485 1.00 93.50 352 GLU A O 1
ATOM 2857 N N . VAL A 1 353 ? 22.548 13.041 -24.193 1.00 92.62 353 VAL A N 1
ATOM 2858 C CA . VAL A 1 353 ? 22.192 11.680 -23.780 1.00 92.62 353 VAL A CA 1
ATOM 2859 C C . VAL A 1 353 ? 21.551 10.951 -24.951 1.00 92.62 353 VAL A C 1
ATOM 2861 O O . VAL A 1 353 ? 20.511 11.370 -25.450 1.00 92.62 353 VAL A O 1
ATOM 2864 N N . GLY A 1 354 ? 22.118 9.808 -25.324 1.00 90.69 354 GLY A N 1
ATOM 2865 C CA . GLY A 1 354 ? 21.417 8.811 -26.124 1.00 90.69 354 GLY A CA 1
ATOM 2866 C C . GLY A 1 354 ? 20.745 7.817 -25.190 1.00 90.69 354 GLY A C 1
ATOM 2867 O O . GLY A 1 354 ? 21.436 7.153 -24.427 1.00 90.69 354 GLY A O 1
ATOM 2868 N N . SER A 1 355 ? 19.420 7.671 -25.259 1.00 91.12 355 SER A N 1
ATOM 2869 C CA . SER A 1 355 ? 18.672 6.697 -24.447 1.00 91.12 355 SER A CA 1
ATOM 2870 C C . SER A 1 355 ? 17.664 5.927 -25.295 1.00 91.12 355 SER A C 1
ATOM 2872 O O . SER A 1 355 ? 17.045 6.493 -26.198 1.00 91.12 355 SER A O 1
ATOM 2874 N N . LYS A 1 356 ? 17.534 4.623 -25.040 1.00 89.62 356 LYS A N 1
ATOM 2875 C CA . LYS A 1 356 ? 16.522 3.752 -25.649 1.00 89.62 356 LYS A CA 1
ATOM 2876 C C . LYS A 1 356 ? 16.094 2.649 -24.687 1.00 89.62 356 LYS A C 1
ATOM 2878 O O . LYS A 1 356 ? 16.848 2.228 -23.810 1.00 89.62 356 LYS A O 1
ATOM 2883 N N . SER A 1 357 ? 14.886 2.144 -24.914 1.00 89.19 357 SER A N 1
ATOM 2884 C CA . SER A 1 357 ? 14.357 0.955 -24.257 1.00 89.19 357 SER A CA 1
ATOM 2885 C C . SER A 1 357 ? 13.761 -0.013 -25.273 1.00 89.19 357 SER A C 1
ATOM 2887 O O . SER A 1 357 ? 13.365 0.370 -26.377 1.00 89.19 357 SER A O 1
ATOM 2889 N N . THR A 1 358 ? 13.726 -1.298 -24.926 1.00 88.06 358 THR A N 1
ATOM 2890 C CA . THR A 1 358 ? 13.088 -2.307 -25.771 1.00 88.06 358 THR A CA 1
ATOM 2891 C C . THR A 1 358 ? 12.595 -3.508 -24.980 1.00 88.06 358 THR A C 1
ATOM 2893 O O . THR A 1 358 ? 13.149 -3.836 -23.933 1.00 88.06 358 THR A O 1
ATOM 2896 N N . ILE A 1 359 ? 11.578 -4.175 -25.523 1.00 85.25 359 ILE A N 1
ATOM 2897 C CA . ILE A 1 359 ? 11.024 -5.428 -25.017 1.00 85.25 359 ILE A CA 1
ATOM 2898 C C . ILE A 1 359 ? 11.450 -6.545 -25.973 1.00 85.25 359 ILE A C 1
ATOM 2900 O O . ILE A 1 359 ? 11.310 -6.412 -27.190 1.00 85.25 359 ILE A O 1
ATOM 2904 N N . MET A 1 360 ? 11.974 -7.649 -25.441 1.00 89.81 360 MET A N 1
ATOM 2905 C CA . MET A 1 360 ? 12.376 -8.808 -26.238 1.00 89.81 360 MET A CA 1
ATOM 2906 C C . MET A 1 360 ? 12.097 -10.132 -25.532 1.00 89.81 360 MET A C 1
ATOM 2908 O O . MET A 1 360 ? 12.273 -10.264 -24.323 1.00 89.81 360 MET A O 1
ATOM 2912 N N . ASN A 1 361 ? 11.723 -11.140 -26.317 1.00 90.25 361 ASN A N 1
ATOM 2913 C CA . ASN A 1 361 ? 11.6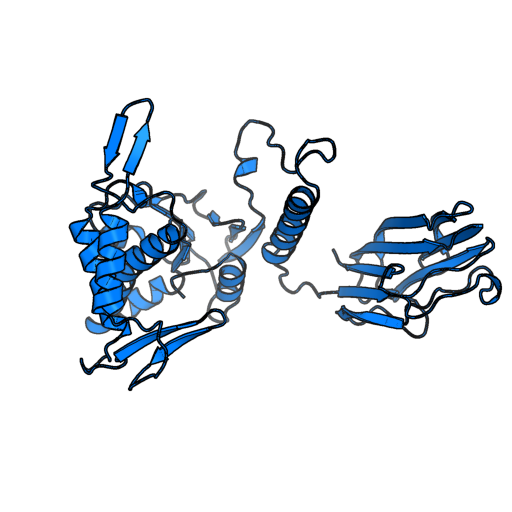29 -12.515 -25.841 1.00 90.25 361 ASN A CA 1
ATOM 2914 C C . ASN A 1 361 ? 13.010 -13.172 -25.891 1.00 90.25 361 ASN A C 1
ATOM 2916 O O . ASN A 1 361 ? 13.672 -13.176 -26.938 1.00 90.25 361 ASN A O 1
ATOM 2920 N N . LEU A 1 362 ? 13.436 -13.733 -24.764 1.00 95.31 362 LEU A N 1
ATOM 2921 C CA . LEU A 1 362 ? 14.683 -14.470 -24.610 1.00 95.31 362 LEU A CA 1
ATOM 2922 C C . LEU A 1 362 ? 14.394 -15.930 -24.277 1.00 95.31 362 LEU A C 1
ATOM 2924 O O . LEU A 1 362 ? 13.458 -16.245 -23.544 1.00 95.31 362 LEU A O 1
ATOM 2928 N N . VAL A 1 363 ? 15.223 -16.822 -24.802 1.00 95.81 363 VAL A N 1
ATOM 2929 C CA . VAL A 1 363 ? 15.326 -18.202 -24.326 1.00 95.81 363 VAL A CA 1
ATOM 2930 C C . VAL A 1 363 ? 16.434 -18.255 -23.277 1.00 95.81 363 VAL A C 1
ATOM 2932 O O . VAL A 1 363 ? 17.411 -17.514 -23.376 1.00 95.81 363 VAL A O 1
ATOM 2935 N N . LYS A 1 364 ? 16.305 -19.122 -22.266 1.00 95.81 364 LYS A N 1
ATOM 2936 C CA . LYS A 1 364 ? 17.373 -19.367 -21.287 1.00 95.81 364 LYS A CA 1
ATOM 2937 C C . LYS A 1 364 ? 18.723 -19.556 -21.996 1.00 95.81 364 LYS A C 1
ATOM 2939 O O . LYS A 1 364 ? 18.854 -20.429 -22.849 1.00 95.81 364 LYS A O 1
ATOM 2944 N N . GLY A 1 365 ? 19.724 -18.775 -21.596 1.00 96.75 365 GLY A N 1
ATOM 2945 C CA . GLY A 1 365 ? 21.063 -18.773 -22.188 1.00 96.75 365 GLY A CA 1
ATOM 2946 C C . GLY A 1 365 ? 21.281 -17.746 -23.305 1.00 96.75 365 GLY A C 1
ATOM 2947 O O . GLY A 1 365 ? 22.433 -17.527 -23.676 1.00 96.75 365 GLY A O 1
ATOM 2948 N N . ASP A 1 366 ? 20.230 -17.082 -23.801 1.00 98.31 366 ASP A N 1
ATOM 2949 C CA . ASP A 1 366 ? 20.377 -15.954 -24.725 1.00 98.31 366 ASP A CA 1
ATOM 2950 C C . ASP A 1 366 ? 21.185 -14.825 -24.073 1.00 98.31 366 ASP A C 1
ATOM 2952 O O . ASP A 1 366 ? 21.056 -14.545 -22.877 1.00 98.31 366 ASP A O 1
ATOM 2956 N N . LYS A 1 367 ? 21.996 -14.149 -24.885 1.00 98.31 367 LYS A N 1
ATOM 2957 C CA . LYS A 1 367 ? 22.932 -13.112 -24.453 1.00 98.31 367 LYS A CA 1
ATOM 2958 C C . LYS A 1 367 ? 22.551 -11.751 -25.008 1.00 98.31 367 LYS A C 1
ATOM 2960 O O . LYS A 1 367 ? 22.300 -11.621 -26.207 1.00 98.31 367 LYS A O 1
ATOM 2965 N N . VAL A 1 368 ? 22.568 -10.735 -24.154 1.00 98.44 368 VAL A N 1
ATOM 2966 C CA . VAL A 1 368 ? 22.277 -9.343 -24.506 1.00 98.44 368 VAL A CA 1
ATOM 2967 C C . VAL A 1 368 ? 23.421 -8.447 -24.051 1.00 98.44 368 VAL A C 1
ATOM 2969 O O . VAL A 1 368 ? 23.871 -8.539 -22.912 1.00 98.44 368 VAL A O 1
ATOM 2972 N N . ARG A 1 369 ? 23.908 -7.575 -24.936 1.00 97.94 369 ARG A N 1
ATOM 2973 C CA . ARG A 1 369 ? 25.013 -6.652 -24.634 1.00 97.94 369 ARG A CA 1
ATOM 2974 C C . ARG A 1 369 ? 24.888 -5.348 -25.408 1.00 97.94 369 ARG A C 1
ATOM 2976 O O . ARG A 1 369 ? 24.316 -5.331 -26.499 1.00 97.94 369 ARG A O 1
ATOM 2983 N N . VAL A 1 370 ? 25.469 -4.287 -24.858 1.00 97.88 370 VAL A N 1
ATOM 2984 C CA . VAL A 1 370 ? 25.604 -2.986 -25.522 1.00 97.88 370 VAL A CA 1
ATOM 2985 C C . VAL A 1 370 ? 27.012 -2.885 -26.092 1.00 97.88 370 VAL A C 1
ATOM 2987 O O . VAL A 1 370 ? 27.986 -3.058 -25.363 1.00 97.88 370 VAL A O 1
ATOM 2990 N N . VAL A 1 371 ? 27.133 -2.620 -27.389 1.00 97.88 371 VAL A N 1
ATOM 2991 C CA . VAL A 1 371 ? 28.423 -2.529 -28.079 1.00 97.88 371 VAL A CA 1
ATOM 2992 C C . VAL A 1 371 ? 28.633 -1.160 -28.704 1.00 97.88 371 VAL A C 1
ATOM 2994 O O . VAL A 1 371 ? 27.687 -0.499 -29.129 1.00 97.88 371 VAL A O 1
ATOM 2997 N N . TYR A 1 372 ? 29.894 -0.754 -28.788 1.00 97.56 372 TYR A N 1
ATOM 2998 C CA . TYR A 1 372 ? 30.316 0.410 -29.552 1.00 97.56 372 TYR A CA 1
ATOM 2999 C C . TYR A 1 372 ? 30.281 0.113 -31.051 1.00 97.56 372 TYR A C 1
ATOM 3001 O O . TYR A 1 372 ? 30.820 -0.907 -31.480 1.00 97.56 372 TYR A O 1
ATOM 3009 N N . VAL A 1 373 ? 29.676 0.998 -31.847 1.00 95.94 373 VAL A N 1
ATOM 3010 C CA . VAL A 1 373 ? 29.544 0.810 -33.306 1.00 95.94 373 VAL A CA 1
ATOM 3011 C C . VAL A 1 373 ? 30.126 1.948 -34.148 1.00 95.94 373 VAL A C 1
ATOM 3013 O O . VAL A 1 373 ? 29.992 1.941 -35.370 1.00 95.94 373 VAL A O 1
ATOM 3016 N N . GLY A 1 374 ? 30.796 2.915 -33.518 1.00 92.81 374 GLY A N 1
ATOM 3017 C CA . GLY A 1 374 ? 31.522 3.979 -34.210 1.00 92.81 374 GLY A CA 1
ATOM 3018 C C . GLY A 1 374 ? 31.220 5.384 -33.694 1.00 92.81 374 GLY A C 1
ATOM 3019 O O . GLY A 1 374 ? 30.408 5.581 -32.788 1.00 92.81 374 GLY A O 1
ATOM 3020 N N . GLY A 1 375 ? 31.906 6.355 -34.296 1.00 93.25 375 GLY A N 1
ATOM 3021 C CA . GLY A 1 375 ? 31.924 7.752 -33.872 1.00 93.25 375 GLY A CA 1
ATOM 3022 C C . GLY A 1 375 ? 33.307 8.211 -33.386 1.00 93.25 375 GLY A C 1
ATOM 3023 O O . GLY A 1 375 ? 34.291 7.477 -33.475 1.00 93.25 375 GLY A O 1
ATOM 3024 N N . ALA A 1 376 ? 33.391 9.449 -32.911 1.00 93.19 376 ALA A N 1
ATOM 3025 C CA . ALA A 1 376 ? 34.582 10.059 -32.333 1.00 93.19 376 ALA A CA 1
ATOM 3026 C C . ALA A 1 376 ? 34.190 10.896 -31.111 1.00 93.19 376 ALA A C 1
ATOM 3028 O O . ALA A 1 376 ? 33.275 11.705 -31.180 1.00 93.19 376 ALA A O 1
ATOM 3029 N N . GLY A 1 377 ? 34.877 10.728 -29.987 1.00 94.31 377 GLY A N 1
ATOM 3030 C CA . GLY A 1 377 ? 34.579 11.452 -28.749 1.00 94.31 377 GLY A CA 1
ATOM 3031 C C . GLY A 1 377 ? 34.743 10.593 -27.501 1.00 94.31 377 GLY A C 1
ATOM 3032 O O . GLY A 1 377 ? 35.495 9.614 -27.500 1.00 94.31 377 GLY A O 1
ATOM 3033 N N . LYS A 1 378 ? 34.042 10.968 -26.427 1.00 95.69 378 LYS A N 1
ATOM 3034 C CA . LYS A 1 378 ? 34.148 10.337 -25.106 1.00 95.69 378 LYS A CA 1
ATOM 3035 C C . LYS A 1 378 ? 32.767 10.082 -24.504 1.00 95.69 378 LYS A C 1
ATOM 3037 O O . LYS A 1 378 ? 31.910 10.963 -24.530 1.00 95.69 378 LYS A O 1
ATOM 3042 N N . ILE A 1 379 ? 32.589 8.901 -23.918 1.00 96.38 379 ILE A N 1
ATOM 3043 C CA . ILE A 1 379 ? 31.412 8.520 -23.132 1.00 96.38 379 ILE A CA 1
ATOM 3044 C C . ILE A 1 379 ? 31.655 8.910 -21.671 1.00 96.38 379 ILE A C 1
ATOM 3046 O O . ILE A 1 379 ? 32.724 8.646 -21.109 1.00 96.38 379 ILE A O 1
ATOM 3050 N N . TYR A 1 380 ? 30.677 9.551 -21.042 1.00 95.56 380 TYR A N 1
ATOM 3051 C CA . TYR A 1 380 ? 30.744 9.992 -19.657 1.00 95.56 380 TYR A CA 1
ATOM 3052 C C . TYR A 1 380 ? 30.392 8.851 -18.701 1.00 95.56 380 TYR A C 1
ATOM 3054 O O . TYR A 1 380 ? 29.319 8.273 -18.811 1.00 95.56 380 TYR A O 1
ATOM 3062 N N . GLY A 1 381 ? 31.264 8.529 -17.742 1.00 91.69 381 GLY A N 1
ATOM 3063 C CA . GLY A 1 381 ? 31.043 7.404 -16.830 1.00 91.69 381 GLY A CA 1
ATOM 3064 C C . GLY A 1 381 ? 31.040 7.753 -15.349 1.00 91.69 381 GLY A C 1
ATOM 3065 O O . GLY A 1 381 ? 31.210 6.855 -14.545 1.00 91.69 381 GLY A O 1
ATOM 3066 N N . ASN A 1 382 ? 30.872 9.021 -14.970 1.00 87.94 382 ASN A N 1
ATOM 3067 C CA . ASN A 1 382 ? 30.695 9.389 -13.561 1.00 87.94 382 ASN A CA 1
ATOM 3068 C C . ASN A 1 382 ? 29.209 9.658 -13.271 1.00 87.94 382 ASN A C 1
ATOM 3070 O O . ASN A 1 382 ? 28.416 9.861 -14.190 1.00 87.94 382 ASN A O 1
ATOM 3074 N N . HIS A 1 383 ? 28.834 9.676 -11.989 1.00 86.56 383 HIS A N 1
ATOM 3075 C CA . HIS A 1 383 ? 27.495 10.069 -11.515 1.00 86.56 383 HIS A CA 1
ATOM 3076 C C . HIS A 1 383 ? 26.313 9.291 -12.131 1.00 86.56 383 HIS A C 1
ATOM 3078 O O . HIS A 1 383 ? 25.192 9.786 -12.122 1.00 86.56 383 HIS A O 1
ATOM 3084 N N . ARG A 1 384 ? 26.551 8.068 -12.635 1.00 89.12 384 ARG A N 1
ATOM 3085 C CA . ARG A 1 384 ? 25.522 7.150 -13.162 1.00 89.12 384 ARG A CA 1
ATOM 3086 C C . ARG A 1 384 ? 24.704 7.680 -14.352 1.00 89.12 384 ARG A C 1
ATOM 3088 O O . ARG A 1 384 ? 23.611 7.191 -14.595 1.00 89.12 384 ARG A O 1
ATOM 3095 N N . TYR A 1 385 ? 25.253 8.610 -15.140 1.00 88.38 385 TYR A N 1
ATOM 3096 C CA . TYR A 1 385 ? 24.608 9.089 -16.378 1.00 88.38 385 TYR A CA 1
ATOM 3097 C C . TYR A 1 385 ? 24.638 8.088 -17.543 1.00 88.38 385 TYR A C 1
ATOM 3099 O O . TYR A 1 385 ? 23.876 8.237 -18.492 1.00 88.38 385 TYR A O 1
ATOM 3107 N N . THR A 1 386 ? 25.544 7.108 -17.502 1.00 95.19 386 THR A N 1
ATOM 3108 C CA . THR A 1 386 ? 25.652 6.058 -18.522 1.00 95.19 386 THR A CA 1
ATOM 3109 C C . THR A 1 386 ? 25.423 4.708 -17.866 1.00 95.19 386 THR A C 1
ATOM 3111 O O . THR A 1 386 ? 26.204 4.302 -16.996 1.00 95.19 386 THR A O 1
ATOM 3114 N N . GLY A 1 387 ? 24.362 4.025 -18.283 1.00 95.94 387 GLY A N 1
ATOM 3115 C CA . GLY A 1 387 ? 23.851 2.830 -17.630 1.00 95.94 387 GLY A CA 1
ATOM 3116 C C . GLY A 1 387 ? 23.248 1.816 -18.593 1.00 95.94 387 GLY A C 1
ATOM 3117 O O . GLY A 1 387 ? 22.847 2.134 -19.714 1.00 95.94 387 GLY A O 1
ATOM 3118 N N . PHE A 1 388 ? 23.197 0.574 -18.124 1.00 97.38 388 PHE A N 1
ATOM 3119 C CA . PHE A 1 388 ? 22.502 -0.534 -18.755 1.00 97.38 388 PHE A CA 1
ATOM 3120 C C . PHE A 1 388 ? 21.743 -1.313 -17.684 1.00 97.38 388 PHE A C 1
ATOM 3122 O O . PHE A 1 388 ? 22.321 -1.765 -16.689 1.00 97.38 388 PHE A O 1
ATOM 3129 N N . SER A 1 389 ? 20.445 -1.471 -17.902 1.00 96.31 389 SER A N 1
ATOM 3130 C CA . SER A 1 389 ? 19.539 -2.122 -16.965 1.00 96.31 389 SER A CA 1
ATOM 3131 C C . SER A 1 389 ? 18.605 -3.067 -17.710 1.00 96.31 389 SER A C 1
ATOM 3133 O O . SER A 1 389 ? 18.292 -2.867 -18.887 1.00 96.31 389 SER A O 1
ATOM 3135 N N . GLY A 1 390 ? 18.123 -4.090 -17.017 1.00 94.12 390 GLY A N 1
ATOM 3136 C CA . GLY A 1 390 ? 17.142 -5.013 -17.570 1.00 94.12 390 GLY A CA 1
ATOM 3137 C C . GLY A 1 390 ? 16.285 -5.653 -16.493 1.00 94.12 390 GLY A C 1
ATOM 3138 O O . GLY A 1 390 ? 16.739 -5.824 -15.364 1.00 94.12 390 GLY A O 1
ATOM 3139 N N . ILE A 1 391 ? 15.049 -5.997 -16.847 1.00 91.19 391 ILE A N 1
ATOM 3140 C CA . ILE A 1 391 ? 14.060 -6.611 -15.959 1.00 91.19 391 ILE A CA 1
ATOM 3141 C C . ILE A 1 391 ? 13.287 -7.705 -16.700 1.00 91.19 391 ILE A C 1
ATOM 3143 O O . ILE A 1 391 ? 12.913 -7.533 -17.861 1.00 91.19 391 ILE A O 1
ATOM 3147 N N . PHE A 1 392 ? 13.083 -8.840 -16.037 1.00 87.50 392 PHE A N 1
ATOM 3148 C CA . PHE A 1 392 ? 12.150 -9.883 -16.457 1.00 87.50 392 PHE A CA 1
ATOM 3149 C C . PHE A 1 392 ? 10.718 -9.451 -16.141 1.00 87.50 392 PHE A C 1
ATOM 3151 O O . PHE A 1 392 ? 10.463 -9.012 -15.016 1.00 87.50 392 PHE A O 1
ATOM 3158 N N . LEU A 1 393 ? 9.830 -9.538 -17.134 1.00 74.94 393 LEU A N 1
ATOM 3159 C CA . LEU A 1 393 ? 8.425 -9.143 -17.015 1.00 74.94 393 LEU A CA 1
ATOM 3160 C C . LEU A 1 393 ? 7.547 -10.268 -16.468 1.00 74.94 393 LEU A C 1
ATOM 3162 O O . LEU A 1 393 ? 7.774 -11.439 -16.853 1.00 74.94 393 LEU A O 1
#

pLDDT: mean 89.46, std 8.12, range [46.41, 98.44]

Solvent-accessible surface area (backbone atoms only — not comparable to full-atom values): 21598 Å² total; per-residue (Å²): 104,56,71,50,92,48,70,54,57,51,57,54,59,60,67,36,95,83,66,80,69,46,85,29,46,46,21,32,35,45,83,28,66,53,59,57,37,48,46,70,59,53,51,52,52,46,42,51,53,53,49,56,71,32,32,40,99,86,69,46,80,53,36,53,30,37,38,59,52,101,88,51,72,49,78,32,64,65,92,70,93,64,83,53,56,39,37,67,66,54,50,46,50,54,50,50,50,55,56,63,68,36,74,49,77,57,93,94,43,80,43,72,53,78,49,20,50,63,79,92,56,93,58,34,65,56,52,54,39,53,47,53,43,56,34,52,55,50,43,55,49,50,32,56,76,72,64,40,57,67,64,56,57,44,47,55,49,27,33,29,46,79,52,43,34,40,31,38,61,37,85,62,55,73,79,44,45,75,73,42,45,61,92,62,56,48,74,43,81,56,44,74,43,84,47,23,27,65,55,89,50,30,32,40,35,45,52,98,86,12,51,77,47,67,37,72,38,59,81,66,74,75,48,98,57,94,73,85,88,67,74,62,88,89,46,94,65,60,65,67,64,49,52,46,54,55,52,51,50,54,53,47,52,68,53,42,46,72,69,71,87,57,78,66,32,33,34,34,24,14,28,74,52,66,44,48,42,90,80,53,55,77,71,35,60,52,53,30,60,46,65,80,44,49,43,66,66,30,64,36,56,88,62,24,36,31,35,35,80,53,61,47,46,34,40,41,39,42,32,38,26,23,36,48,61,8,36,46,31,41,30,40,23,50,70,91,36,88,69,48,79,48,63,28,67,8,47,82,87,37,68,26,72,24,70,54,73,49,76,47,80,41,51,55,68,39,37,39,35,42,22,34,67,48,67,46,44,37,39,45,7,58,93,62,57,13,34,46,32,38,37,60,110

Nearest PDB structures (foldseek):
  4oum-assembly1_A  TM=9.185E-01  e=6.493E-14  Homo sapiens
  2jg8-assembly1_B  TM=9.078E-01  e=1.909E-10  Homo sapiens
  2wnv-assembly1_B  TM=9.078E-01  e=3.804E-10  Homo sapiens
  5h4c-assembly1_C  TM=8.640E-01  e=9.580E-11  Rattus norvegicus
  5hkj-assembly1_A  TM=8.755E-01  e=3.993E-08  Homo sapiens

Mean predicted aligned error: 12.66 Å

Secondary structure (DSSP, 8-state):
--B-SSHHHHHHHHTSTT------EEEEEETTTTTS-BHHHHHHHHHHHHHHHHB-TTS-B--SEEEE-SS-EEEESS----SSEE-HHHHHHHHHHHHH--EEEETTEEEE--BS---SSTTHHHHHHHHHHHHHHHHHHHHHHTT-HHHHHHTTTEEEETTEEEEES-TTHHHHHHHHS-TT--EEE--SBTTEEEETTEEEEE-TT--EEEEE--GGGGSSS----S--TTSSS-HHHHHHHHHHHHHHHHHHS--SS----EEEEE-SS-EEGGG--TTPBP---EEEEEETS-EETTTTEEE-SSSEEEEEEEEEEEPTT-EEEEEEEETTEEEEEEEEE--TT--EEEEEEEEEEE-TT-EEEEEEEEEESEEE-STT-SEEEEEE-

Sequence (393 aa):
MWILKNSKELLEHLKSTHFSRVHSIKAFDFSTLYSIIPHSKLKVRLATIISNAFTSKNGNRKYKSIVVNYKKTYFVKEKSDSENKYTEIDIVQMLNFLIDIIFVVFGRKVFQQIVGIPMGTSCVPLLADIFLYSYEAEFIQSLESEGKRYLASDVNFTCRYIDDVLTINNPKFADYLSSIYPLELEVKETTETNNSASYLDIMLSYDTDGHMNTSLYDKRDDFNFSIINFPFLSSNIPSSPAYGVFISQLIRYARASPCSSTRRIYFSAYLTRHVSSSELKNNQSIVFTDVQTNEGGGYNSKTGEFTAPISGTYTFFWEFLVFPGGTIGLELQKNYKKFQHNYAHGSDSKYEVGSKSTIMNLVKGDKVRVVYVGGAGKIYGNHRYTGFSGIFL